Protein AF-A0A8J3DE11-F1 (afdb_monomer)

Solvent-accessible surface area (backbone atoms only — not comparable to full-atom values): 21008 Å² total; per-residue (Å²): 128,72,66,66,60,51,52,58,52,48,55,53,49,53,57,44,46,55,54,41,50,53,45,47,56,51,44,59,73,66,55,58,76,77,54,56,66,60,50,51,56,47,52,60,58,54,63,70,72,54,55,71,64,61,52,47,52,52,50,50,53,51,50,52,50,50,53,50,49,64,56,38,48,53,46,31,72,72,36,78,56,30,42,69,35,74,50,47,65,56,50,32,50,46,52,48,60,73,44,35,70,60,54,50,30,57,46,54,50,70,67,96,69,78,79,32,83,83,81,48,71,67,55,54,51,50,52,52,51,39,52,52,43,26,53,52,14,50,50,35,24,50,51,11,50,50,43,33,71,74,71,38,89,41,56,69,20,50,39,28,32,24,52,10,47,19,34,36,49,42,26,49,42,40,62,62,41,46,46,22,79,80,66,51,50,51,32,68,70,55,25,51,55,58,21,58,70,40,46,59,58,20,48,54,49,49,74,41,34,65,54,64,79,66,64,53,51,53,54,51,52,51,55,45,39,54,41,44,53,52,44,48,52,55,40,49,74,73,69,49,79,68,46,78,59,84,51,24,46,36,41,94,74,40,67,41,37,40,67,79,73,39,63,55,63,32,36,38,53,47,28,42,49,51,24,46,51,50,22,65,73,78,41,90,52,68,68,60,24,53,50,42,33,53,50,25,50,52,48,32,52,54,41,46,38,54,42,49,46,50,52,53,52,50,23,70,76,67,22,43,70,54,38,68,41,60,39,89,92,76,73,42,27,48,52,54,52,48,41,52,48,40,39,52,52,50,51,53,50,54,59,69,45,44,63,68,74,65,60,72,77,82,72,78,92,77,80,77,87,81,76,80,91,75,79,82,81,81,78,89,80,89,87,133

Radius of gyration: 27.18 Å; Cα contacts (8 Å, |Δi|>4): 383; chains: 1; bounding box: 104×59×65 Å

InterPro domains:
  IPR019127 Exosortase [PF09721] (76-351)
  IPR026392 Exosortase/Archaeosortase domain [TIGR04178] (257-354)

pLDDT: mean 75.13, std 19.51, range [25.84, 97.56]

Nearest PDB structures (foldseek):
  7v0k-assembly1_K  TM=1.770E-01  e=2.022E+00  Homo sapiens
  7oqz-assembly1_A  TM=2.066E-01  e=8.862E+00  Homo sapiens
  4lep-assembly3_A  TM=1.357E-01  e=4.421E+00  Shewanella oneidensis MR-1

Mean predicted aligned error: 12.77 Å

Sequence (384 aa):
MGLVGQKVQCDLLLRSAWGSLFLILFVSNVSSETKTSSQHSKFLADLNRFDPLTRFIAGLVIFMAGLLIFDQYFYWSTIPDYSFGYLVPMFAAYVIYDRWPNIFRYLIGEGEMPRGKSGSLLESLFNVLFWLGLFGSLMVFFMGSLIRAGQGPSNQGSLALAMGFGGIVIGFAYLCSERDTVGREYDLKQRLTFTLWFLFPALVWLISAPMVMYLDSTVKLYLLEWVTVIVYHVYDFLGFSLVREGNVLLMPKGRVGVADACSGIRSLTGCIFAGTFLAAVFLDRFWKKALLFVTACVLAFVMNIFRSLFLTGWAYHYGAGAIDDEVPIIGMSVHDIAGFSVLGLTVLFLLALLPLFTLTFAEDDEDDNGDDGTLPNAEPAHHS

Organism: NCBI:txid424488

Structure (mmCIF, N/CA/C/O backbone):
data_AF-A0A8J3DE11-F1
#
_entry.id   AF-A0A8J3DE11-F1
#
loop_
_atom_site.group_PDB
_atom_site.id
_atom_site.type_symbol
_atom_site.label_atom_id
_atom_site.label_alt_id
_atom_site.label_comp_id
_atom_site.label_asym_id
_atom_site.label_entity_id
_atom_site.label_seq_id
_atom_site.pdbx_PDB_ins_code
_atom_site.Cartn_x
_atom_site.Cartn_y
_atom_site.Cartn_z
_atom_site.occupancy
_atom_site.B_iso_or_equiv
_atom_site.auth_seq_id
_atom_site.auth_comp_id
_atom_site.auth_asym_id
_atom_site.auth_atom_id
_atom_site.pdbx_PDB_model_num
ATOM 1 N N . MET A 1 1 ? 21.118 30.784 -14.301 1.00 41.12 1 MET A N 1
ATOM 2 C CA . MET A 1 1 ? 20.549 30.284 -13.027 1.00 41.12 1 MET A CA 1
ATOM 3 C C . MET A 1 1 ? 19.013 30.229 -13.001 1.00 41.12 1 MET A C 1
ATOM 5 O O . MET A 1 1 ? 18.490 29.491 -12.185 1.00 41.12 1 MET A O 1
ATOM 9 N N . GLY A 1 2 ? 18.280 30.910 -13.902 1.00 39.88 2 GLY A N 1
ATOM 10 C CA . GLY A 1 2 ? 16.801 30.876 -13.933 1.00 39.88 2 GLY A CA 1
ATOM 11 C C . GLY A 1 2 ? 16.136 29.696 -14.668 1.00 39.88 2 GLY A C 1
ATOM 12 O O . GLY A 1 2 ? 14.992 29.381 -14.375 1.00 39.88 2 GLY A O 1
ATOM 13 N N . LEU A 1 3 ? 16.835 29.002 -15.577 1.00 29.70 3 LEU A N 1
ATOM 14 C CA . LEU A 1 3 ? 16.240 27.932 -16.407 1.00 29.70 3 LEU A CA 1
ATOM 15 C C . LEU A 1 3 ? 16.173 26.555 -15.716 1.00 29.70 3 LEU A C 1
ATOM 17 O O . LEU A 1 3 ? 15.294 25.758 -16.021 1.00 29.70 3 LEU A O 1
ATOM 21 N N . VAL A 1 4 ? 17.056 26.285 -14.747 1.00 35.44 4 VAL A N 1
ATOM 22 C CA . VAL A 1 4 ? 17.075 25.010 -13.998 1.00 35.44 4 VAL A CA 1
ATOM 23 C C . VAL A 1 4 ? 15.938 24.953 -12.970 1.00 35.44 4 VAL A C 1
ATOM 25 O O . VAL A 1 4 ? 15.301 23.916 -12.820 1.00 35.44 4 VAL A O 1
ATOM 28 N N . GLY A 1 5 ? 15.610 26.081 -12.328 1.00 31.30 5 GLY A N 1
ATOM 29 C CA . GLY A 1 5 ? 14.462 26.171 -11.414 1.00 31.30 5 GLY A CA 1
ATOM 30 C C . GLY A 1 5 ? 13.115 26.026 -12.129 1.00 31.30 5 GLY A C 1
ATOM 31 O O . GLY A 1 5 ? 12.191 25.436 -11.584 1.00 31.30 5 GLY A O 1
ATOM 32 N N . GLN A 1 6 ? 13.021 26.486 -13.380 1.00 33.41 6 GLN A N 1
ATOM 33 C CA . GLN A 1 6 ? 11.799 26.388 -14.181 1.00 33.41 6 GLN A CA 1
ATOM 34 C C . GLN A 1 6 ? 11.564 24.964 -14.725 1.00 33.41 6 GLN A C 1
ATOM 36 O O . GLN A 1 6 ? 10.416 24.531 -14.795 1.00 33.41 6 GLN A O 1
ATOM 41 N N . LYS A 1 7 ? 12.636 24.205 -15.027 1.00 31.91 7 LYS A N 1
ATOM 42 C CA . LYS A 1 7 ? 12.560 22.789 -15.448 1.00 31.91 7 LYS A CA 1
ATOM 43 C C . LYS A 1 7 ? 12.081 21.882 -14.300 1.00 31.91 7 LYS A C 1
ATOM 45 O O . LYS A 1 7 ? 11.153 21.107 -14.491 1.00 31.91 7 LYS A O 1
ATOM 50 N N . VAL A 1 8 ? 12.599 22.083 -13.080 1.00 33.75 8 VAL A N 1
ATOM 51 C CA . VAL A 1 8 ? 12.146 21.359 -11.869 1.00 33.75 8 VAL A CA 1
ATOM 52 C C . VAL A 1 8 ? 10.682 21.677 -11.533 1.00 33.75 8 VAL A C 1
ATOM 54 O O . VAL A 1 8 ? 9.920 20.778 -11.185 1.00 33.75 8 VAL A O 1
ATOM 57 N N . GLN A 1 9 ? 10.260 22.937 -11.688 1.00 28.45 9 GLN A N 1
ATOM 58 C CA . GLN A 1 9 ? 8.872 23.348 -11.458 1.00 28.45 9 GLN A CA 1
ATOM 59 C C . GLN A 1 9 ? 7.904 22.731 -12.490 1.00 28.45 9 GLN A C 1
ATOM 61 O O . GLN A 1 9 ? 6.817 22.296 -12.116 1.00 28.45 9 GLN A O 1
ATOM 66 N N . CYS A 1 10 ? 8.293 22.654 -13.771 1.00 25.84 10 CYS A N 1
ATOM 67 C CA . CYS A 1 10 ? 7.494 22.021 -14.830 1.00 25.84 10 CYS A CA 1
ATOM 68 C C . CYS A 1 10 ? 7.392 20.496 -14.674 1.00 25.84 10 CYS A C 1
ATOM 70 O O . CYS A 1 10 ? 6.304 19.953 -14.853 1.00 25.84 10 CYS A O 1
ATOM 72 N N . ASP A 1 11 ? 8.472 19.816 -14.278 1.00 31.20 11 ASP A N 1
ATOM 73 C CA . ASP A 1 11 ? 8.463 18.365 -14.029 1.00 31.20 11 ASP A CA 1
ATOM 74 C C . ASP A 1 11 ? 7.583 17.988 -12.825 1.00 31.20 11 ASP A C 1
ATOM 76 O O . ASP A 1 11 ? 6.872 16.981 -12.855 1.00 31.20 11 ASP A O 1
ATOM 80 N N . LEU A 1 12 ? 7.561 18.824 -11.780 1.00 32.09 12 LEU A N 1
ATOM 81 C CA . LEU A 1 12 ? 6.630 18.695 -10.654 1.00 32.09 12 LEU A CA 1
ATOM 82 C C . LEU A 1 12 ? 5.174 18.937 -11.083 1.00 32.09 12 LEU A C 1
ATOM 84 O O . LEU A 1 12 ? 4.284 18.192 -10.670 1.00 32.09 12 LEU A O 1
ATOM 88 N N . LEU A 1 13 ? 4.928 19.925 -11.949 1.00 30.05 13 LEU A N 1
ATOM 89 C CA . LEU A 1 13 ? 3.592 20.250 -12.454 1.00 30.05 13 LEU A CA 1
ATOM 90 C C . LEU A 1 13 ? 3.045 19.179 -13.415 1.00 30.05 13 LEU A C 1
ATOM 92 O O . LEU A 1 13 ? 1.871 18.835 -13.317 1.00 30.05 13 LEU A O 1
ATOM 96 N N . LEU A 1 14 ? 3.864 18.575 -14.278 1.00 33.41 14 LEU A N 1
ATOM 97 C CA . LEU A 1 14 ? 3.438 17.512 -15.204 1.00 33.41 14 LEU A CA 1
ATOM 98 C C . LEU A 1 14 ? 3.252 16.150 -14.515 1.00 33.41 14 LEU A C 1
ATOM 100 O O . LEU A 1 14 ? 2.281 15.448 -14.810 1.00 33.41 14 LEU A O 1
ATOM 104 N N . ARG A 1 15 ? 4.092 15.812 -13.523 1.00 34.97 15 ARG A N 1
ATOM 105 C CA . ARG A 1 15 ? 3.838 14.680 -12.607 1.00 34.97 15 ARG A CA 1
ATOM 106 C C . ARG A 1 15 ? 2.549 14.886 -11.814 1.00 34.97 15 ARG A C 1
ATOM 108 O O . ARG A 1 15 ? 1.778 13.942 -11.636 1.00 34.97 15 ARG A O 1
ATOM 115 N N . SER A 1 16 ? 2.272 16.127 -11.408 1.00 35.25 16 SER A N 1
ATOM 116 C CA . SER A 1 16 ? 0.996 16.476 -10.791 1.00 35.25 16 SER A CA 1
ATOM 117 C C . SER A 1 16 ? -0.167 16.429 -11.780 1.00 35.25 16 SER A C 1
ATOM 119 O O . SER A 1 16 ? -1.259 16.115 -11.347 1.00 35.25 16 SER A O 1
ATOM 121 N N . ALA A 1 17 ? 0.028 16.659 -13.083 1.00 30.62 17 ALA A N 1
ATOM 122 C CA . ALA A 1 17 ? -1.051 16.748 -14.072 1.00 30.62 17 ALA A CA 1
ATOM 123 C C . ALA A 1 17 ? -1.649 15.385 -14.454 1.00 30.62 17 ALA A C 1
ATOM 125 O O . ALA A 1 17 ? -2.863 15.284 -14.579 1.00 30.62 17 ALA A O 1
ATOM 126 N N . TRP A 1 18 ? -0.845 14.322 -14.573 1.00 35.56 18 TRP A N 1
ATOM 127 C CA . TRP A 1 18 ? -1.359 12.952 -14.767 1.00 35.56 18 TRP A CA 1
ATOM 128 C C . TRP A 1 18 ? -1.861 12.331 -13.467 1.00 35.56 18 TRP A C 1
ATOM 130 O O . TRP A 1 18 ? -2.896 11.665 -13.469 1.00 35.56 18 TRP A O 1
ATOM 140 N N . GLY A 1 19 ? -1.183 12.625 -12.350 1.00 35.19 19 GLY A N 1
ATOM 141 C CA . GLY A 1 19 ? -1.717 12.377 -11.014 1.00 35.19 19 GLY A CA 1
ATOM 142 C C . GLY A 1 19 ? -3.081 13.038 -10.853 1.00 35.19 19 GLY A C 1
ATOM 143 O O . GLY A 1 19 ? -4.002 12.376 -10.406 1.00 35.19 19 GLY A O 1
ATOM 144 N N . SER A 1 20 ? -3.231 14.276 -11.332 1.00 32.97 20 SER A N 1
ATOM 145 C CA . SER A 1 20 ? -4.474 15.047 -11.351 1.00 32.97 20 SER A CA 1
ATOM 146 C C . SER A 1 20 ? -5.460 14.520 -12.372 1.00 32.97 20 SER A C 1
ATOM 148 O O . SER A 1 20 ? -6.624 14.538 -12.059 1.00 32.97 20 SER A O 1
ATOM 150 N N . LEU A 1 21 ? -5.078 14.012 -13.546 1.00 33.91 21 LEU A N 1
ATOM 151 C CA . LEU A 1 21 ? -6.033 13.448 -14.508 1.00 33.91 21 LEU A CA 1
ATOM 152 C C . LEU A 1 21 ? -6.614 12.122 -13.996 1.00 33.91 21 LEU A C 1
ATOM 154 O O . LEU A 1 21 ? -7.814 11.892 -14.099 1.00 33.91 21 LEU A O 1
ATOM 158 N N . PHE A 1 22 ? -5.782 11.282 -13.371 1.00 37.16 22 PHE A N 1
ATOM 159 C CA . PHE A 1 22 ? -6.226 10.091 -12.647 1.00 37.16 22 PHE A CA 1
ATOM 160 C C . PHE A 1 22 ? -7.049 10.472 -11.412 1.00 37.16 22 PHE A C 1
ATOM 162 O O . PHE A 1 22 ? -8.116 9.903 -11.210 1.00 37.16 22 PHE A O 1
ATOM 169 N N . LEU A 1 23 ? -6.625 11.482 -10.638 1.00 34.56 23 LEU A N 1
ATOM 170 C CA . LEU A 1 23 ? -7.409 12.034 -9.530 1.00 34.56 23 LEU A CA 1
ATOM 171 C C . LEU A 1 23 ? -8.720 12.639 -10.024 1.00 34.56 23 LEU A C 1
ATOM 173 O O . LEU A 1 23 ? -9.707 12.495 -9.342 1.00 34.56 23 LEU A O 1
ATOM 177 N N . ILE A 1 24 ? -8.763 13.299 -11.179 1.00 36.12 24 ILE A N 1
ATOM 178 C CA . ILE A 1 24 ? -9.935 13.981 -11.738 1.00 36.12 24 ILE A CA 1
ATOM 179 C C . ILE A 1 24 ? -10.901 12.942 -12.285 1.00 36.12 24 ILE A C 1
ATOM 181 O O . ILE A 1 24 ? -12.091 13.083 -12.056 1.00 36.12 24 ILE A O 1
ATOM 185 N N . LEU A 1 25 ? -10.432 11.876 -12.938 1.00 37.25 25 LEU A N 1
ATOM 186 C CA . LEU A 1 25 ? -11.286 10.763 -13.366 1.00 37.25 25 LEU A CA 1
ATOM 187 C C . LEU A 1 25 ? -11.779 9.932 -12.166 1.00 37.25 25 LEU A C 1
ATOM 189 O O . LEU A 1 25 ? -12.942 9.539 -12.131 1.00 37.25 25 LEU A O 1
ATOM 193 N N . PHE A 1 26 ? -10.937 9.728 -11.148 1.00 41.81 26 PHE A N 1
ATOM 194 C CA . PHE A 1 26 ? -11.295 9.062 -9.890 1.00 41.81 26 PHE A CA 1
ATOM 195 C C . PHE A 1 26 ? -12.273 9.903 -9.053 1.00 41.81 26 PHE A C 1
ATOM 197 O O . PHE A 1 26 ? -13.315 9.409 -8.636 1.00 41.81 26 PHE A O 1
ATOM 204 N N . VAL A 1 27 ? -12.000 11.198 -8.882 1.00 39.06 27 VAL A N 1
ATOM 205 C CA . VAL A 1 27 ? -12.874 12.175 -8.219 1.00 39.06 27 VAL A CA 1
ATOM 206 C C . VAL A 1 27 ? -14.149 12.374 -9.025 1.00 39.06 27 VAL A C 1
ATOM 208 O O . VAL A 1 27 ? -15.195 12.468 -8.412 1.00 39.06 27 VAL A O 1
ATOM 211 N N . SER A 1 28 ? -14.129 12.351 -10.359 1.00 35.38 28 SER A N 1
ATOM 212 C CA . SER A 1 28 ? -15.357 12.471 -11.163 1.00 35.38 28 SER A CA 1
ATOM 213 C C . SER A 1 28 ? -16.271 11.252 -11.028 1.00 35.38 28 SER A C 1
ATOM 215 O O . SER A 1 28 ? -17.482 11.406 -11.115 1.00 35.38 28 SER A O 1
ATOM 217 N N . ASN A 1 29 ? -15.728 10.058 -10.760 1.00 39.62 29 ASN A N 1
ATOM 218 C CA . ASN A 1 29 ? -16.542 8.875 -10.451 1.00 39.62 29 ASN A CA 1
ATOM 219 C C . ASN A 1 29 ? -16.996 8.841 -8.972 1.00 39.62 29 ASN A C 1
ATOM 221 O O . ASN A 1 29 ? -18.029 8.267 -8.642 1.00 39.62 29 ASN A O 1
ATOM 225 N N . VAL A 1 30 ? -16.247 9.490 -8.070 1.00 45.19 30 VAL A N 1
ATOM 226 C CA . VAL A 1 30 ? -16.572 9.629 -6.634 1.00 45.19 30 VAL A CA 1
ATOM 227 C C . VAL A 1 30 ? -17.473 10.849 -6.344 1.00 45.19 30 VAL A C 1
ATOM 229 O O . VAL A 1 30 ? -18.175 10.873 -5.330 1.00 45.19 30 VAL A O 1
ATOM 232 N N . SER A 1 31 ? -17.524 11.843 -7.237 1.00 38.00 31 SER A N 1
ATOM 233 C CA . SER A 1 31 ? -18.307 13.076 -7.104 1.00 38.00 31 SER A CA 1
ATOM 234 C C . SER A 1 31 ? -19.769 12.840 -7.482 1.00 38.00 31 SER A C 1
ATOM 236 O O . SER A 1 31 ? -20.304 13.356 -8.458 1.00 38.00 31 SER A O 1
ATOM 238 N N . SER A 1 32 ? -20.462 12.080 -6.636 1.00 40.47 32 SER A N 1
ATOM 239 C CA . SER A 1 32 ? -21.853 12.422 -6.336 1.00 40.47 32 SER A CA 1
ATOM 240 C C . SER A 1 32 ? -21.821 13.618 -5.376 1.00 40.47 32 SER A C 1
ATOM 242 O O . SER A 1 32 ? -21.828 13.479 -4.154 1.00 40.47 32 SER A O 1
ATOM 244 N N . GLU A 1 33 ? -21.694 14.813 -5.947 1.00 41.94 33 GLU A N 1
ATOM 245 C CA . GLU A 1 33 ? -21.372 16.089 -5.281 1.00 41.94 33 GLU A CA 1
ATOM 246 C C . GLU A 1 33 ? -22.369 16.517 -4.175 1.00 41.94 33 GLU A C 1
ATOM 248 O O . GLU A 1 33 ? -22.108 17.429 -3.394 1.00 41.94 33 GLU A O 1
ATOM 253 N N . THR A 1 34 ? -23.495 15.813 -4.029 1.00 39.56 34 THR A N 1
ATOM 254 C CA . THR A 1 34 ? -24.483 16.010 -2.957 1.00 39.56 34 THR A CA 1
ATOM 255 C C . THR A 1 34 ? -24.216 15.178 -1.692 1.00 39.56 34 THR A C 1
ATOM 257 O O . THR A 1 34 ? -24.670 15.560 -0.611 1.00 39.56 34 THR A O 1
ATOM 260 N N . LYS A 1 35 ? -23.448 14.077 -1.764 1.00 44.59 35 LYS A N 1
ATOM 261 C CA . LYS A 1 35 ? -23.109 13.240 -0.591 1.00 44.59 35 LYS A CA 1
ATOM 262 C C . LYS A 1 35 ? -21.986 13.835 0.266 1.00 44.59 35 LYS A C 1
ATOM 264 O O . LYS A 1 35 ? -22.042 13.744 1.491 1.00 44.59 35 LYS A O 1
ATOM 269 N N . THR A 1 36 ? -20.992 14.478 -0.343 1.00 51.16 36 THR A N 1
ATOM 270 C CA . THR A 1 36 ? -19.730 14.870 0.316 1.00 51.16 36 THR A CA 1
ATOM 271 C C . THR A 1 36 ? -19.883 16.001 1.342 1.00 51.16 36 THR A C 1
ATOM 273 O O . THR A 1 36 ? -19.315 15.905 2.430 1.00 51.16 36 THR A O 1
ATOM 276 N N . SER A 1 37 ? -20.704 17.027 1.074 1.00 51.88 37 SER A N 1
ATOM 277 C CA . SER A 1 37 ? -20.956 18.136 2.022 1.00 51.88 37 SER A CA 1
ATOM 278 C C . SER A 1 37 ? -21.688 17.678 3.299 1.00 51.88 37 SER A C 1
ATOM 280 O O . SER A 1 37 ? -21.291 18.009 4.424 1.00 51.88 37 SER A O 1
ATOM 282 N N . SER A 1 38 ? -22.724 16.843 3.148 1.00 60.44 38 SER A N 1
ATOM 283 C CA . SER A 1 38 ? -23.467 16.278 4.286 1.00 60.44 38 SER A CA 1
ATOM 284 C C . SER A 1 38 ? -22.636 15.256 5.067 1.00 60.44 38 SER A C 1
ATOM 286 O O . SER A 1 38 ? -22.677 15.227 6.294 1.00 60.44 38 SER A O 1
ATOM 288 N N . GLN A 1 39 ? -21.850 14.428 4.378 1.00 67.00 39 GLN A N 1
ATOM 289 C CA . GLN A 1 39 ? -21.030 13.402 5.019 1.00 67.00 39 GLN A CA 1
ATOM 290 C C . GLN A 1 39 ? -19.840 13.997 5.780 1.00 67.00 39 GLN A C 1
ATOM 292 O O . GLN A 1 39 ? -19.526 13.522 6.867 1.00 67.00 39 GLN A O 1
ATOM 297 N N . HIS A 1 40 ? -19.204 15.055 5.267 1.00 67.44 40 HIS A N 1
ATOM 298 C CA . HIS A 1 40 ? -18.085 15.712 5.949 1.00 67.44 40 HIS A CA 1
ATOM 299 C C . HIS A 1 40 ? -18.519 16.438 7.235 1.00 67.44 40 HIS A C 1
ATOM 301 O O . HIS A 1 40 ? -17.872 16.310 8.272 1.00 67.44 40 HIS A O 1
ATOM 307 N N . SER A 1 41 ? -19.647 17.154 7.197 1.00 72.50 41 SER A N 1
ATOM 308 C CA . SER A 1 41 ? -20.207 17.804 8.393 1.00 72.50 41 SER A CA 1
ATOM 309 C C . SER A 1 41 ? -20.642 16.790 9.457 1.00 72.50 41 SER A C 1
ATOM 311 O O . SER A 1 41 ? -20.367 16.995 10.639 1.00 72.50 41 SER A O 1
ATOM 313 N N . LYS A 1 42 ? -21.239 15.663 9.044 1.00 75.00 42 LYS A N 1
ATOM 314 C CA . LYS A 1 42 ? -21.538 14.535 9.941 1.00 75.00 42 LYS A CA 1
ATOM 315 C C . LYS A 1 42 ? -20.272 13.932 10.545 1.00 75.00 42 LYS A C 1
ATOM 317 O O . LYS A 1 42 ? -20.195 13.832 11.759 1.00 75.00 42 LYS A O 1
ATOM 322 N N . PHE A 1 43 ? -19.249 13.654 9.736 1.00 70.25 43 PHE A N 1
ATOM 323 C CA . PHE A 1 43 ? -17.963 13.116 10.197 1.00 70.25 43 PHE A CA 1
ATOM 324 C C . PHE A 1 43 ? -17.335 13.950 11.329 1.00 70.25 43 PHE A C 1
ATOM 326 O O . PHE A 1 43 ? -16.894 13.409 12.342 1.00 70.25 43 PHE A O 1
ATOM 333 N N . LEU A 1 44 ? -17.328 15.281 11.193 1.00 73.56 44 LEU A N 1
ATOM 334 C CA . LEU A 1 44 ? -16.797 16.175 12.227 1.00 73.56 44 LEU A CA 1
ATOM 335 C C . LEU A 1 44 ? -17.673 16.220 13.489 1.00 73.56 44 LEU A C 1
ATOM 337 O O . LEU A 1 44 ? -17.145 16.288 14.599 1.00 73.56 44 LEU A O 1
ATOM 341 N N . ALA A 1 45 ? -19.000 16.172 13.341 1.00 76.94 45 ALA A N 1
ATOM 342 C CA . ALA A 1 45 ? -19.922 16.115 14.477 1.00 76.94 45 ALA A CA 1
ATOM 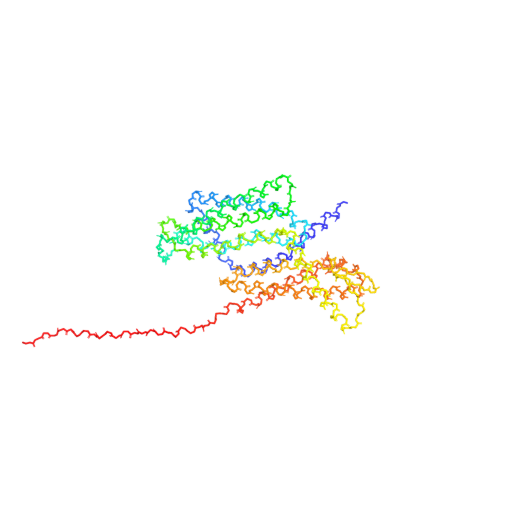343 C C . ALA A 1 45 ? -19.793 14.791 15.255 1.00 76.94 45 ALA A C 1
ATOM 345 O O . ALA A 1 45 ? -19.807 14.780 16.487 1.00 76.94 45 ALA A O 1
ATOM 346 N N . ASP A 1 46 ? -19.608 13.697 14.524 1.00 77.19 46 ASP A N 1
ATOM 347 C CA . ASP A 1 46 ? -19.428 12.336 15.016 1.00 77.19 46 ASP A CA 1
ATOM 348 C C . ASP A 1 46 ? -18.153 12.193 15.859 1.00 77.19 46 ASP A C 1
ATOM 350 O O . ASP A 1 46 ? -18.182 11.605 16.940 1.00 77.19 46 ASP A O 1
ATOM 354 N N . LEU A 1 47 ? -17.047 12.811 15.427 1.00 72.44 47 LEU A N 1
ATOM 355 C CA . LEU A 1 47 ? -15.767 12.805 16.147 1.00 72.44 47 LEU A CA 1
ATOM 356 C C . LEU A 1 47 ? -15.861 13.349 17.582 1.00 72.44 47 LEU A C 1
ATOM 358 O O . LEU A 1 47 ? -15.134 12.895 18.467 1.00 72.44 47 LEU A O 1
ATOM 362 N N . ASN A 1 48 ? -16.761 14.302 17.834 1.00 78.06 48 ASN A N 1
ATOM 363 C CA . ASN A 1 48 ? -16.950 14.891 19.161 1.00 78.06 48 ASN A CA 1
ATOM 364 C C . ASN A 1 48 ? -17.761 14.012 20.122 1.00 78.06 48 ASN A C 1
ATOM 366 O O . ASN A 1 48 ? -17.798 14.317 21.314 1.00 78.06 48 ASN A O 1
ATOM 370 N N . ARG A 1 49 ? -18.391 12.933 19.636 1.00 76.06 49 ARG A N 1
ATOM 371 C CA . ARG A 1 49 ? -19.142 11.985 20.476 1.00 76.06 49 ARG A CA 1
ATOM 372 C C . ARG A 1 49 ? -18.248 10.960 21.174 1.00 76.06 49 ARG A C 1
ATOM 374 O O . ARG A 1 49 ? -18.694 10.339 22.134 1.00 76.06 49 ARG A O 1
ATOM 381 N N . PHE A 1 50 ? -17.012 10.783 20.712 1.00 76.44 50 PHE A N 1
ATOM 382 C CA . PHE A 1 50 ? -16.069 9.850 21.322 1.00 76.44 50 PHE A CA 1
ATOM 383 C C . PHE A 1 50 ? -15.499 10.389 22.636 1.00 76.44 50 PHE A C 1
ATOM 385 O O . PHE A 1 50 ? -15.269 11.591 22.810 1.00 76.44 50 PHE A O 1
ATOM 392 N N . ASP A 1 51 ? -15.224 9.473 23.560 1.00 77.50 51 ASP A N 1
ATOM 393 C CA . ASP A 1 51 ? -14.610 9.789 24.840 1.00 77.50 51 ASP A CA 1
ATOM 394 C C . ASP A 1 51 ? -13.200 10.408 24.660 1.00 77.50 51 ASP A C 1
ATOM 396 O O . ASP A 1 51 ? -12.543 10.235 23.623 1.00 77.50 51 ASP A O 1
ATOM 400 N N . PRO A 1 52 ? -12.708 11.192 25.640 1.00 81.69 52 PRO A N 1
ATOM 401 C CA . PRO A 1 52 ? -11.399 11.838 25.543 1.00 81.69 52 PRO A CA 1
ATOM 402 C C . PRO A 1 52 ? -10.233 10.863 25.328 1.00 81.69 52 PRO A C 1
ATOM 404 O O . PRO A 1 52 ? -9.273 11.226 24.649 1.00 81.69 52 PRO A O 1
ATOM 407 N N . LEU A 1 53 ? -10.312 9.642 25.871 1.00 77.94 53 LEU A N 1
ATOM 408 C CA . LEU A 1 53 ? -9.259 8.636 25.740 1.00 77.94 53 LEU A CA 1
ATOM 409 C C . LEU A 1 53 ? -9.193 8.102 24.305 1.00 77.94 53 LEU A C 1
ATOM 411 O O . LEU A 1 53 ? -8.113 8.086 23.719 1.00 77.94 53 LEU A O 1
ATOM 415 N N . THR A 1 54 ? -10.329 7.749 23.705 1.00 79.50 54 THR A N 1
ATOM 416 C CA . THR A 1 54 ? -10.409 7.314 22.303 1.00 79.50 54 THR A CA 1
ATOM 417 C C . THR A 1 54 ? -9.880 8.389 21.355 1.00 79.50 54 THR A C 1
ATOM 419 O O . THR A 1 54 ? -9.091 8.092 20.457 1.00 79.50 54 THR A O 1
ATOM 422 N N . ARG A 1 55 ? -10.224 9.664 21.588 1.00 81.56 55 ARG A N 1
ATOM 423 C CA . ARG A 1 55 ? -9.676 10.788 20.806 1.00 81.56 55 ARG A CA 1
ATOM 424 C C . ARG A 1 55 ? -8.166 10.945 20.987 1.00 81.56 55 ARG A C 1
ATOM 426 O O . ARG A 1 55 ? -7.466 11.212 20.013 1.00 81.56 55 ARG A O 1
ATOM 433 N N . PHE A 1 56 ? -7.658 10.753 22.204 1.00 84.94 56 PHE A N 1
ATOM 434 C CA . PHE A 1 56 ? -6.222 10.780 22.476 1.00 84.94 56 PHE A CA 1
ATOM 435 C C . PHE A 1 56 ? -5.480 9.644 21.757 1.00 84.94 56 PHE A C 1
ATOM 437 O O . PHE A 1 56 ? -4.479 9.905 21.093 1.00 84.94 56 PHE A O 1
ATOM 444 N N . ILE A 1 57 ? -5.992 8.409 21.818 1.00 84.25 57 ILE A N 1
ATOM 445 C CA . ILE A 1 57 ? -5.416 7.252 21.113 1.00 84.25 57 ILE A CA 1
ATOM 446 C C . ILE A 1 57 ? -5.430 7.489 19.599 1.00 84.25 57 ILE A C 1
ATOM 448 O O . ILE A 1 57 ? -4.410 7.290 18.941 1.00 84.25 57 ILE A O 1
ATOM 452 N N . ALA A 1 58 ? -6.542 7.978 19.042 1.00 86.06 58 ALA A N 1
ATOM 453 C CA . ALA A 1 58 ? -6.623 8.327 17.625 1.00 86.06 58 ALA A CA 1
ATOM 454 C C . ALA A 1 58 ? -5.594 9.407 17.244 1.00 86.06 58 ALA A C 1
ATOM 456 O O . ALA A 1 58 ? -4.899 9.270 16.237 1.00 86.06 58 ALA A O 1
ATOM 457 N N . GLY A 1 59 ? -5.434 10.444 18.074 1.00 88.81 59 GLY A N 1
ATOM 458 C CA . GLY A 1 59 ? -4.410 11.476 17.897 1.00 88.81 59 GLY A CA 1
ATOM 459 C C . GLY A 1 59 ? -2.984 10.919 17.938 1.00 88.81 59 GLY A C 1
ATOM 460 O O . GLY A 1 59 ? -2.158 11.297 17.107 1.00 88.81 59 GLY A O 1
ATOM 461 N N . LEU A 1 60 ? -2.706 9.974 18.841 1.00 90.19 60 LEU A N 1
ATOM 462 C CA . LEU A 1 60 ? -1.422 9.278 18.914 1.00 90.19 60 LEU A CA 1
ATOM 463 C C . LEU A 1 60 ? -1.157 8.472 17.635 1.00 90.19 60 LEU A C 1
ATOM 465 O O . LEU A 1 60 ? -0.083 8.594 17.056 1.00 90.19 60 LEU A O 1
ATOM 469 N N . VAL A 1 61 ? -2.136 7.703 17.150 1.00 91.62 61 VAL A N 1
ATOM 470 C CA . VAL A 1 61 ? -2.007 6.935 15.900 1.00 91.62 61 VAL A CA 1
ATOM 471 C C . VAL A 1 61 ? -1.766 7.865 14.705 1.00 91.62 61 VAL A C 1
ATOM 473 O O . VAL A 1 61 ? -0.892 7.586 13.887 1.00 91.62 61 VAL A O 1
ATOM 476 N N . ILE A 1 62 ? -2.461 9.003 14.623 1.00 92.94 62 ILE A N 1
ATOM 477 C CA . ILE A 1 62 ? -2.231 10.013 13.574 1.00 92.94 62 ILE A CA 1
ATOM 478 C C . ILE A 1 62 ? -0.814 10.593 13.669 1.00 92.94 62 ILE A C 1
ATOM 480 O O . ILE A 1 62 ? -0.135 10.733 12.653 1.00 92.94 62 ILE A O 1
ATOM 484 N N . PHE A 1 63 ? -0.334 10.893 14.877 1.00 94.81 63 PHE A N 1
ATOM 485 C CA . PHE A 1 63 ? 1.035 11.363 15.088 1.00 94.81 63 PHE A CA 1
ATOM 486 C C . PHE A 1 63 ? 2.073 10.321 14.642 1.00 94.81 63 PHE A C 1
ATOM 488 O O . PHE A 1 63 ? 3.023 10.654 13.934 1.00 94.81 63 PHE A O 1
ATOM 495 N N . MET A 1 64 ? 1.862 9.048 14.983 1.00 95.12 64 MET A N 1
ATOM 496 C CA . MET A 1 64 ? 2.722 7.940 14.555 1.00 95.12 64 MET A CA 1
ATOM 497 C C . MET A 1 64 ? 2.712 7.760 13.033 1.00 95.12 64 MET A C 1
ATOM 499 O O . MET A 1 64 ? 3.770 7.543 12.443 1.00 95.12 64 MET A O 1
ATOM 503 N N . ALA A 1 65 ? 1.555 7.924 12.386 1.00 95.00 65 ALA A N 1
ATOM 504 C CA . ALA A 1 65 ? 1.462 7.961 10.928 1.00 95.00 65 ALA A CA 1
ATOM 505 C C . ALA A 1 65 ? 2.261 9.141 10.347 1.00 95.00 65 ALA A C 1
ATOM 507 O O . ALA A 1 65 ? 2.962 8.976 9.355 1.00 95.00 65 ALA A O 1
ATOM 508 N N . GLY A 1 66 ? 2.231 10.312 10.991 1.00 95.56 66 GLY A N 1
ATOM 509 C CA . GLY A 1 66 ? 3.052 11.468 10.619 1.00 95.56 66 GLY A CA 1
ATOM 510 C C . GLY A 1 66 ? 4.558 11.188 10.679 1.00 95.56 66 GLY A C 1
ATOM 511 O O . GLY A 1 66 ? 5.284 11.537 9.748 1.00 95.56 66 GLY A O 1
ATOM 512 N N . LEU A 1 67 ? 5.029 10.498 11.725 1.00 94.12 67 LEU A N 1
ATOM 513 C CA . LEU A 1 67 ? 6.426 10.051 11.823 1.00 94.12 67 LEU A CA 1
ATOM 514 C C . LEU A 1 67 ? 6.791 9.065 10.709 1.00 94.12 67 LEU A C 1
ATOM 516 O O . LEU A 1 67 ? 7.880 9.150 10.144 1.00 94.12 67 LEU A O 1
ATOM 520 N N . LEU A 1 68 ? 5.875 8.157 10.373 1.00 94.56 68 LEU A N 1
ATOM 521 C CA . LEU A 1 68 ? 6.063 7.184 9.302 1.00 94.56 68 LEU A CA 1
ATOM 522 C C . LEU A 1 68 ? 6.112 7.854 7.922 1.00 94.56 68 LEU A C 1
ATOM 524 O O . LEU A 1 68 ? 6.968 7.516 7.111 1.00 94.56 68 LEU A O 1
ATOM 528 N N . ILE A 1 69 ? 5.258 8.852 7.674 1.00 95.25 69 ILE A N 1
ATOM 529 C CA . ILE A 1 69 ? 5.308 9.686 6.465 1.00 95.25 69 ILE A CA 1
ATOM 530 C C . ILE A 1 69 ? 6.650 10.408 6.384 1.00 95.25 69 ILE A C 1
ATOM 532 O O . ILE A 1 69 ? 7.298 10.374 5.343 1.00 95.25 69 ILE A O 1
ATOM 536 N N . PHE A 1 70 ? 7.089 11.041 7.473 1.00 94.69 70 PHE A N 1
ATOM 537 C CA . PHE A 1 70 ? 8.376 11.732 7.518 1.00 94.69 70 PHE A CA 1
ATOM 538 C C . PHE A 1 70 ? 9.554 10.785 7.238 1.00 94.69 70 PHE A C 1
ATOM 540 O O . PHE A 1 70 ? 10.495 11.142 6.526 1.00 94.69 70 PHE A O 1
ATOM 547 N N . ASP A 1 71 ? 9.497 9.566 7.773 1.00 93.81 71 ASP A N 1
ATOM 548 C CA . ASP A 1 71 ? 10.496 8.538 7.521 1.00 93.81 71 ASP A CA 1
ATOM 549 C C . ASP A 1 71 ? 10.525 8.113 6.044 1.00 93.81 71 ASP A C 1
ATOM 551 O O . ASP A 1 71 ? 11.579 8.194 5.398 1.00 93.81 71 ASP A O 1
ATOM 555 N N . GLN A 1 72 ? 9.363 7.725 5.510 1.00 92.88 72 GLN A N 1
ATOM 556 C CA . GLN A 1 72 ? 9.220 7.151 4.174 1.00 92.88 72 GLN A CA 1
ATOM 557 C C . GLN A 1 72 ? 9.312 8.184 3.043 1.00 92.88 72 GLN A C 1
ATOM 559 O O . GLN A 1 72 ? 9.698 7.828 1.930 1.00 92.88 72 GLN A O 1
ATOM 564 N N . TYR A 1 73 ? 9.065 9.468 3.327 1.00 93.62 73 TYR A N 1
ATOM 565 C CA . TYR A 1 73 ? 9.212 10.574 2.373 1.00 93.62 73 TYR A CA 1
ATOM 566 C C . TYR A 1 73 ? 10.580 10.577 1.683 1.00 93.62 73 TYR A C 1
ATOM 568 O O . TYR A 1 73 ? 10.674 10.875 0.490 1.00 93.62 73 TYR A O 1
ATOM 576 N N . PHE A 1 74 ? 11.636 10.206 2.418 1.00 90.75 74 PHE A N 1
ATOM 577 C CA . PHE A 1 74 ? 12.976 10.030 1.864 1.00 90.75 74 PHE A CA 1
ATOM 578 C C . PHE A 1 74 ? 12.967 9.037 0.696 1.00 90.75 74 PHE A C 1
ATOM 580 O O . PHE A 1 74 ? 13.406 9.365 -0.398 1.00 90.75 74 PHE A O 1
ATOM 587 N N . TYR A 1 75 ? 12.387 7.852 0.882 1.00 87.31 75 TYR A N 1
ATOM 588 C CA . TYR A 1 75 ? 12.331 6.832 -0.164 1.00 87.31 75 TYR A CA 1
ATOM 589 C C . TYR A 1 75 ? 11.458 7.250 -1.337 1.00 87.31 75 TYR A C 1
ATOM 591 O O . TYR A 1 75 ? 11.840 7.026 -2.481 1.00 87.31 75 TYR A O 1
ATOM 599 N N . TRP A 1 76 ? 10.331 7.902 -1.066 1.00 88.25 76 TRP A N 1
ATOM 600 C CA . TRP A 1 76 ? 9.427 8.374 -2.115 1.00 88.25 76 TRP A CA 1
ATOM 601 C C . TRP A 1 76 ? 10.072 9.462 -2.985 1.00 88.25 76 TRP A C 1
ATOM 603 O O . TRP A 1 76 ? 9.777 9.551 -4.176 1.00 88.25 76 TRP A O 1
ATOM 613 N N . SER A 1 77 ? 10.982 10.249 -2.400 1.00 86.94 77 SER A N 1
ATOM 614 C CA . SER A 1 77 ? 11.735 11.304 -3.087 1.00 86.94 77 SER A CA 1
ATOM 615 C C . SER A 1 77 ? 12.975 10.779 -3.810 1.00 86.94 77 SER A C 1
ATOM 617 O O . SER A 1 77 ? 13.314 11.259 -4.889 1.00 86.94 77 SER A O 1
ATOM 619 N N . THR A 1 78 ? 13.695 9.842 -3.194 1.00 83.19 78 THR A N 1
ATOM 620 C CA . THR A 1 78 ? 15.040 9.441 -3.629 1.00 83.19 78 THR A CA 1
ATOM 621 C C . THR A 1 78 ? 15.026 8.199 -4.508 1.00 83.19 78 THR A C 1
ATOM 623 O O . THR A 1 78 ? 15.876 8.070 -5.384 1.00 83.19 78 THR A O 1
ATOM 626 N N . ILE A 1 79 ? 14.067 7.291 -4.304 1.00 78.38 79 ILE A N 1
ATOM 627 C CA . ILE A 1 79 ? 13.947 6.058 -5.081 1.00 78.38 79 ILE A CA 1
ATOM 628 C C . ILE A 1 79 ? 12.709 6.171 -5.978 1.00 78.38 79 ILE A C 1
ATOM 630 O O . ILE A 1 79 ? 11.585 6.046 -5.486 1.00 78.38 79 ILE A O 1
ATOM 634 N N . PRO A 1 80 ? 12.881 6.347 -7.303 1.00 72.00 80 PRO A N 1
ATOM 635 C CA . PRO A 1 80 ? 11.762 6.460 -8.242 1.00 72.00 80 PRO A CA 1
ATOM 636 C C . PRO A 1 80 ? 10.747 5.314 -8.135 1.00 72.00 80 PRO A C 1
ATOM 638 O O . PRO A 1 80 ? 9.552 5.514 -8.359 1.00 72.00 80 PRO A O 1
ATOM 641 N N . ASP A 1 81 ? 11.215 4.129 -7.741 1.00 71.81 81 ASP A N 1
ATOM 642 C CA . ASP A 1 81 ? 10.414 2.914 -7.597 1.00 71.81 81 ASP A CA 1
ATOM 643 C C . ASP A 1 81 ? 9.397 2.970 -6.453 1.00 71.81 81 ASP A C 1
ATOM 645 O O . ASP A 1 81 ? 8.400 2.257 -6.504 1.00 71.81 81 ASP A O 1
ATOM 649 N N . TYR A 1 82 ? 9.603 3.849 -5.468 1.00 78.38 82 TYR A N 1
ATOM 650 C CA . TYR A 1 82 ? 8.693 4.077 -4.340 1.00 78.38 82 TYR A CA 1
ATOM 651 C C . TYR A 1 82 ? 7.912 5.393 -4.462 1.00 78.38 82 TYR A C 1
ATOM 653 O O . TYR A 1 82 ? 7.236 5.798 -3.520 1.00 78.38 82 TYR A O 1
ATOM 661 N N . SER A 1 83 ? 7.948 6.058 -5.621 1.00 80.50 83 SER A N 1
ATOM 662 C CA . SER A 1 83 ? 7.232 7.325 -5.845 1.00 80.50 83 SER A CA 1
ATOM 663 C C . SER A 1 83 ? 5.707 7.207 -5.712 1.00 80.50 83 SER A C 1
ATOM 665 O O . SER A 1 83 ? 5.045 8.172 -5.342 1.00 80.50 83 SER A O 1
ATOM 667 N N . PHE A 1 84 ? 5.123 6.020 -5.918 1.00 79.06 84 PHE A N 1
ATOM 668 C CA . PHE A 1 84 ? 3.704 5.777 -5.616 1.00 79.06 84 PHE A CA 1
ATOM 669 C C . PHE A 1 84 ? 3.381 5.950 -4.119 1.00 79.06 84 PHE A C 1
ATOM 671 O O . PHE A 1 84 ? 2.222 6.145 -3.757 1.00 79.06 84 PHE A O 1
ATOM 678 N N . GLY A 1 85 ? 4.396 5.907 -3.250 1.00 86.75 85 GLY A N 1
ATOM 679 C CA . GLY A 1 85 ? 4.269 6.028 -1.804 1.00 86.75 85 GLY A CA 1
ATOM 680 C C . GLY A 1 85 ? 3.609 7.328 -1.344 1.00 86.75 85 GLY A C 1
ATOM 681 O O . GLY A 1 85 ? 2.885 7.321 -0.353 1.00 86.75 85 GLY A O 1
ATOM 682 N N . TYR A 1 86 ? 3.721 8.411 -2.121 1.00 88.94 86 TYR A N 1
ATOM 683 C CA . TYR A 1 86 ? 3.002 9.665 -1.856 1.00 88.94 86 TYR A CA 1
ATOM 684 C C . TYR A 1 86 ? 1.475 9.510 -1.814 1.00 88.94 86 TYR A C 1
ATOM 686 O O . TYR A 1 86 ? 0.793 10.304 -1.168 1.00 88.94 86 TYR A O 1
ATOM 694 N N . LEU A 1 87 ? 0.925 8.490 -2.481 1.00 88.81 87 LEU A N 1
ATOM 695 C CA . LEU A 1 87 ? -0.511 8.205 -2.492 1.00 88.81 87 LEU A CA 1
ATOM 696 C C . LEU A 1 87 ? -0.966 7.418 -1.259 1.00 88.81 87 LEU A C 1
ATOM 698 O O . LEU A 1 87 ? -2.156 7.389 -0.957 1.00 88.81 87 LEU A O 1
ATOM 702 N N . VAL A 1 88 ? -0.045 6.789 -0.528 1.00 90.81 88 VAL A N 1
ATOM 703 C CA . VAL A 1 88 ? -0.364 5.888 0.588 1.00 90.81 88 VAL A CA 1
ATOM 704 C C . VAL A 1 88 ? -1.124 6.589 1.713 1.00 90.81 88 VAL A C 1
ATOM 706 O O . VAL A 1 88 ? -2.168 6.061 2.103 1.00 90.81 88 VAL A O 1
ATOM 709 N N . PRO A 1 89 ? -0.713 7.780 2.203 1.00 92.38 89 PRO A N 1
ATOM 710 C CA . PRO A 1 89 ? -1.471 8.480 3.238 1.00 92.38 89 PRO A CA 1
ATOM 711 C C . PRO A 1 89 ? -2.888 8.824 2.772 1.00 92.38 89 PRO A C 1
ATOM 713 O O . PRO A 1 89 ? -3.841 8.696 3.538 1.00 92.38 89 PRO A O 1
ATOM 716 N N . MET A 1 90 ? -3.032 9.203 1.498 1.00 91.44 90 MET A N 1
ATOM 717 C CA . MET A 1 90 ? -4.319 9.563 0.903 1.00 91.44 90 MET A CA 1
ATOM 718 C C . MET A 1 90 ? -5.235 8.347 0.777 1.00 91.44 90 MET A C 1
ATOM 720 O O . MET A 1 90 ? -6.404 8.429 1.135 1.00 91.44 90 MET A O 1
ATOM 724 N N . PHE A 1 91 ? -4.716 7.201 0.337 1.00 89.75 91 PHE A N 1
ATOM 725 C CA . PHE A 1 91 ? -5.494 5.966 0.224 1.00 89.75 91 PHE A CA 1
ATOM 726 C C . PHE A 1 91 ? -5.830 5.349 1.580 1.00 89.75 91 PHE A C 1
ATOM 728 O O . PHE A 1 91 ? -6.947 4.868 1.760 1.00 89.75 91 PHE A O 1
ATOM 735 N N . ALA A 1 92 ? -4.917 5.398 2.553 1.00 91.50 92 ALA A N 1
ATOM 736 C CA . ALA A 1 92 ? -5.210 4.980 3.921 1.00 91.50 92 ALA A CA 1
ATOM 737 C C . ALA A 1 92 ? -6.333 5.838 4.527 1.00 91.50 92 ALA A C 1
ATOM 739 O O . ALA A 1 92 ? -7.303 5.293 5.055 1.00 91.50 92 ALA A O 1
ATOM 740 N N . ALA A 1 93 ? -6.245 7.166 4.384 1.00 90.81 93 ALA A N 1
ATOM 741 C CA . ALA A 1 93 ? -7.277 8.093 4.843 1.00 90.81 93 ALA A CA 1
ATOM 742 C C . ALA A 1 93 ? -8.606 7.896 4.100 1.00 90.81 93 ALA A C 1
ATOM 744 O O . ALA A 1 93 ? -9.658 7.862 4.734 1.00 90.81 93 ALA A O 1
ATOM 745 N N . TYR A 1 94 ? -8.567 7.708 2.779 1.00 89.75 94 TYR A N 1
ATOM 746 C CA . TYR A 1 94 ? -9.752 7.464 1.961 1.00 89.75 94 TYR A CA 1
ATOM 747 C C . TYR A 1 94 ? -10.480 6.185 2.378 1.00 89.75 94 TYR A C 1
ATOM 749 O O . TYR A 1 94 ? -11.688 6.218 2.567 1.00 89.75 94 TYR A O 1
ATOM 757 N N . VAL A 1 95 ? -9.765 5.077 2.591 1.00 89.00 95 VAL A N 1
ATOM 758 C CA . VAL A 1 95 ? -10.387 3.816 3.023 1.00 89.00 95 VAL A CA 1
ATOM 759 C C . VAL A 1 95 ? -11.017 3.945 4.412 1.00 89.00 95 VAL A C 1
ATOM 761 O O . VAL A 1 95 ? -12.078 3.374 4.653 1.00 89.00 95 VAL A O 1
ATOM 764 N N . ILE A 1 96 ? -10.409 4.711 5.324 1.00 89.06 96 ILE A N 1
ATOM 765 C CA . ILE A 1 96 ? -11.020 5.010 6.630 1.00 89.06 96 ILE A CA 1
ATOM 766 C C . ILE A 1 96 ? -12.268 5.883 6.456 1.00 89.06 96 ILE A C 1
ATOM 768 O O . ILE A 1 96 ? -13.288 5.609 7.080 1.00 89.06 96 ILE A O 1
ATOM 772 N N . TYR A 1 97 ? -12.206 6.908 5.603 1.00 88.19 97 TYR A N 1
ATOM 773 C CA . TYR A 1 97 ? -13.328 7.804 5.319 1.00 88.19 97 TYR A CA 1
ATOM 774 C C . TYR A 1 97 ? -14.516 7.070 4.681 1.00 88.19 97 TYR A C 1
ATOM 776 O O . TYR A 1 97 ? -15.655 7.255 5.106 1.00 88.19 97 TYR A O 1
ATOM 784 N N . ASP A 1 98 ? -14.250 6.201 3.707 1.00 85.12 98 ASP A N 1
ATOM 785 C CA . ASP A 1 98 ? -15.247 5.368 3.034 1.00 85.12 98 ASP A CA 1
ATOM 786 C C . ASP A 1 98 ? -15.926 4.396 4.015 1.00 85.12 98 ASP A C 1
ATOM 788 O O . ASP A 1 98 ? -17.150 4.268 4.050 1.00 85.12 98 ASP A O 1
ATOM 792 N N . ARG A 1 99 ? -15.141 3.788 4.915 1.00 88.31 99 ARG A N 1
ATOM 793 C CA . ARG A 1 99 ? -15.639 2.856 5.941 1.00 88.31 99 ARG A CA 1
ATOM 794 C C . ARG A 1 99 ? -16.195 3.550 7.187 1.00 88.31 99 ARG A C 1
ATOM 796 O O . ARG A 1 99 ? -16.768 2.871 8.042 1.00 88.31 99 ARG A O 1
ATOM 803 N N . TRP A 1 100 ? -16.072 4.876 7.297 1.00 86.19 100 TRP A N 1
ATOM 804 C CA . TRP A 1 100 ? -16.452 5.636 8.491 1.00 86.19 100 TRP A CA 1
ATOM 805 C C . TRP A 1 100 ? -17.895 5.398 8.950 1.00 86.19 100 TRP A C 1
ATOM 807 O O . TRP A 1 100 ? -18.076 5.150 10.139 1.00 86.19 100 TRP A O 1
ATOM 817 N N . PRO A 1 101 ? -18.925 5.389 8.077 1.00 85.94 101 PRO A N 1
ATOM 818 C CA . PRO A 1 101 ? -20.301 5.166 8.524 1.00 85.94 101 PRO A CA 1
ATOM 819 C C . PRO A 1 101 ? -20.495 3.809 9.211 1.00 85.94 101 PRO A C 1
ATOM 821 O O . PRO A 1 101 ? -21.248 3.706 10.177 1.00 85.94 101 PRO A O 1
ATOM 824 N N . ASN A 1 102 ? -19.794 2.773 8.742 1.00 86.12 102 ASN A N 1
ATOM 825 C CA . ASN A 1 102 ? -19.847 1.434 9.327 1.00 86.12 102 ASN A CA 1
ATOM 826 C C . ASN A 1 102 ? -19.060 1.370 10.640 1.00 86.12 102 ASN A C 1
ATOM 828 O O . ASN A 1 102 ? -19.553 0.814 11.618 1.00 86.12 102 ASN A O 1
ATOM 832 N N . ILE A 1 103 ? -17.873 1.986 10.680 1.00 85.38 103 ILE A N 1
ATOM 833 C CA . ILE A 1 103 ? -17.041 2.090 11.889 1.00 85.38 103 ILE A CA 1
ATOM 834 C C . ILE A 1 103 ? -17.801 2.832 12.994 1.00 85.38 103 ILE A C 1
ATOM 836 O O . ILE A 1 103 ? -17.860 2.369 14.128 1.00 85.38 103 ILE A O 1
ATOM 840 N N . PHE A 1 104 ? -18.414 3.963 12.657 1.00 82.88 104 PHE A N 1
ATOM 841 C CA . PHE A 1 104 ? -19.154 4.801 13.590 1.00 82.88 104 PHE A CA 1
ATOM 842 C C . PHE A 1 104 ? -20.391 4.090 14.149 1.00 82.88 104 PHE A C 1
ATOM 844 O O . PHE A 1 104 ? -20.570 4.045 15.366 1.00 82.88 104 PHE A O 1
ATOM 851 N N . ARG A 1 105 ? -21.202 3.468 13.278 1.00 83.00 105 ARG A N 1
ATOM 852 C CA . ARG A 1 105 ? -22.350 2.647 13.700 1.00 83.00 105 ARG A CA 1
ATOM 853 C C . ARG A 1 105 ? -21.927 1.509 14.616 1.00 83.00 105 ARG A C 1
ATOM 855 O O . ARG A 1 105 ? -22.610 1.258 15.604 1.00 83.00 105 ARG A O 1
ATOM 862 N N . TYR A 1 106 ? -20.803 0.862 14.301 1.00 82.06 106 TYR A N 1
ATOM 863 C CA . TYR A 1 106 ? -20.251 -0.198 15.133 1.00 82.06 106 TYR A CA 1
ATOM 864 C C . TYR A 1 106 ? -19.824 0.319 16.503 1.00 82.06 106 TYR A C 1
ATOM 866 O O . TYR A 1 106 ? -20.156 -0.320 17.475 1.00 82.06 106 TYR A O 1
ATOM 874 N N . LEU A 1 107 ? -19.130 1.456 16.612 1.00 78.69 107 LEU A N 1
ATOM 875 C CA . LEU A 1 107 ? -18.602 1.939 17.899 1.00 78.69 107 LEU A CA 1
ATOM 876 C C . LEU A 1 107 ? -19.664 2.559 18.821 1.00 78.69 107 LEU A C 1
ATOM 878 O O . LEU A 1 107 ? -19.535 2.521 20.045 1.00 78.69 107 LEU A O 1
ATOM 882 N N . ILE A 1 108 ? -20.693 3.184 18.250 1.00 76.31 108 ILE A N 1
ATOM 883 C CA . ILE A 1 108 ? -21.787 3.782 19.032 1.00 76.31 108 ILE A CA 1
ATOM 884 C C . ILE A 1 108 ? -22.890 2.770 19.319 1.00 76.31 108 ILE A C 1
ATOM 886 O O . ILE A 1 108 ? -23.680 2.950 20.245 1.00 76.31 108 ILE A O 1
ATOM 890 N N . GLY A 1 109 ? -22.950 1.699 18.536 1.00 70.44 109 GLY A N 1
ATOM 891 C CA . GLY A 1 109 ? -24.001 0.716 18.663 1.00 70.44 109 GLY A CA 1
ATOM 892 C C . GLY A 1 109 ? -25.326 1.138 18.021 1.00 70.44 109 GLY A C 1
ATOM 893 O O . GLY A 1 109 ? -26.398 0.695 18.444 1.00 70.44 109 GLY A O 1
ATOM 894 N N . GLU A 1 110 ? -25.295 1.970 16.983 1.00 65.31 110 GLU A N 1
ATOM 895 C CA . GLU A 1 110 ? -26.490 2.253 16.183 1.00 65.31 110 GLU A CA 1
ATOM 896 C C . GLU A 1 110 ? -26.788 1.049 15.263 1.00 65.31 110 GLU A C 1
ATOM 898 O O . GLU A 1 110 ? -26.296 0.965 14.137 1.00 65.31 110 GLU A O 1
ATOM 903 N N . GLY A 1 111 ? -27.569 0.084 15.768 1.00 60.34 111 GLY A N 1
ATOM 904 C CA . GLY A 1 111 ? -28.018 -1.107 15.036 1.00 60.34 111 GLY A CA 1
ATOM 905 C C . GLY A 1 111 ? -28.455 -2.271 15.939 1.00 60.34 111 GLY A C 1
ATOM 906 O O . GLY A 1 111 ? -28.013 -2.389 17.085 1.00 60.34 111 GLY A O 1
ATOM 907 N N . GLU A 1 112 ? -29.317 -3.148 15.416 1.00 56.81 112 GLU A N 1
ATOM 908 C CA . GLU A 1 112 ? -29.714 -4.424 16.037 1.00 56.81 112 GLU A CA 1
ATOM 909 C C . GLU A 1 112 ? -28.644 -5.497 15.782 1.00 56.81 112 GLU A C 1
ATOM 911 O O . GLU A 1 112 ? -28.856 -6.462 15.050 1.00 56.81 112 GLU A O 1
ATOM 916 N N . MET A 1 113 ? -27.441 -5.316 16.328 1.00 59.62 113 MET A N 1
ATOM 917 C CA . MET A 1 113 ? -26.411 -6.349 16.214 1.00 59.62 113 MET A CA 1
ATOM 918 C C . MET A 1 113 ? -26.623 -7.449 17.268 1.00 59.62 113 MET A C 1
ATOM 920 O O . MET A 1 113 ? -26.914 -7.140 18.429 1.00 59.62 113 MET A O 1
ATOM 924 N N . PRO A 1 114 ? -26.497 -8.737 16.889 1.00 58.59 114 PRO A N 1
ATOM 925 C CA . PRO A 1 114 ? -26.726 -9.846 17.804 1.00 58.59 114 PRO A CA 1
ATOM 926 C C . PRO A 1 114 ? -25.738 -9.807 18.970 1.00 58.59 114 PRO A C 1
ATOM 928 O O . PRO A 1 114 ? -24.538 -9.619 18.772 1.00 58.59 114 PRO A O 1
ATOM 931 N N . ARG A 1 115 ? -26.267 -9.997 20.185 1.00 59.75 115 ARG A N 1
ATOM 932 C CA . ARG A 1 115 ? -25.500 -10.040 21.436 1.00 59.75 115 ARG A CA 1
ATOM 933 C C . ARG A 1 115 ? -24.575 -11.258 21.441 1.00 59.75 115 ARG A C 1
ATOM 935 O O . ARG A 1 115 ? -25.058 -12.388 21.366 1.00 59.75 115 ARG A O 1
ATOM 942 N N . GLY A 1 116 ? -23.272 -11.032 21.579 1.00 58.84 116 GLY A N 1
ATOM 943 C CA . GLY A 1 116 ? -22.313 -12.100 21.851 1.00 58.84 116 GLY A CA 1
ATOM 944 C C . GLY A 1 116 ? -22.366 -12.513 23.322 1.00 58.84 116 GLY A C 1
ATOM 945 O O . GLY A 1 116 ? -22.488 -11.665 24.206 1.00 58.84 116 GLY A O 1
ATOM 946 N N . LYS A 1 117 ? -22.277 -13.816 23.610 1.00 59.09 117 LYS A N 1
ATOM 947 C CA . LYS A 1 117 ? -21.971 -14.287 24.967 1.00 59.09 117 LYS A CA 1
ATOM 948 C C . LYS A 1 117 ? -20.468 -14.135 25.187 1.00 59.09 117 LYS A C 1
ATOM 950 O O . LYS A 1 117 ? -19.712 -15.041 24.862 1.00 59.09 117 LYS A O 1
ATOM 955 N N . SER A 1 118 ? -20.076 -12.998 25.741 1.00 56.97 118 SER A N 1
ATOM 956 C CA . SER A 1 118 ? -18.717 -12.754 26.216 1.00 56.97 118 SER A CA 1
ATOM 957 C C . SER A 1 118 ? -18.356 -13.745 27.322 1.00 56.97 118 SER A C 1
ATOM 959 O O . SER A 1 118 ? -19.110 -13.921 28.285 1.00 56.97 118 SER A O 1
ATOM 961 N N . GLY A 1 119 ? -17.228 -14.434 27.164 1.00 63.84 119 GLY A N 1
ATOM 962 C CA . GLY A 1 119 ? -16.692 -15.337 28.185 1.00 63.84 119 GLY A CA 1
ATOM 963 C C . GLY A 1 119 ? -16.147 -16.668 27.673 1.00 63.84 119 GLY A C 1
ATOM 964 O O . GLY A 1 119 ? -15.903 -17.568 28.477 1.00 63.84 119 GLY A O 1
ATOM 965 N N . SER A 1 120 ? -15.940 -16.833 26.364 1.00 80.00 120 SER A N 1
ATOM 966 C CA . SER A 1 120 ? -15.267 -18.032 25.853 1.00 80.00 120 SER A CA 1
ATOM 967 C C . SER A 1 120 ? -13.763 -17.991 26.163 1.00 80.00 120 SER A C 1
ATOM 969 O O . SER A 1 120 ? -13.112 -16.950 26.036 1.00 80.00 120 SER A O 1
ATOM 971 N N . LEU A 1 121 ? -13.164 -19.141 26.507 1.00 85.06 121 LEU A N 1
ATOM 972 C CA . LEU A 1 121 ? -11.702 -19.280 26.637 1.00 85.06 121 LEU A CA 1
ATOM 973 C C . LEU A 1 121 ? -10.972 -18.814 25.367 1.00 85.06 121 LEU A C 1
ATOM 975 O O . LEU A 1 121 ? -9.883 -18.247 25.448 1.00 85.06 121 LEU A O 1
ATOM 979 N N . LEU A 1 122 ? -11.598 -19.012 24.203 1.00 86.12 122 LEU A N 1
ATOM 980 C CA . LEU A 1 122 ? -11.077 -18.561 22.918 1.00 86.12 122 LEU A CA 1
ATOM 981 C C . LEU A 1 122 ? -10.979 -17.030 22.855 1.00 86.12 122 LEU A C 1
ATOM 983 O O . LEU A 1 122 ? -9.955 -16.502 22.441 1.00 86.12 122 LEU A O 1
ATOM 987 N N . GLU A 1 123 ? -11.995 -16.301 23.314 1.00 84.88 123 GLU A N 1
ATOM 988 C CA . GLU A 1 123 ? -11.985 -14.831 23.320 1.00 84.88 123 GLU A CA 1
ATOM 989 C C . GLU A 1 123 ? -10.910 -14.280 24.252 1.00 84.88 123 GLU A C 1
ATOM 991 O O . GLU A 1 123 ? -10.206 -13.334 23.900 1.00 84.88 123 GLU A O 1
ATOM 996 N N . SER A 1 124 ? -10.742 -14.908 25.419 1.00 86.31 124 SER A N 1
ATOM 997 C CA . SER A 1 124 ? -9.682 -14.551 26.365 1.00 86.31 124 SER A CA 1
ATOM 998 C C . SER A 1 124 ? -8.294 -14.782 25.762 1.00 86.31 124 SER A C 1
ATOM 1000 O O . SER A 1 124 ? -7.429 -13.913 25.869 1.00 86.31 124 SER A O 1
ATOM 1002 N N . LEU A 1 125 ? -8.090 -15.907 25.066 1.00 90.56 125 LEU A N 1
ATOM 1003 C CA . LEU A 1 125 ? -6.846 -16.195 24.348 1.00 90.56 125 LEU A CA 1
ATOM 1004 C C . LEU A 1 125 ? -6.562 -15.145 23.267 1.00 90.56 125 LEU A C 1
ATOM 1006 O O . LEU A 1 125 ? -5.447 -14.630 23.193 1.00 90.56 125 LEU A O 1
ATOM 1010 N N . PHE A 1 126 ? -7.563 -14.796 22.453 1.00 89.88 126 PHE A N 1
ATOM 1011 C CA . PHE A 1 126 ? -7.425 -13.757 21.434 1.00 89.88 126 PHE A CA 1
ATOM 1012 C C . PHE A 1 126 ? -7.128 -12.392 22.067 1.00 89.88 126 PHE A C 1
ATOM 1014 O O . PHE A 1 126 ? -6.221 -11.702 21.617 1.00 89.88 126 PHE A O 1
ATOM 1021 N N . ASN A 1 127 ? -7.814 -12.013 23.148 1.00 90.25 127 ASN A N 1
ATOM 1022 C CA . ASN A 1 127 ? -7.535 -10.769 23.867 1.00 90.25 127 ASN A CA 1
ATOM 1023 C C . ASN A 1 127 ? -6.080 -10.709 24.357 1.00 90.25 127 ASN A C 1
ATOM 1025 O O . ASN A 1 127 ? -5.407 -9.705 24.130 1.00 90.25 127 ASN A O 1
ATOM 1029 N N . VAL A 1 128 ? -5.565 -11.783 24.966 1.00 92.44 128 VAL A N 1
ATOM 1030 C CA . VAL A 1 128 ? -4.155 -11.862 25.389 1.00 92.44 128 VAL A CA 1
ATOM 1031 C C . VAL A 1 128 ? -3.214 -11.751 24.188 1.00 92.44 128 VAL A C 1
ATOM 1033 O O . VAL A 1 128 ? -2.251 -10.988 24.240 1.00 92.44 128 VAL A O 1
ATOM 1036 N N . LEU A 1 129 ? -3.504 -12.454 23.089 1.00 94.38 129 LEU A N 1
ATOM 1037 C CA . LEU A 1 129 ? -2.703 -12.398 21.865 1.00 94.38 129 LEU A CA 1
ATOM 1038 C C . LEU A 1 129 ? -2.648 -10.980 21.279 1.00 94.38 129 LEU A C 1
ATOM 1040 O O . LEU A 1 129 ? -1.574 -10.523 20.901 1.00 94.38 129 LEU A O 1
ATOM 1044 N N . PHE A 1 130 ? -3.777 -10.270 21.230 1.00 93.06 130 PHE A N 1
ATOM 1045 C CA . PHE A 1 130 ? -3.842 -8.901 20.719 1.00 93.06 130 PHE A CA 1
ATOM 1046 C C . PHE A 1 130 ? -3.171 -7.889 21.656 1.00 93.06 130 PHE A C 1
ATOM 1048 O O . PHE A 1 130 ? -2.517 -6.973 21.163 1.00 93.06 130 PHE A O 1
ATOM 1055 N N . TRP A 1 131 ? -3.237 -8.069 22.979 1.00 94.00 131 TRP A N 1
ATOM 1056 C CA . TRP A 1 131 ? -2.466 -7.256 23.930 1.00 94.00 131 TRP A CA 1
ATOM 1057 C C . TRP A 1 131 ? -0.956 -7.472 23.791 1.00 94.00 131 TRP A C 1
ATOM 1059 O O . TRP A 1 131 ? -0.200 -6.501 23.709 1.00 94.00 131 TRP A O 1
ATOM 1069 N N . LEU A 1 132 ? -0.511 -8.731 23.714 1.00 96.00 132 LEU A N 1
ATOM 1070 C CA . LEU A 1 132 ? 0.892 -9.075 23.463 1.00 96.00 132 LEU A CA 1
ATOM 1071 C C . LEU A 1 132 ? 1.358 -8.540 22.105 1.00 96.00 132 LEU A C 1
ATOM 1073 O O . LEU A 1 132 ? 2.441 -7.967 22.005 1.00 96.00 132 LEU A O 1
ATOM 1077 N N . GLY A 1 133 ? 0.521 -8.681 21.077 1.00 95.94 133 GLY A N 1
ATOM 1078 C CA . GLY A 1 133 ? 0.762 -8.157 19.738 1.00 95.94 133 GLY A CA 1
ATOM 1079 C C . GLY A 1 133 ? 0.875 -6.635 19.721 1.00 95.94 133 GLY A C 1
ATOM 1080 O O . GLY A 1 133 ? 1.809 -6.111 19.116 1.00 95.94 133 GLY A O 1
ATOM 1081 N N . LEU A 1 134 ? -0.007 -5.918 20.424 1.00 93.94 134 LEU A N 1
ATOM 1082 C CA . LEU A 1 134 ? 0.050 -4.460 20.553 1.00 93.94 134 LEU A CA 1
ATOM 1083 C C . LEU A 1 134 ? 1.331 -4.020 21.268 1.00 93.94 134 LEU A C 1
ATOM 1085 O O . LEU A 1 134 ? 2.027 -3.135 20.774 1.00 93.94 134 LEU A O 1
ATOM 1089 N N . PHE A 1 135 ? 1.677 -4.659 22.389 1.00 96.81 135 PHE A N 1
ATOM 1090 C CA . PHE A 1 135 ? 2.909 -4.355 23.117 1.00 96.81 135 PHE A CA 1
ATOM 1091 C C . PHE A 1 135 ? 4.152 -4.615 22.256 1.00 96.81 135 PHE A C 1
ATOM 1093 O O . PHE A 1 135 ? 5.020 -3.750 22.140 1.00 96.81 135 PHE A O 1
ATOM 1100 N N . GLY A 1 136 ? 4.210 -5.771 21.590 1.00 97.56 136 GLY A N 1
ATOM 1101 C CA . GLY A 1 136 ? 5.280 -6.102 20.653 1.00 97.56 136 GLY A CA 1
ATOM 1102 C C . GLY A 1 136 ? 5.378 -5.093 19.509 1.00 97.56 136 GLY A C 1
ATOM 1103 O O . GLY A 1 136 ? 6.467 -4.626 19.192 1.00 97.56 136 GLY A O 1
ATOM 1104 N N . SER A 1 137 ? 4.245 -4.680 18.941 1.00 97.31 137 SER A N 1
ATOM 1105 C CA . SER A 1 137 ? 4.194 -3.699 17.850 1.00 97.31 137 SER A CA 1
ATOM 1106 C C . SER A 1 137 ? 4.645 -2.309 18.300 1.00 97.31 137 SER A C 1
ATOM 1108 O O . SER A 1 137 ? 5.367 -1.634 17.569 1.00 97.31 137 SER A O 1
ATOM 1110 N N . LEU A 1 138 ? 4.301 -1.906 19.527 1.00 96.94 138 LEU A N 1
ATOM 1111 C CA . LEU A 1 138 ? 4.778 -0.666 20.135 1.00 96.94 138 LEU A CA 1
ATOM 1112 C C . LEU A 1 138 ? 6.294 -0.694 20.358 1.00 96.94 138 LEU A C 1
ATOM 1114 O O . LEU A 1 138 ? 6.971 0.284 20.048 1.00 96.94 138 LEU A O 1
ATOM 1118 N N . MET A 1 139 ? 6.839 -1.821 20.824 1.00 97.50 139 MET A N 1
ATOM 1119 C CA . MET A 1 139 ? 8.287 -2.013 20.965 1.00 97.50 139 MET A CA 1
ATOM 1120 C C . MET A 1 139 ? 9.007 -1.987 19.616 1.00 97.50 139 MET A C 1
ATOM 1122 O O . MET A 1 139 ? 10.053 -1.353 19.496 1.00 97.50 139 MET A O 1
ATOM 1126 N N . VAL A 1 140 ? 8.448 -2.627 18.587 1.00 96.75 140 VAL A N 1
ATOM 1127 C CA . VAL A 1 140 ? 9.013 -2.625 17.230 1.00 96.75 140 VAL A CA 1
ATOM 1128 C C . VAL A 1 140 ? 8.969 -1.221 16.619 1.00 96.75 140 VAL A C 1
ATOM 1130 O O . VAL A 1 140 ? 9.973 -0.775 16.066 1.00 96.75 140 VAL A O 1
ATOM 1133 N N . PHE A 1 141 ? 7.863 -0.486 16.778 1.00 97.06 141 PHE A N 1
ATOM 1134 C CA . PHE A 1 141 ? 7.769 0.908 16.335 1.00 97.06 141 PHE A CA 1
ATOM 1135 C C . PHE A 1 141 ? 8.782 1.791 17.071 1.00 97.06 141 PHE A C 1
ATOM 1137 O O . PHE A 1 141 ? 9.497 2.576 16.451 1.00 97.06 141 PHE A O 1
ATOM 1144 N N . PHE A 1 142 ? 8.888 1.633 18.393 1.00 97.00 142 PHE A N 1
ATOM 1145 C CA . PHE A 1 142 ? 9.849 2.368 19.207 1.00 97.00 142 PHE A CA 1
ATOM 1146 C C . PHE A 1 142 ? 11.291 2.070 18.776 1.00 97.00 142 PHE A C 1
ATOM 1148 O O . PHE A 1 142 ? 12.055 2.998 18.521 1.00 97.00 142 PHE A O 1
ATOM 1155 N N . MET A 1 143 ? 11.648 0.799 18.587 1.00 96.25 143 MET A N 1
ATOM 1156 C CA . MET A 1 143 ? 12.961 0.399 18.078 1.00 96.25 143 MET A CA 1
ATOM 1157 C C . MET A 1 143 ? 13.234 0.997 16.691 1.00 96.25 143 MET A C 1
ATOM 1159 O O . MET A 1 143 ? 14.301 1.564 16.466 1.00 96.25 143 MET A O 1
ATOM 1163 N N . GLY A 1 144 ? 12.259 0.944 15.778 1.00 95.06 144 GLY A N 1
ATOM 1164 C CA . GLY A 1 144 ? 12.359 1.572 14.459 1.00 95.06 144 GLY A CA 1
ATOM 1165 C C . GLY A 1 144 ? 12.611 3.079 14.546 1.00 95.06 144 GLY A C 1
ATOM 1166 O O . GLY A 1 144 ? 13.465 3.606 13.834 1.00 95.06 144 GLY A O 1
ATOM 1167 N N . SER A 1 145 ? 11.944 3.759 15.483 1.00 95.19 145 SER A N 1
ATOM 1168 C CA . SER A 1 145 ? 12.142 5.189 15.735 1.00 95.19 145 SER A CA 1
ATOM 1169 C C . SER A 1 145 ? 13.540 5.506 16.278 1.00 95.19 145 SER A C 1
ATOM 1171 O O . SER A 1 145 ? 14.144 6.485 15.845 1.00 95.19 145 SER A O 1
ATOM 1173 N N . LEU A 1 146 ? 14.102 4.653 17.147 1.00 95.75 146 LEU A N 1
ATOM 1174 C CA . LEU A 1 146 ? 15.472 4.795 17.654 1.00 95.75 146 LEU A CA 1
ATOM 1175 C C . LEU A 1 146 ? 16.511 4.586 16.550 1.00 95.75 146 LEU A C 1
ATOM 1177 O O . LEU A 1 146 ? 17.457 5.366 16.444 1.00 95.75 146 LEU A O 1
ATOM 1181 N N . ILE A 1 147 ? 16.323 3.571 15.701 1.00 94.19 147 ILE A N 1
ATOM 1182 C CA . ILE A 1 147 ? 17.195 3.324 14.544 1.00 94.19 147 ILE A CA 1
ATOM 1183 C C . ILE A 1 147 ? 17.162 4.536 13.608 1.00 94.19 147 ILE A C 1
ATOM 1185 O O . ILE A 1 147 ? 18.216 5.045 13.223 1.00 94.19 147 ILE A O 1
ATOM 1189 N N . ARG A 1 148 ? 15.962 5.043 13.296 1.00 93.44 148 ARG A N 1
ATOM 1190 C CA . ARG A 1 148 ? 15.780 6.236 12.460 1.00 93.44 148 ARG A CA 1
ATOM 1191 C C . ARG A 1 148 ? 16.422 7.478 13.084 1.00 93.44 148 ARG A C 1
ATOM 1193 O O . ARG A 1 148 ? 17.032 8.261 12.364 1.00 93.44 148 ARG A O 1
ATOM 1200 N N . ALA A 1 149 ? 16.326 7.655 14.399 1.00 94.31 149 ALA A N 1
ATOM 1201 C CA . ALA A 1 149 ? 16.950 8.776 15.101 1.00 94.31 149 ALA A CA 1
ATOM 1202 C C . ALA A 1 149 ? 18.488 8.685 15.126 1.00 94.31 149 ALA A C 1
ATOM 1204 O O . ALA A 1 149 ? 19.157 9.710 15.030 1.00 94.31 149 ALA A O 1
ATOM 1205 N N . GLY A 1 150 ? 19.050 7.478 15.245 1.00 94.25 150 GLY A N 1
ATOM 1206 C CA . GLY A 1 150 ? 20.497 7.270 15.347 1.00 94.25 150 GLY A CA 1
ATOM 1207 C C . GLY A 1 150 ? 21.235 7.231 14.006 1.00 94.25 150 GLY A C 1
ATOM 1208 O O . GLY A 1 150 ? 22.352 7.729 13.912 1.00 94.25 150 GLY A O 1
ATOM 1209 N N . GLN A 1 151 ? 20.633 6.630 12.977 1.00 91.06 151 GLN A N 1
ATOM 1210 C CA . GLN A 1 151 ? 21.282 6.380 11.679 1.00 91.06 151 GLN A CA 1
ATOM 1211 C C . GLN A 1 151 ? 20.642 7.152 10.518 1.00 91.06 151 GLN A C 1
ATOM 1213 O O . GLN A 1 151 ? 21.186 7.165 9.416 1.00 91.06 151 GLN A O 1
ATOM 1218 N N . GLY A 1 152 ? 19.495 7.798 10.741 1.00 90.44 152 GLY A N 1
ATOM 1219 C CA . GLY A 1 152 ? 18.700 8.391 9.671 1.00 90.44 152 GLY A CA 1
ATOM 1220 C C . GLY A 1 152 ? 17.894 7.344 8.883 1.00 90.44 152 GLY A C 1
ATOM 1221 O O . GLY A 1 152 ? 17.583 6.269 9.410 1.00 90.44 152 GLY A O 1
ATOM 1222 N N . PRO A 1 153 ? 17.491 7.665 7.638 1.00 88.06 153 PRO A N 1
ATOM 1223 C CA . PRO A 1 153 ? 16.750 6.746 6.778 1.00 88.06 153 PRO A CA 1
ATOM 1224 C C . PRO A 1 153 ? 17.502 5.435 6.563 1.00 88.06 153 PRO A C 1
ATOM 1226 O O . PRO A 1 153 ? 18.583 5.411 5.980 1.00 88.06 153 PRO A O 1
ATOM 1229 N N . SER A 1 154 ? 16.922 4.335 7.035 1.00 90.06 154 SER A N 1
ATOM 1230 C CA . SER A 1 154 ? 17.491 2.999 6.888 1.00 90.06 154 SER A CA 1
ATOM 1231 C C . SER A 1 154 ? 16.382 1.985 6.646 1.00 90.06 154 SER A C 1
ATOM 1233 O O . SER A 1 154 ? 15.323 2.042 7.268 1.00 90.06 154 SER A O 1
ATOM 1235 N N . ASN A 1 155 ? 16.639 1.011 5.769 1.00 87.38 155 ASN A N 1
ATOM 1236 C CA . ASN A 1 155 ? 15.608 0.057 5.344 1.00 87.38 155 ASN A CA 1
ATOM 1237 C C . ASN A 1 155 ? 15.056 -0.746 6.536 1.00 87.38 155 ASN A C 1
ATOM 1239 O O . ASN A 1 155 ? 13.862 -1.014 6.616 1.00 87.38 155 ASN A O 1
ATOM 1243 N N . GLN A 1 156 ? 15.923 -1.094 7.493 1.00 89.19 156 GLN A N 1
ATOM 1244 C CA . GLN A 1 156 ? 15.538 -1.815 8.709 1.00 89.19 156 GLN A CA 1
ATOM 1245 C C . GLN A 1 156 ? 14.689 -0.947 9.649 1.00 89.19 156 GLN A C 1
ATOM 1247 O O . GLN A 1 156 ? 13.689 -1.431 10.177 1.00 89.19 156 GLN A O 1
ATOM 1252 N N . GLY A 1 157 ? 15.054 0.328 9.828 1.00 91.81 157 GLY A N 1
ATOM 1253 C CA . GLY A 1 157 ? 14.297 1.271 10.652 1.00 91.81 157 GLY A CA 1
ATOM 1254 C C . GLY A 1 157 ? 12.908 1.546 10.076 1.00 91.81 157 GLY A C 1
ATOM 1255 O O . GLY A 1 157 ? 11.914 1.414 10.786 1.00 91.81 157 GLY A O 1
ATOM 1256 N N . SER A 1 158 ? 12.827 1.826 8.774 1.00 91.88 158 SER A N 1
ATOM 1257 C CA . SER A 1 158 ? 11.568 2.087 8.067 1.00 91.88 158 SER A CA 1
ATOM 1258 C C . SER A 1 158 ? 10.632 0.889 8.056 1.00 91.88 158 SER A C 1
ATOM 1260 O O . SER A 1 158 ? 9.424 1.037 8.241 1.00 91.88 158 SER A O 1
ATOM 1262 N N . LEU A 1 159 ? 11.184 -0.315 7.894 1.00 90.94 159 LEU A N 1
ATOM 1263 C CA . LEU A 1 159 ? 10.406 -1.539 7.988 1.00 90.94 159 LEU A CA 1
ATOM 1264 C C . LEU A 1 159 ? 9.872 -1.767 9.406 1.00 90.94 159 LEU A C 1
ATOM 1266 O O . LEU A 1 159 ? 8.698 -2.092 9.570 1.00 90.94 159 LEU A O 1
ATOM 1270 N N . ALA A 1 160 ? 10.709 -1.588 10.431 1.00 93.81 160 ALA A N 1
ATOM 1271 C CA . ALA A 1 160 ? 1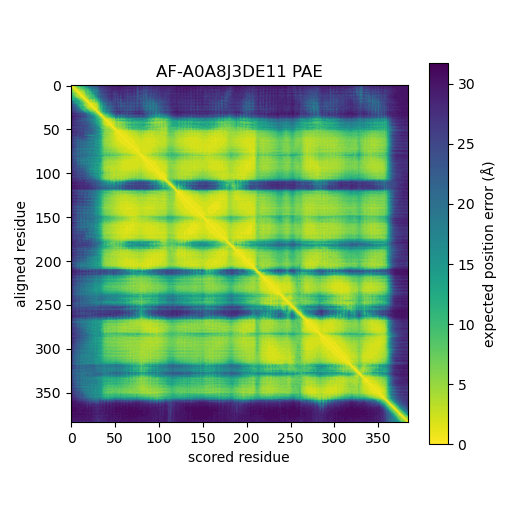0.277 -1.700 11.820 1.00 93.81 160 ALA A CA 1
ATOM 1272 C C . ALA A 1 160 ? 9.168 -0.683 12.140 1.00 93.81 160 ALA A C 1
ATOM 1274 O O . ALA A 1 160 ? 8.148 -1.049 12.719 1.00 93.81 160 ALA A O 1
ATOM 1275 N N . LEU A 1 161 ? 9.301 0.564 11.680 1.00 95.19 161 LEU A N 1
ATOM 1276 C CA . LEU A 1 161 ? 8.254 1.577 11.812 1.00 95.19 161 LEU A CA 1
ATOM 1277 C C . LEU A 1 161 ? 6.951 1.152 11.115 1.00 95.19 161 LEU A C 1
ATOM 1279 O O . LEU A 1 161 ? 5.889 1.225 11.728 1.00 95.19 161 LEU A O 1
ATOM 1283 N N . ALA A 1 162 ? 7.015 0.657 9.875 1.00 94.62 162 ALA A N 1
ATOM 1284 C CA . ALA A 1 162 ? 5.833 0.226 9.128 1.00 94.62 162 ALA A CA 1
ATOM 1285 C C . ALA A 1 162 ? 5.140 -0.994 9.766 1.00 94.62 162 ALA A C 1
ATOM 1287 O O . ALA A 1 162 ? 3.923 -0.982 9.951 1.00 94.62 162 ALA A O 1
ATOM 1288 N N . MET A 1 163 ? 5.899 -2.028 10.153 1.00 94.50 163 MET A N 1
ATOM 1289 C CA . MET A 1 163 ? 5.366 -3.223 10.828 1.00 94.50 163 MET A CA 1
ATOM 1290 C C . MET A 1 163 ? 4.769 -2.883 12.192 1.00 94.50 163 MET A C 1
ATOM 1292 O O . MET A 1 163 ? 3.662 -3.320 12.506 1.00 94.50 163 MET A O 1
ATOM 1296 N N . GLY A 1 164 ? 5.481 -2.078 12.985 1.00 96.25 164 GLY A N 1
ATOM 1297 C CA . GLY A 1 164 ? 5.001 -1.613 14.279 1.00 96.25 164 GLY A CA 1
ATOM 1298 C C . GLY A 1 164 ? 3.718 -0.797 14.138 1.00 96.25 164 GLY A C 1
ATOM 1299 O O . GLY A 1 164 ? 2.746 -1.065 14.834 1.00 96.25 164 GLY A O 1
ATOM 1300 N N . PHE A 1 165 ? 3.661 0.133 13.182 1.00 96.88 165 PHE A N 1
ATOM 1301 C CA . PHE A 1 165 ? 2.461 0.928 12.922 1.00 96.88 165 PHE A CA 1
ATOM 1302 C C . PHE A 1 165 ? 1.269 0.054 12.516 1.00 96.88 165 PHE A C 1
ATOM 1304 O O . PHE A 1 165 ? 0.192 0.176 13.099 1.00 96.88 165 PHE A O 1
ATOM 1311 N N . GLY A 1 166 ? 1.463 -0.872 11.572 1.00 95.88 166 GLY A N 1
ATOM 1312 C CA . GLY A 1 166 ? 0.405 -1.782 11.137 1.00 95.88 166 GLY A CA 1
ATOM 1313 C C . GLY A 1 166 ? -0.133 -2.644 12.282 1.00 95.88 166 GLY A C 1
ATOM 1314 O O . GLY A 1 166 ? -1.347 -2.743 12.468 1.00 95.88 166 GLY A O 1
ATOM 1315 N N . GLY A 1 167 ? 0.759 -3.207 13.101 1.00 96.00 167 GLY A N 1
ATOM 1316 C CA . GLY A 1 167 ? 0.378 -3.991 14.275 1.00 96.00 167 GLY A CA 1
ATOM 1317 C C . GLY A 1 167 ? -0.330 -3.169 15.358 1.00 96.00 167 GLY A C 1
ATOM 1318 O O . GLY A 1 167 ? -1.280 -3.655 15.966 1.00 96.00 167 GLY A O 1
ATOM 1319 N N . ILE A 1 168 ? 0.054 -1.903 15.547 1.00 95.38 168 ILE A N 1
ATOM 1320 C CA . ILE A 1 168 ? -0.619 -0.972 16.465 1.00 95.38 168 ILE A CA 1
ATOM 1321 C C . ILE A 1 168 ? -2.040 -0.660 15.994 1.00 95.38 168 ILE A C 1
ATOM 1323 O O . ILE A 1 168 ? -2.970 -0.747 16.791 1.00 95.38 168 ILE A O 1
ATOM 1327 N N . VAL A 1 169 ? -2.230 -0.335 14.711 1.00 94.56 169 VAL A N 1
ATOM 1328 C CA . VAL A 1 169 ? -3.560 -0.040 14.151 1.00 94.56 169 VAL A CA 1
ATOM 1329 C C . VAL A 1 169 ? -4.478 -1.261 14.256 1.00 94.56 169 VAL A C 1
ATOM 1331 O O . VAL A 1 169 ? -5.615 -1.132 14.702 1.00 94.56 169 VAL A O 1
ATOM 1334 N N . ILE A 1 170 ? -3.981 -2.451 13.902 1.00 94.25 170 ILE A N 1
ATOM 1335 C CA . ILE A 1 170 ? -4.731 -3.713 14.011 1.00 94.25 170 ILE A CA 1
ATOM 1336 C C . ILE A 1 170 ? -5.045 -4.042 15.480 1.00 94.25 170 ILE A C 1
ATOM 1338 O O . ILE A 1 170 ? -6.175 -4.410 15.801 1.00 94.25 170 ILE A O 1
ATOM 1342 N N . GLY A 1 171 ? -4.065 -3.880 16.373 1.00 91.12 171 GLY A N 1
ATOM 1343 C CA . GLY A 1 171 ? -4.206 -4.119 17.808 1.00 91.12 171 GLY A CA 1
ATOM 1344 C C . GLY A 1 171 ? -5.254 -3.217 18.448 1.00 91.12 171 GLY A C 1
ATOM 1345 O O . GLY A 1 171 ? -6.174 -3.708 19.101 1.00 91.12 171 GLY A O 1
ATOM 1346 N N . PHE A 1 172 ? -5.166 -1.908 18.209 1.00 89.50 172 PHE A N 1
ATOM 1347 C CA . PHE A 1 172 ? -6.160 -0.959 18.702 1.00 89.50 172 PHE A CA 1
ATOM 1348 C C . PHE A 1 172 ? -7.537 -1.194 18.091 1.00 89.50 172 PHE A C 1
ATOM 1350 O O . PHE A 1 172 ? -8.511 -1.180 18.833 1.00 89.50 172 PHE A O 1
ATOM 1357 N N . ALA A 1 173 ? -7.645 -1.471 16.787 1.00 89.06 173 ALA A N 1
ATOM 1358 C CA . ALA A 1 173 ? -8.937 -1.760 16.167 1.00 89.06 173 ALA A CA 1
ATOM 1359 C C . ALA A 1 173 ? -9.643 -2.948 16.844 1.00 89.06 173 ALA A C 1
ATOM 1361 O O . ALA A 1 173 ? -10.826 -2.857 17.165 1.00 89.06 173 ALA A O 1
ATOM 1362 N N . TYR A 1 174 ? -8.918 -4.031 17.141 1.00 89.25 174 TYR A N 1
ATOM 1363 C CA . TYR A 1 174 ? -9.491 -5.187 17.832 1.00 89.25 174 TYR A CA 1
ATOM 1364 C C . TYR A 1 174 ? -9.859 -4.895 19.294 1.00 89.25 174 TYR A C 1
ATOM 1366 O O . TYR A 1 174 ? -10.929 -5.299 19.756 1.00 89.25 174 TYR A O 1
AT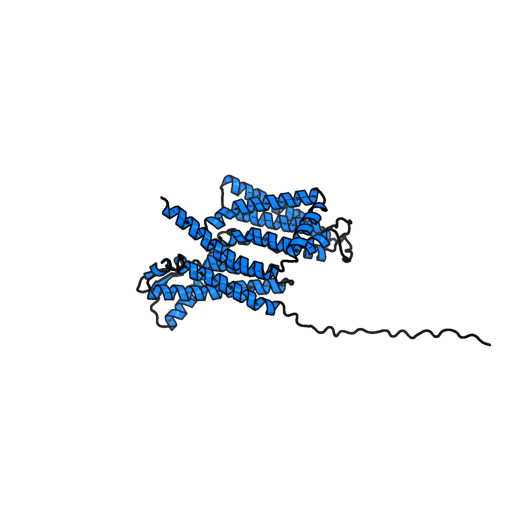OM 1374 N N . LEU A 1 175 ? -9.006 -4.186 20.035 1.00 85.69 175 LEU A N 1
ATOM 1375 C CA . LEU A 1 175 ? -9.253 -3.880 21.449 1.00 85.69 175 LEU A CA 1
ATOM 1376 C C . LEU A 1 175 ? -10.382 -2.855 21.630 1.00 85.69 175 LEU A C 1
ATOM 1378 O O . LEU A 1 175 ? -11.240 -3.040 22.486 1.00 85.69 175 LEU A O 1
ATOM 1382 N N . CYS A 1 176 ? -10.455 -1.832 20.775 1.00 82.88 176 CYS A N 1
ATOM 1383 C CA . CYS A 1 176 ? -11.559 -0.869 20.766 1.00 82.88 176 CYS A CA 1
ATOM 1384 C C . CYS A 1 176 ? -12.891 -1.494 20.321 1.00 82.88 176 CYS A C 1
ATOM 1386 O O . CYS A 1 176 ? -13.941 -0.931 20.598 1.00 82.88 176 CYS A O 1
ATOM 1388 N N . SER A 1 177 ? -12.867 -2.653 19.653 1.00 82.38 177 SER A N 1
ATOM 1389 C CA . SER A 1 177 ? -14.085 -3.331 19.193 1.00 82.38 177 SER A CA 1
ATOM 1390 C C . SER A 1 177 ? -14.824 -4.128 20.273 1.00 82.38 177 SER A C 1
ATOM 1392 O O . SER A 1 177 ? -15.876 -4.690 19.976 1.00 82.38 177 SER A O 1
ATOM 1394 N N . GLU A 1 178 ? -14.271 -4.233 21.490 1.00 77.88 178 GLU A N 1
ATOM 1395 C CA . GLU A 1 178 ? -14.845 -5.047 22.572 1.00 77.88 178 GLU A CA 1
ATOM 1396 C C . GLU A 1 178 ? -16.216 -4.532 23.020 1.00 77.88 178 GLU A C 1
ATOM 1398 O O . GLU A 1 178 ? -17.122 -5.334 23.248 1.00 77.88 178 GLU A O 1
ATOM 1403 N N . ARG A 1 179 ? -16.360 -3.206 23.154 1.00 71.19 179 ARG A N 1
ATOM 1404 C CA . ARG A 1 179 ? -17.538 -2.579 23.757 1.00 71.19 179 ARG A CA 1
ATOM 1405 C C . ARG A 1 179 ? -17.987 -1.345 22.993 1.00 71.19 179 ARG A C 1
ATOM 1407 O O . ARG A 1 179 ? -17.170 -0.504 22.630 1.00 71.19 179 ARG A O 1
ATOM 1414 N N . ASP A 1 180 ? -19.301 -1.216 22.859 1.00 70.62 180 ASP A N 1
ATOM 1415 C CA . ASP A 1 180 ? -19.955 0.028 22.446 1.00 70.62 180 ASP A CA 1
ATOM 1416 C C . ASP A 1 180 ? -19.871 1.120 23.514 1.00 70.62 180 ASP A C 1
ATOM 1418 O O . ASP A 1 180 ? -19.740 0.836 24.707 1.00 70.62 180 ASP A O 1
ATOM 1422 N N . THR A 1 181 ? -20.145 2.366 23.117 1.00 68.00 181 THR A N 1
ATOM 1423 C CA . THR A 1 181 ? -20.457 3.466 24.055 1.00 68.00 181 THR A CA 1
ATOM 1424 C C . THR A 1 181 ? -21.646 3.160 24.979 1.00 68.00 181 THR A C 1
ATOM 1426 O O . THR A 1 181 ? -21.719 3.688 26.086 1.00 68.00 181 THR A O 1
ATOM 1429 N N . VAL A 1 182 ? -22.558 2.275 24.555 1.00 66.25 182 VAL A N 1
ATOM 1430 C CA . VAL A 1 182 ? -23.707 1.778 25.341 1.00 66.25 182 VAL A CA 1
ATOM 1431 C C . VAL A 1 182 ? -23.312 0.615 26.274 1.00 66.25 182 VAL A C 1
ATOM 1433 O O . VAL A 1 182 ? -24.115 0.162 27.086 1.00 66.25 182 VAL A O 1
ATOM 1436 N N . GLY A 1 183 ? -22.072 0.121 26.188 1.00 68.94 183 GLY A N 1
ATOM 1437 C CA . GLY A 1 183 ? -21.554 -0.975 27.013 1.00 68.94 183 GLY A CA 1
ATOM 1438 C C . GLY A 1 183 ? -21.974 -2.372 26.549 1.00 68.94 183 GLY A C 1
ATOM 1439 O O . GLY A 1 183 ? -21.906 -3.319 27.329 1.00 68.94 183 GLY A O 1
ATOM 1440 N N . ARG A 1 184 ? -22.430 -2.517 25.299 1.00 72.00 184 ARG A N 1
ATOM 1441 C CA . ARG A 1 184 ? -22.753 -3.824 24.706 1.00 72.00 184 ARG A CA 1
ATOM 1442 C C . ARG A 1 184 ? -21.480 -4.517 24.241 1.00 72.00 184 ARG A C 1
ATOM 1444 O O . ARG A 1 184 ? -20.618 -3.868 23.660 1.00 72.00 184 ARG A O 1
ATOM 1451 N N . GLU A 1 185 ? -21.395 -5.819 24.492 1.00 77.38 185 GLU A N 1
ATOM 1452 C CA . GLU A 1 185 ? -20.262 -6.660 24.106 1.00 77.38 185 GLU A CA 1
ATOM 1453 C C . GLU A 1 185 ? -20.569 -7.418 22.806 1.00 77.38 185 GLU A C 1
ATOM 1455 O O . GLU A 1 185 ? -21.684 -7.915 22.601 1.00 77.38 185 GLU A O 1
ATOM 1460 N N . TYR A 1 186 ? -19.569 -7.493 21.931 1.00 77.12 186 TYR A N 1
ATOM 1461 C CA . TYR A 1 186 ? -19.671 -8.131 20.620 1.00 77.12 186 TYR A CA 1
ATOM 1462 C C . TYR A 1 186 ? -18.999 -9.500 20.580 1.00 77.12 186 TYR A C 1
ATOM 1464 O O . TYR A 1 186 ? -17.990 -9.734 21.246 1.00 77.12 186 TYR A O 1
ATOM 1472 N N . ASP A 1 187 ? -19.531 -10.386 19.735 1.00 84.00 187 ASP A N 1
ATOM 1473 C CA . ASP A 1 187 ? -18.946 -11.705 19.485 1.00 84.00 187 ASP A CA 1
ATOM 1474 C C . ASP A 1 187 ? -17.580 -11.597 18.779 1.00 84.00 187 ASP A C 1
ATOM 1476 O O . ASP A 1 187 ? -17.317 -10.660 18.015 1.00 84.00 187 ASP A O 1
ATOM 1480 N N . LEU A 1 188 ? -16.719 -12.603 18.966 1.00 84.25 188 LEU A N 1
ATOM 1481 C CA . LEU A 1 188 ? -15.388 -12.662 18.354 1.00 84.25 188 LEU A CA 1
ATOM 1482 C C . LEU A 1 188 ? -15.423 -12.437 16.833 1.00 84.25 188 LEU A C 1
ATOM 1484 O O . LEU A 1 188 ? -14.574 -11.728 16.287 1.00 84.25 188 LEU A O 1
ATOM 1488 N N . LYS A 1 189 ? -16.414 -13.001 16.131 1.00 86.50 189 LYS A N 1
ATOM 1489 C CA . LYS A 1 189 ? -16.525 -12.868 14.670 1.00 86.50 189 LYS A CA 1
ATOM 1490 C C . LYS A 1 189 ? -16.760 -11.419 14.239 1.00 86.50 189 LYS A C 1
ATOM 1492 O O . LYS A 1 189 ? -16.197 -10.974 13.235 1.00 86.50 189 LYS A O 1
ATOM 1497 N N . GLN A 1 190 ? -17.568 -10.675 14.990 1.00 85.56 190 GLN A N 1
ATOM 1498 C CA . GLN A 1 190 ? -17.866 -9.267 14.716 1.00 85.56 190 GLN A CA 1
ATOM 1499 C C . GLN A 1 190 ? -16.632 -8.395 14.969 1.00 85.56 190 GLN A C 1
ATOM 1501 O O . GLN A 1 190 ? -16.260 -7.600 14.107 1.00 85.56 190 GLN A O 1
ATOM 1506 N N . ARG A 1 191 ? -15.922 -8.643 16.074 1.00 86.88 191 ARG A N 1
ATOM 1507 C CA . ARG A 1 191 ? -14.671 -7.955 16.439 1.00 86.88 191 ARG A CA 1
ATOM 1508 C C . ARG A 1 191 ? -13.567 -8.142 15.397 1.00 86.88 191 ARG A C 1
ATOM 1510 O O . ARG A 1 191 ? -12.887 -7.193 14.998 1.00 86.88 191 ARG A O 1
ATOM 1517 N N . LEU A 1 192 ? -13.415 -9.366 14.888 1.00 89.00 192 LEU A N 1
ATOM 1518 C CA . LEU A 1 192 ? -12.485 -9.659 13.795 1.00 89.00 192 LEU A CA 1
ATOM 1519 C C . LEU A 1 192 ? -12.921 -8.988 12.485 1.00 89.00 192 LEU A C 1
ATOM 1521 O O . LEU A 1 192 ? -12.083 -8.429 11.781 1.00 89.00 192 LEU A O 1
ATOM 1525 N N . THR A 1 193 ? -14.220 -8.978 12.178 1.00 88.25 193 THR A N 1
ATOM 1526 C CA . THR A 1 193 ? -14.758 -8.293 10.987 1.00 88.25 193 THR A CA 1
ATOM 1527 C C . THR A 1 193 ? -14.502 -6.786 11.039 1.00 88.25 193 THR A C 1
ATOM 1529 O O . THR A 1 193 ? -14.051 -6.212 10.049 1.00 88.25 193 THR A O 1
ATOM 1532 N N . PHE A 1 194 ? -14.701 -6.161 12.200 1.00 87.62 194 PHE A N 1
ATOM 1533 C CA . PHE A 1 194 ? -14.369 -4.757 12.427 1.00 87.62 194 PHE A CA 1
ATOM 1534 C C . PHE A 1 194 ? -12.870 -4.497 12.232 1.00 87.62 194 PHE A C 1
ATOM 1536 O O . PHE A 1 194 ? -12.476 -3.573 11.526 1.00 87.62 194 PHE A O 1
ATOM 1543 N N . THR A 1 195 ? -12.014 -5.365 12.775 1.00 90.00 195 THR A N 1
ATOM 1544 C CA . THR A 1 195 ? -10.554 -5.248 12.634 1.00 90.00 195 THR A CA 1
ATOM 1545 C C . THR A 1 195 ? -10.108 -5.369 11.170 1.00 90.00 195 THR A C 1
ATOM 1547 O O . THR A 1 195 ? -9.219 -4.643 10.719 1.00 90.00 195 THR A O 1
ATOM 1550 N N . LEU A 1 196 ? -10.765 -6.223 10.376 1.00 90.06 196 LEU A N 1
ATOM 1551 C CA . LEU A 1 196 ? -10.509 -6.362 8.937 1.00 90.06 196 LEU A CA 1
ATOM 1552 C C . LEU A 1 196 ? -10.792 -5.071 8.147 1.00 90.06 196 LEU A C 1
ATOM 1554 O O . LEU A 1 196 ? -10.189 -4.857 7.089 1.00 90.06 196 LEU A O 1
ATOM 1558 N N . TRP A 1 197 ? -11.637 -4.168 8.656 1.00 88.56 197 TRP A N 1
ATOM 1559 C CA . TRP A 1 197 ? -11.828 -2.841 8.062 1.00 88.56 197 TRP A CA 1
ATOM 1560 C C . TRP A 1 197 ? -10.606 -1.925 8.202 1.00 88.56 197 TRP A C 1
ATOM 1562 O O . TRP A 1 197 ? -10.475 -0.974 7.433 1.00 88.56 197 TRP A O 1
ATOM 1572 N N . PHE A 1 198 ? -9.666 -2.236 9.090 1.00 90.31 198 PHE A N 1
ATOM 1573 C CA . PHE A 1 198 ? -8.422 -1.483 9.253 1.00 90.31 198 PHE A CA 1
ATOM 1574 C C . PHE A 1 198 ? -7.210 -2.170 8.618 1.00 90.31 198 PHE A C 1
ATOM 1576 O O . PHE A 1 198 ? -6.143 -1.569 8.547 1.00 90.31 198 PHE A O 1
ATOM 1583 N N . LEU A 1 199 ? -7.369 -3.384 8.076 1.00 91.25 199 LEU A N 1
ATOM 1584 C CA . LEU A 1 199 ? -6.259 -4.172 7.532 1.00 91.25 199 LEU A CA 1
ATOM 1585 C C . LEU A 1 199 ? -5.496 -3.443 6.415 1.00 91.25 199 LEU A C 1
ATOM 1587 O O . LEU A 1 199 ? -4.271 -3.412 6.424 1.00 91.25 199 LEU A O 1
ATOM 1591 N N . PHE A 1 200 ? -6.208 -2.826 5.466 1.00 91.00 200 PHE A N 1
ATOM 1592 C CA . PHE A 1 200 ? -5.561 -2.079 4.385 1.00 91.00 200 PHE A CA 1
ATOM 1593 C C . PHE A 1 200 ? -4.861 -0.804 4.897 1.00 91.00 200 PHE A C 1
ATOM 1595 O O . PHE A 1 200 ? -3.656 -0.695 4.678 1.00 91.00 200 PHE A O 1
ATOM 1602 N N . PRO A 1 201 ? -5.530 0.118 5.629 1.00 92.44 201 PRO A N 1
ATOM 1603 C CA . PRO A 1 201 ? -4.866 1.290 6.210 1.00 92.44 201 PRO A CA 1
ATOM 1604 C C . PRO A 1 201 ? -3.690 0.961 7.139 1.00 92.44 201 PRO A C 1
ATOM 1606 O O . PRO A 1 201 ? -2.781 1.774 7.268 1.00 92.44 201 PRO A O 1
ATOM 1609 N N . ALA A 1 202 ? -3.696 -0.215 7.771 1.00 93.62 202 ALA A N 1
ATOM 1610 C CA . ALA A 1 202 ? -2.606 -0.699 8.609 1.00 93.62 202 ALA A CA 1
ATOM 1611 C C . ALA A 1 202 ? -1.418 -1.229 7.791 1.00 93.62 202 ALA A C 1
ATOM 1613 O O . ALA A 1 202 ? -0.272 -0.903 8.089 1.00 93.62 202 ALA A O 1
ATOM 1614 N N . LEU A 1 203 ? -1.675 -2.048 6.765 1.00 92.00 203 LEU A N 1
ATOM 1615 C CA . LEU A 1 203 ? -0.626 -2.780 6.049 1.00 92.00 203 LEU A CA 1
ATOM 1616 C C . LEU A 1 203 ? -0.099 -2.073 4.800 1.00 92.00 203 LEU A C 1
ATOM 1618 O O . LEU A 1 203 ? 0.973 -2.420 4.318 1.00 92.00 203 LEU A O 1
ATOM 1622 N N . VAL A 1 204 ? -0.798 -1.074 4.264 1.00 90.38 204 VAL A N 1
ATOM 1623 C CA . VAL A 1 204 ? -0.365 -0.385 3.037 1.00 90.38 204 VAL A CA 1
ATOM 1624 C C . VAL A 1 204 ? 1.031 0.250 3.172 1.00 90.38 204 VAL A C 1
ATOM 1626 O O . VAL A 1 204 ? 1.803 0.267 2.216 1.00 90.38 204 VAL A O 1
ATOM 1629 N N . TRP A 1 205 ? 1.403 0.670 4.383 1.00 91.62 205 TRP A N 1
ATOM 1630 C CA . TRP A 1 205 ? 2.700 1.278 4.696 1.00 91.62 205 TRP A CA 1
ATOM 1631 C C . TRP A 1 205 ? 3.891 0.330 4.561 1.00 91.62 205 TRP A C 1
ATOM 1633 O O . TRP A 1 205 ? 5.029 0.774 4.414 1.00 91.62 205 TRP A O 1
ATOM 1643 N N . LEU A 1 206 ? 3.635 -0.978 4.628 1.00 89.44 206 LEU A N 1
ATOM 1644 C CA . LEU A 1 206 ? 4.642 -2.010 4.410 1.00 89.44 206 LEU A CA 1
ATOM 1645 C C . LEU A 1 206 ? 5.047 -2.078 2.932 1.00 89.44 206 LEU A C 1
ATOM 1647 O O . LEU A 1 206 ? 6.187 -2.404 2.626 1.00 89.44 206 LEU A O 1
ATOM 1651 N N . ILE A 1 207 ? 4.126 -1.755 2.021 1.00 84.94 207 ILE A N 1
ATOM 1652 C CA . ILE A 1 207 ? 4.370 -1.769 0.573 1.00 84.94 207 ILE A CA 1
ATOM 1653 C C . ILE A 1 207 ? 5.156 -0.519 0.146 1.00 84.94 207 ILE A C 1
ATOM 1655 O O . ILE A 1 207 ? 5.918 -0.557 -0.816 1.00 84.94 207 ILE A O 1
ATOM 1659 N N . SER A 1 208 ? 4.987 0.593 0.863 1.00 86.88 208 SER A N 1
ATOM 1660 C CA . SER A 1 208 ? 5.587 1.890 0.534 1.00 86.88 208 SER A CA 1
ATOM 1661 C C . SER A 1 208 ? 6.966 2.143 1.136 1.00 86.88 208 SER A C 1
ATOM 1663 O O . SER A 1 208 ? 7.556 3.190 0.866 1.00 86.88 208 SER A O 1
ATOM 1665 N N . ALA A 1 209 ? 7.483 1.199 1.922 1.00 84.56 209 ALA A N 1
ATOM 1666 C CA . ALA A 1 209 ? 8.865 1.173 2.381 1.00 84.56 209 ALA A CA 1
ATOM 1667 C C . ALA A 1 209 ? 9.640 0.047 1.684 1.00 84.56 209 ALA A C 1
ATOM 1669 O O . ALA A 1 209 ? 9.056 -0.989 1.357 1.00 84.56 209 ALA A O 1
ATOM 1670 N N . PRO A 1 210 ? 10.963 0.202 1.501 1.00 75.06 210 PRO A N 1
ATOM 1671 C CA . PRO A 1 210 ? 11.802 -0.880 1.021 1.00 75.06 210 PRO A CA 1
ATOM 1672 C C . PRO A 1 210 ? 11.829 -2.032 2.023 1.00 75.06 210 PRO A C 1
ATOM 1674 O O . PRO A 1 210 ? 12.507 -1.991 3.051 1.00 75.06 210 PRO A O 1
ATOM 1677 N N . MET A 1 211 ? 11.060 -3.068 1.697 1.00 66.12 211 MET A N 1
ATOM 1678 C CA . MET A 1 211 ? 11.031 -4.341 2.404 1.00 66.12 211 MET A CA 1
ATOM 1679 C C . MET A 1 211 ? 12.399 -5.017 2.380 1.00 66.12 211 MET A C 1
ATOM 1681 O O . MET A 1 211 ? 13.187 -4.797 1.461 1.00 66.12 211 MET A O 1
ATOM 1685 N N . VAL A 1 212 ? 12.673 -5.828 3.413 1.00 53.41 212 VAL A N 1
ATOM 1686 C CA . VAL A 1 212 ? 13.973 -6.461 3.698 1.00 53.41 212 VAL A CA 1
ATOM 1687 C C . VAL A 1 212 ? 14.729 -6.790 2.414 1.00 53.41 212 VAL A C 1
ATOM 1689 O O . VAL A 1 212 ? 14.312 -7.633 1.621 1.00 53.41 212 VAL A O 1
ATOM 1692 N N . MET A 1 213 ? 15.873 -6.127 2.275 1.00 51.16 213 MET A N 1
ATOM 1693 C CA . MET A 1 213 ? 16.773 -6.067 1.120 1.00 51.16 213 MET A CA 1
ATOM 1694 C C . MET A 1 213 ? 17.150 -7.427 0.494 1.00 51.16 213 MET A C 1
ATOM 1696 O O . MET A 1 213 ? 17.674 -7.454 -0.615 1.00 51.16 213 MET A O 1
ATOM 1700 N N . TYR A 1 214 ? 16.855 -8.546 1.162 1.00 49.09 214 TYR A N 1
ATOM 1701 C CA . TYR A 1 214 ? 17.100 -9.913 0.694 1.00 49.09 214 TYR A CA 1
ATOM 1702 C C . TYR A 1 214 ? 15.900 -10.576 -0.002 1.00 49.09 214 TYR A C 1
ATOM 1704 O O . TYR A 1 214 ? 16.091 -11.310 -0.972 1.00 49.09 214 TYR A O 1
ATOM 1712 N N . LEU A 1 215 ? 14.668 -10.332 0.460 1.00 52.28 215 LEU A N 1
ATOM 1713 C CA . LEU A 1 215 ? 13.479 -10.960 -0.131 1.00 52.28 215 LEU A CA 1
ATOM 1714 C C . LEU A 1 215 ? 13.061 -10.235 -1.413 1.00 52.28 215 LEU A C 1
ATOM 1716 O O . LEU A 1 215 ? 12.709 -10.862 -2.409 1.00 52.28 215 LEU A O 1
ATOM 1720 N N . ASP A 1 216 ? 13.169 -8.908 -1.384 1.00 60.53 216 ASP A N 1
ATOM 1721 C CA . ASP A 1 216 ? 12.779 -8.038 -2.483 1.00 60.53 216 ASP A CA 1
ATOM 1722 C C . ASP A 1 216 ? 13.694 -8.225 -3.705 1.00 60.53 216 ASP A C 1
ATOM 1724 O O . ASP A 1 216 ? 13.230 -8.466 -4.818 1.00 60.53 216 ASP A O 1
ATOM 1728 N N . SER A 1 217 ? 15.011 -8.217 -3.495 1.00 65.81 217 SER A N 1
ATOM 1729 C CA . SER A 1 217 ? 16.001 -8.337 -4.572 1.00 65.81 217 SER A CA 1
ATOM 1730 C C . SER A 1 217 ? 15.989 -9.713 -5.246 1.00 65.81 217 SER A C 1
ATOM 1732 O O . SER A 1 217 ? 16.032 -9.783 -6.470 1.00 65.81 217 SER A O 1
ATOM 1734 N N . THR A 1 218 ? 15.857 -10.805 -4.488 1.00 72.38 218 THR A N 1
ATOM 1735 C CA . THR A 1 218 ? 15.895 -12.170 -5.046 1.00 72.38 218 THR A CA 1
ATOM 1736 C C . THR A 1 218 ? 14.696 -12.454 -5.948 1.00 72.38 218 THR A C 1
ATOM 1738 O O . THR A 1 218 ? 14.864 -12.895 -7.084 1.00 72.38 218 THR A O 1
ATOM 1741 N N . VAL A 1 219 ? 13.480 -12.166 -5.471 1.00 74.69 219 VAL A N 1
ATOM 1742 C CA . VAL A 1 219 ? 12.253 -12.391 -6.250 1.00 74.69 219 VAL A CA 1
ATOM 1743 C C . VAL A 1 219 ? 12.256 -11.515 -7.501 1.00 74.69 219 VAL A C 1
ATOM 1745 O O . VAL A 1 219 ? 11.962 -11.998 -8.591 1.00 74.69 219 VAL A O 1
ATOM 1748 N N . LYS A 1 220 ? 12.657 -10.245 -7.374 1.00 73.12 220 LYS A N 1
ATOM 1749 C CA . LYS A 1 220 ? 12.754 -9.319 -8.510 1.00 73.12 220 LYS A CA 1
ATOM 1750 C C . LYS A 1 220 ? 13.756 -9.790 -9.561 1.00 73.12 220 LYS A C 1
ATOM 1752 O O . LYS A 1 220 ? 13.429 -9.762 -10.743 1.00 73.12 220 LYS A O 1
ATOM 1757 N N . LEU A 1 221 ? 14.938 -10.248 -9.147 1.00 76.00 221 LEU A N 1
ATOM 1758 C CA . LEU A 1 221 ? 15.953 -10.776 -10.062 1.00 76.00 221 LEU A CA 1
ATOM 1759 C C . LEU A 1 221 ? 15.476 -12.043 -10.771 1.00 76.00 221 LEU A C 1
ATOM 1761 O O . LEU A 1 221 ? 15.705 -12.181 -11.969 1.00 76.00 221 LEU A O 1
ATOM 1765 N N . TYR A 1 222 ? 14.767 -12.919 -10.058 1.00 82.81 222 TYR A N 1
ATOM 1766 C CA . TYR A 1 222 ? 14.190 -14.125 -10.641 1.00 82.81 222 TYR A CA 1
ATOM 1767 C C . TYR A 1 222 ? 13.108 -13.792 -11.677 1.00 82.81 222 TYR A C 1
ATOM 1769 O O . TYR A 1 222 ? 13.138 -14.298 -12.795 1.00 82.81 222 TYR A O 1
ATOM 1777 N N . LEU A 1 223 ? 12.179 -12.884 -11.355 1.00 81.19 223 LEU A N 1
ATOM 1778 C CA . LEU A 1 223 ? 11.168 -12.419 -12.312 1.00 81.19 223 LEU A CA 1
ATOM 1779 C C . LEU A 1 223 ? 11.813 -11.755 -13.534 1.00 81.19 223 LEU A C 1
ATOM 1781 O O . LEU A 1 223 ? 11.349 -11.963 -14.653 1.00 81.19 223 LEU A O 1
ATOM 1785 N N . LEU A 1 224 ? 12.877 -10.973 -13.329 1.00 78.75 224 LEU A N 1
ATOM 1786 C CA . LEU A 1 224 ? 13.611 -10.335 -14.416 1.00 78.75 224 LEU A CA 1
ATOM 1787 C C . LEU A 1 224 ? 14.252 -11.375 -15.338 1.00 78.75 224 LEU A C 1
ATOM 1789 O O . LEU A 1 224 ? 14.135 -11.244 -16.553 1.00 78.75 224 LEU A O 1
ATOM 1793 N N . GLU A 1 225 ? 14.851 -12.426 -14.779 1.00 84.44 225 GLU A N 1
ATOM 1794 C CA . GLU A 1 225 ? 15.424 -13.527 -15.553 1.00 84.44 225 GLU A CA 1
ATOM 1795 C C . GLU A 1 225 ? 14.373 -14.157 -16.474 1.00 84.44 225 GLU A C 1
ATOM 1797 O O . GLU A 1 225 ? 14.585 -14.219 -17.686 1.00 84.44 225 GLU A O 1
ATOM 1802 N N . TRP A 1 226 ? 13.197 -14.508 -15.945 1.00 87.62 226 TRP A N 1
ATOM 1803 C CA . TRP A 1 226 ? 12.099 -15.041 -16.758 1.00 87.62 226 TRP A CA 1
ATOM 1804 C C . TRP A 1 226 ? 11.660 -14.085 -17.865 1.00 87.62 226 TRP A C 1
ATOM 1806 O O . TRP A 1 226 ? 11.484 -14.510 -19.007 1.00 87.62 226 TRP A O 1
ATOM 1816 N N . VAL A 1 227 ? 11.523 -12.793 -17.559 1.00 86.50 227 VAL A N 1
ATOM 1817 C CA . VAL A 1 227 ? 11.184 -11.782 -18.569 1.00 86.50 227 VAL A CA 1
ATOM 1818 C C . VAL A 1 227 ? 12.248 -11.746 -19.667 1.00 86.50 227 VAL A C 1
ATOM 1820 O O . VAL A 1 227 ? 11.894 -11.785 -20.843 1.00 86.50 227 VAL A O 1
ATOM 1823 N N . THR A 1 228 ? 13.540 -11.742 -19.317 1.00 85.69 228 THR A N 1
ATOM 1824 C CA . THR A 1 228 ? 14.622 -11.723 -20.317 1.00 85.69 228 THR A CA 1
ATOM 1825 C C . THR A 1 228 ? 14.657 -12.964 -21.191 1.00 85.69 228 THR A C 1
ATOM 1827 O O . THR A 1 228 ? 14.891 -12.845 -22.391 1.00 85.69 228 THR A O 1
ATOM 1830 N N . VAL A 1 229 ? 14.401 -14.142 -20.619 1.00 90.00 229 VAL A N 1
ATOM 1831 C CA . VAL A 1 229 ? 14.347 -15.409 -21.357 1.00 90.00 229 VAL A CA 1
ATOM 1832 C C . VAL A 1 229 ? 13.201 -15.386 -22.365 1.00 90.00 229 VAL A C 1
ATOM 1834 O O . VAL A 1 229 ? 13.407 -15.714 -23.532 1.00 90.00 229 VAL A O 1
ATOM 1837 N N . ILE A 1 230 ? 12.013 -14.941 -21.945 1.00 90.88 230 ILE A N 1
ATOM 1838 C CA . ILE A 1 230 ? 10.845 -14.839 -22.828 1.00 90.88 230 ILE A CA 1
ATOM 1839 C C . ILE A 1 230 ? 11.115 -13.842 -23.958 1.00 90.88 230 ILE A C 1
ATOM 1841 O O . ILE A 1 230 ? 10.911 -14.168 -25.124 1.00 90.88 230 ILE A O 1
ATOM 1845 N N . VAL A 1 231 ? 11.614 -12.647 -23.631 1.00 89.19 231 VAL A N 1
ATOM 1846 C CA . VAL A 1 231 ? 11.933 -11.605 -24.620 1.00 89.19 231 VAL A CA 1
ATOM 1847 C C . VAL A 1 231 ? 12.973 -12.108 -25.617 1.00 89.19 231 VAL A C 1
ATOM 1849 O O . VAL A 1 231 ? 12.767 -11.975 -26.821 1.00 89.19 231 VAL A O 1
ATOM 1852 N N . TYR A 1 232 ? 14.050 -12.738 -25.141 1.00 90.12 232 TYR A N 1
ATOM 1853 C CA . TYR A 1 232 ? 15.074 -13.328 -25.999 1.00 90.12 232 TYR A CA 1
ATOM 1854 C C . TYR A 1 232 ? 14.474 -14.325 -26.997 1.00 90.12 232 TYR A C 1
ATOM 1856 O O . TYR A 1 232 ? 14.690 -14.173 -28.194 1.00 90.12 232 TYR A O 1
ATOM 1864 N N . HIS A 1 233 ? 13.671 -15.288 -26.533 1.00 92.69 233 HIS A N 1
ATOM 1865 C CA . HIS A 1 233 ? 13.068 -16.288 -27.416 1.00 92.69 233 HIS A CA 1
ATOM 1866 C C . HIS A 1 233 ? 12.087 -15.692 -28.427 1.00 92.69 233 HIS A C 1
ATOM 1868 O O . HIS A 1 233 ? 12.026 -16.163 -29.560 1.00 92.69 233 HIS A O 1
ATOM 1874 N N . VAL A 1 234 ? 11.343 -14.646 -28.054 1.00 93.12 234 VAL A N 1
ATOM 1875 C CA . VAL A 1 234 ? 10.474 -13.931 -29.000 1.00 93.12 234 VAL A CA 1
ATOM 1876 C C . VAL A 1 234 ? 11.303 -13.298 -30.118 1.00 93.12 234 VAL A C 1
ATOM 1878 O O . VAL A 1 234 ? 10.964 -13.449 -31.288 1.00 93.12 234 VAL A O 1
ATOM 1881 N N . TYR A 1 235 ? 12.402 -12.621 -29.787 1.00 90.44 235 TYR A N 1
ATOM 1882 C CA . TYR A 1 235 ? 13.253 -11.982 -30.792 1.00 90.44 235 TYR A CA 1
ATOM 1883 C C . TYR A 1 235 ? 14.074 -12.976 -31.627 1.00 90.44 235 TYR A C 1
ATOM 1885 O O . TYR A 1 235 ? 14.245 -12.752 -32.825 1.00 90.44 235 TYR A O 1
ATOM 1893 N N . ASP A 1 236 ? 14.541 -14.068 -31.025 1.00 91.38 236 ASP A N 1
ATOM 1894 C CA . ASP A 1 236 ? 15.229 -15.164 -31.717 1.00 91.38 236 ASP A CA 1
ATOM 1895 C C . ASP A 1 236 ? 14.296 -15.828 -32.741 1.00 91.38 236 ASP A C 1
ATOM 1897 O O . ASP A 1 236 ? 14.648 -15.969 -33.912 1.00 91.38 236 ASP A O 1
ATOM 1901 N N . PHE A 1 237 ? 13.045 -16.104 -32.350 1.00 93.38 237 PHE A N 1
ATOM 1902 C CA . PHE A 1 237 ? 12.013 -16.613 -33.259 1.00 93.38 237 PHE A CA 1
ATOM 1903 C C . PHE A 1 237 ? 11.713 -15.651 -34.419 1.00 93.38 237 PHE A C 1
ATOM 1905 O O . PHE A 1 237 ? 11.469 -16.083 -35.544 1.00 93.38 237 PHE A O 1
ATOM 1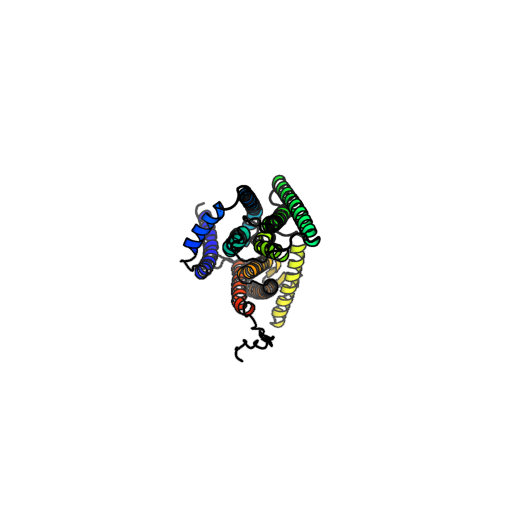912 N N . LEU A 1 238 ? 11.756 -14.341 -34.166 1.00 91.94 238 LEU A N 1
ATOM 1913 C CA . LEU A 1 238 ? 11.588 -13.309 -35.190 1.00 91.94 238 LEU A CA 1
ATOM 1914 C C . LEU A 1 238 ? 12.840 -13.109 -36.076 1.00 91.94 238 LEU A C 1
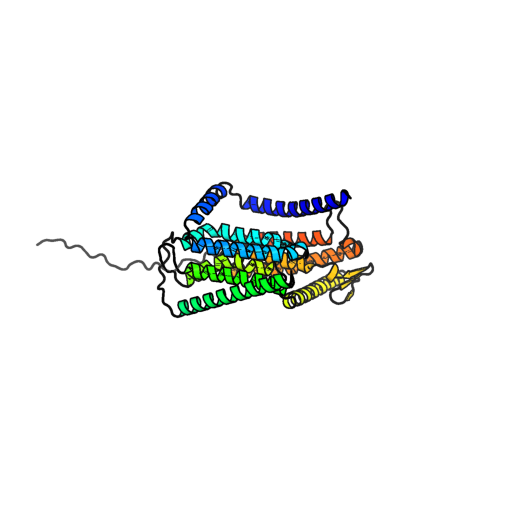ATOM 1916 O O . LEU A 1 238 ? 12.787 -12.328 -37.025 1.00 91.94 238 LEU A O 1
ATOM 1920 N N . GLY A 1 239 ? 13.949 -13.807 -35.800 1.00 88.69 239 GLY A N 1
ATOM 1921 C CA . GLY A 1 239 ? 15.179 -13.771 -36.597 1.00 88.69 239 GLY A CA 1
ATOM 1922 C C . GLY A 1 239 ? 16.130 -12.614 -36.272 1.00 88.69 239 GLY A C 1
ATOM 1923 O O . GLY A 1 239 ? 16.985 -12.275 -37.093 1.00 88.69 239 GLY A O 1
ATOM 1924 N N . PHE A 1 240 ? 15.998 -11.982 -35.102 1.00 86.81 240 PHE A N 1
ATOM 1925 C CA . PHE A 1 240 ? 16.888 -10.898 -34.675 1.00 86.81 240 PHE A CA 1
ATOM 1926 C C . PHE A 1 240 ? 18.142 -11.426 -33.964 1.00 86.81 240 PHE A C 1
ATOM 1928 O O . PHE A 1 240 ? 18.078 -12.320 -33.128 1.00 86.81 240 PHE A O 1
ATOM 1935 N N . SER A 1 241 ? 19.299 -10.815 -34.244 1.00 85.31 241 SER A N 1
ATOM 1936 C CA . SER A 1 241 ? 20.577 -11.186 -33.622 1.00 85.31 241 SER A CA 1
ATOM 1937 C C . SER A 1 241 ? 20.711 -10.571 -32.226 1.00 85.31 241 SER A C 1
ATOM 1939 O O . SER A 1 241 ? 21.248 -9.471 -32.080 1.00 85.31 241 SER A O 1
ATOM 1941 N N . LEU A 1 242 ? 20.256 -11.291 -31.202 1.00 83.50 242 LEU A N 1
ATOM 1942 C CA . LEU A 1 242 ? 20.454 -10.950 -29.792 1.00 83.50 242 LEU A CA 1
ATOM 1943 C C . LEU A 1 242 ? 21.282 -12.020 -29.081 1.00 83.50 242 LEU A C 1
ATOM 1945 O O . LEU A 1 242 ? 21.156 -13.207 -29.364 1.00 83.50 242 LEU A O 1
ATOM 1949 N N . VAL A 1 243 ? 22.108 -11.601 -28.125 1.00 84.31 243 VAL A N 1
ATOM 1950 C CA . VAL A 1 243 ? 22.823 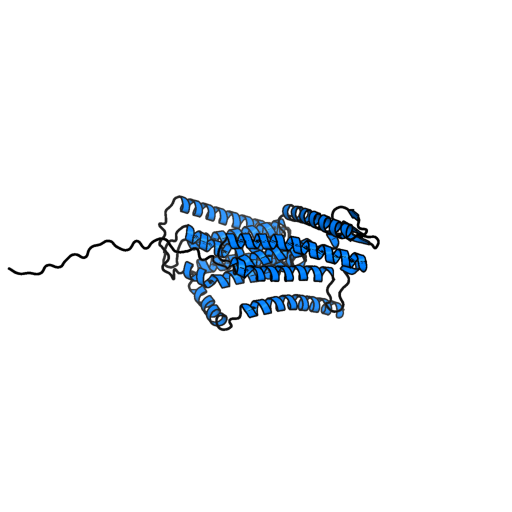-12.512 -27.220 1.00 84.31 243 VAL A CA 1
ATOM 1951 C C . VAL A 1 243 ? 22.430 -12.179 -25.787 1.00 84.31 243 VAL A C 1
ATOM 1953 O O . VAL A 1 243 ? 22.435 -11.015 -25.392 1.00 84.31 243 VAL A O 1
ATOM 1956 N N . ARG A 1 244 ? 22.073 -13.196 -25.001 1.00 84.38 244 ARG A N 1
ATOM 1957 C CA . ARG A 1 244 ? 21.700 -13.033 -23.593 1.00 84.38 244 ARG A CA 1
ATOM 1958 C C . ARG A 1 244 ? 22.903 -13.294 -22.686 1.00 84.38 244 ARG A C 1
ATOM 1960 O O . ARG A 1 244 ? 23.418 -14.407 -22.658 1.00 84.38 244 ARG A O 1
ATOM 1967 N N . GLU A 1 245 ? 23.288 -12.301 -21.890 1.00 82.62 245 GLU A N 1
ATOM 1968 C CA . GLU A 1 245 ? 24.257 -12.434 -20.793 1.00 82.62 245 GLU A CA 1
ATOM 1969 C C . GLU A 1 245 ? 23.546 -12.179 -19.456 1.00 82.62 245 GLU A C 1
ATOM 1971 O O . GLU A 1 245 ? 23.364 -11.039 -19.030 1.00 82.62 245 GLU A O 1
ATOM 1976 N N . GLY A 1 246 ? 23.084 -13.245 -18.795 1.00 79.44 246 GLY A N 1
ATOM 1977 C CA . GLY A 1 246 ? 22.280 -13.129 -17.573 1.00 79.44 246 GLY A CA 1
ATOM 1978 C C . GLY A 1 246 ? 20.978 -12.357 -17.824 1.00 79.44 246 GLY A C 1
ATOM 1979 O O . GLY A 1 246 ? 20.152 -12.796 -18.625 1.00 79.44 246 GLY A O 1
ATOM 1980 N N . ASN A 1 247 ? 20.834 -11.202 -17.166 1.00 75.06 247 ASN A N 1
ATOM 1981 C CA . ASN A 1 247 ? 19.712 -10.267 -17.321 1.00 75.06 247 ASN A CA 1
ATOM 1982 C C . ASN A 1 247 ? 20.059 -9.093 -18.263 1.00 75.06 247 ASN A C 1
ATOM 1984 O O . ASN A 1 247 ? 19.552 -7.987 -18.105 1.00 75.06 247 ASN A O 1
ATOM 1988 N N . VAL A 1 248 ? 20.980 -9.275 -19.208 1.00 75.19 248 VAL A N 1
ATOM 1989 C CA . VAL A 1 248 ? 21.383 -8.250 -20.183 1.00 75.19 248 VAL A CA 1
ATOM 1990 C C . VAL A 1 248 ? 21.212 -8.802 -21.593 1.00 75.19 248 VAL A C 1
ATOM 1992 O O . VAL A 1 248 ? 21.605 -9.935 -21.870 1.00 75.19 248 VAL A O 1
ATOM 1995 N N . LEU A 1 249 ? 20.623 -7.999 -22.482 1.00 77.62 249 LEU A N 1
ATOM 1996 C CA . LEU A 1 249 ? 20.454 -8.334 -23.892 1.00 77.62 249 LEU A CA 1
ATOM 1997 C C . LEU A 1 249 ? 21.447 -7.514 -24.725 1.00 77.62 249 LEU A C 1
ATOM 1999 O O . LEU A 1 249 ? 21.407 -6.282 -24.784 1.00 77.62 249 LEU A O 1
ATOM 2003 N N . LEU A 1 250 ? 22.379 -8.218 -25.354 1.00 77.00 250 LEU A N 1
ATOM 2004 C CA . LEU A 1 250 ? 23.405 -7.657 -26.218 1.00 77.00 250 LEU A CA 1
ATOM 2005 C C . LEU A 1 250 ? 22.895 -7.604 -27.654 1.00 77.00 250 LEU A C 1
ATOM 2007 O O . LEU A 1 250 ? 22.383 -8.594 -28.178 1.00 77.00 250 LEU A O 1
ATOM 2011 N N . MET A 1 251 ? 23.081 -6.454 -28.295 1.00 73.50 251 MET A N 1
ATOM 2012 C CA . MET A 1 251 ? 22.685 -6.205 -29.677 1.00 73.50 251 MET A CA 1
ATOM 2013 C C . MET A 1 251 ? 23.883 -5.701 -30.496 1.00 73.50 251 MET A C 1
ATOM 2015 O O . MET A 1 251 ? 24.839 -5.165 -29.929 1.00 73.50 251 MET A O 1
ATOM 2019 N N . PRO A 1 252 ? 23.831 -5.777 -31.840 1.00 70.25 252 PRO A N 1
ATOM 2020 C CA . PRO A 1 252 ? 24.926 -5.313 -32.695 1.00 70.25 252 PRO A CA 1
ATOM 2021 C C . PRO A 1 252 ? 25.246 -3.818 -32.541 1.00 70.25 252 PRO A C 1
ATOM 2023 O O . PRO A 1 252 ? 26.387 -3.406 -32.721 1.00 70.25 252 PRO A O 1
ATOM 2026 N N . LYS A 1 253 ? 24.241 -2.997 -32.201 1.00 65.06 253 LYS A N 1
ATOM 2027 C CA . LYS A 1 253 ? 24.354 -1.534 -32.056 1.00 65.06 253 LYS A CA 1
ATOM 2028 C C . LYS A 1 253 ? 24.539 -1.056 -30.610 1.00 65.06 253 LYS A C 1
ATOM 2030 O O . LYS A 1 253 ? 24.470 0.144 -30.357 1.00 65.06 253 LYS A O 1
ATOM 2035 N N . GLY A 1 254 ? 24.745 -1.960 -29.653 1.00 64.38 254 GLY A N 1
ATOM 2036 C CA . GLY A 1 254 ? 24.952 -1.591 -28.254 1.00 64.38 254 GLY A CA 1
ATOM 2037 C C . GLY A 1 254 ? 24.476 -2.645 -27.264 1.00 64.38 254 GLY A C 1
ATOM 2038 O O . GLY A 1 254 ? 23.845 -3.639 -27.619 1.00 64.38 254 GLY A O 1
ATOM 2039 N N . ARG A 1 255 ? 24.786 -2.415 -25.989 1.00 62.69 255 ARG A N 1
ATOM 2040 C CA . ARG A 1 255 ? 24.309 -3.246 -24.883 1.00 62.69 255 ARG A CA 1
ATOM 2041 C C . ARG A 1 255 ? 23.071 -2.591 -24.298 1.00 62.69 255 ARG A C 1
ATOM 2043 O O . ARG A 1 255 ? 23.129 -1.418 -23.950 1.00 62.69 255 ARG A O 1
ATOM 2050 N N . VAL A 1 256 ? 21.988 -3.342 -24.159 1.00 60.44 256 VAL A N 1
ATOM 2051 C CA . VAL A 1 256 ? 20.865 -2.926 -23.323 1.00 60.44 256 VAL A CA 1
ATOM 2052 C C . VAL A 1 256 ? 20.805 -3.900 -22.168 1.00 60.44 256 VAL A C 1
ATOM 2054 O O . VAL A 1 256 ? 20.316 -5.026 -22.279 1.00 60.44 256 VAL A O 1
ATOM 2057 N N . GLY A 1 257 ? 21.378 -3.472 -21.045 1.00 53.38 257 GLY A N 1
ATOM 2058 C CA . GLY A 1 257 ? 21.151 -4.152 -19.784 1.00 53.38 257 GLY A CA 1
ATOM 2059 C C . GLY A 1 257 ? 19.665 -4.128 -19.503 1.00 53.38 257 GLY A C 1
ATOM 2060 O O . GLY A 1 257 ? 19.112 -3.050 -19.348 1.00 53.38 257 GLY A O 1
ATOM 2061 N N . VAL A 1 258 ? 19.004 -5.283 -19.413 1.00 51.47 258 VAL A N 1
ATOM 2062 C CA . VAL A 1 258 ? 17.618 -5.323 -18.925 1.00 51.47 258 VAL A CA 1
ATOM 2063 C C . VAL A 1 258 ? 17.600 -4.840 -17.464 1.00 51.47 258 VAL A C 1
ATOM 2065 O O . VAL A 1 258 ? 16.599 -4.329 -17.003 1.00 51.47 258 VAL A O 1
ATOM 2068 N N . ALA A 1 259 ? 18.728 -4.869 -16.748 1.00 43.69 259 ALA A N 1
ATOM 2069 C CA . ALA A 1 259 ? 18.870 -4.213 -15.446 1.00 43.69 259 ALA A CA 1
ATOM 2070 C C . ALA A 1 259 ? 18.832 -2.663 -15.496 1.00 43.69 259 ALA A C 1
ATOM 2072 O O . ALA A 1 259 ? 18.189 -2.068 -14.637 1.00 43.69 259 ALA A O 1
ATOM 2073 N N . ASP A 1 260 ? 19.449 -2.018 -16.496 1.00 47.84 260 ASP A N 1
ATOM 2074 C CA . ASP A 1 260 ? 19.476 -0.543 -16.620 1.00 47.84 260 ASP A CA 1
ATOM 2075 C C . ASP A 1 260 ? 18.289 -0.002 -17.442 1.00 47.84 260 ASP A C 1
ATOM 2077 O O . ASP A 1 260 ? 17.736 1.049 -17.139 1.00 47.84 260 ASP A O 1
ATOM 2081 N N . ALA A 1 261 ? 17.832 -0.762 -18.442 1.00 43.53 261 ALA A N 1
ATOM 2082 C CA . ALA A 1 261 ? 16.702 -0.436 -19.312 1.00 43.53 261 ALA A CA 1
ATOM 2083 C C . ALA A 1 261 ? 15.381 -1.093 -18.897 1.00 43.53 261 ALA A C 1
ATOM 2085 O O . ALA A 1 261 ? 14.327 -0.781 -19.449 1.00 43.53 261 ALA A O 1
ATOM 2086 N N . CYS A 1 262 ? 15.384 -2.017 -17.939 1.00 54.59 262 CYS A N 1
ATOM 2087 C CA . CYS A 1 262 ? 14.169 -2.429 -17.252 1.00 54.59 262 CYS A CA 1
ATOM 2088 C C . CYS A 1 262 ? 14.329 -2.186 -15.762 1.00 54.59 262 CYS A C 1
ATOM 2090 O O . CYS A 1 262 ? 14.534 -3.094 -14.960 1.00 54.59 262 CYS A O 1
ATOM 2092 N N . SER A 1 263 ? 13.977 -0.966 -15.372 1.00 55.47 263 SER A N 1
ATOM 2093 C CA . SER A 1 263 ? 13.493 -0.664 -14.026 1.00 55.47 263 SER A CA 1
ATOM 2094 C C . SER A 1 263 ? 12.164 -1.389 -13.700 1.00 55.47 263 SER A C 1
ATOM 2096 O O . SER A 1 263 ? 11.275 -0.804 -13.083 1.00 55.47 263 SER A O 1
ATOM 2098 N N . GLY A 1 264 ? 11.936 -2.622 -14.184 1.00 52.34 264 GLY A N 1
ATOM 2099 C CA . GLY A 1 264 ? 10.666 -3.370 -14.093 1.00 52.34 264 GLY A CA 1
ATOM 2100 C C . GLY A 1 264 ? 10.157 -3.559 -12.661 1.00 52.34 264 GLY A C 1
ATOM 2101 O O . GLY A 1 264 ? 8.991 -3.870 -12.431 1.00 52.34 264 GLY A O 1
ATOM 2102 N N . ILE A 1 265 ? 11.023 -3.274 -11.693 1.00 57.72 265 ILE A N 1
ATOM 2103 C CA . ILE A 1 265 ? 10.726 -3.130 -10.277 1.00 57.72 265 ILE A CA 1
ATOM 2104 C C . ILE A 1 265 ? 9.682 -2.028 -10.014 1.00 57.72 265 ILE A C 1
ATOM 2106 O O . ILE A 1 265 ? 8.734 -2.279 -9.273 1.00 57.72 265 ILE A O 1
ATOM 2110 N N . ARG A 1 266 ? 9.805 -0.857 -10.661 1.00 63.41 266 ARG A N 1
ATOM 2111 C CA . ARG A 1 266 ? 8.909 0.306 -10.501 1.00 63.41 266 ARG A CA 1
ATOM 2112 C C . ARG A 1 266 ? 7.463 -0.011 -10.858 1.00 63.41 266 ARG A C 1
ATOM 2114 O O . ARG A 1 266 ? 6.539 0.352 -10.137 1.00 63.41 266 ARG A O 1
ATOM 2121 N N . SER A 1 267 ? 7.264 -0.665 -12.001 1.00 68.94 267 SER A N 1
ATOM 2122 C CA . SER A 1 267 ? 5.930 -1.015 -12.484 1.00 68.94 267 SER A CA 1
ATOM 2123 C C . SER A 1 267 ? 5.326 -2.158 -11.674 1.00 68.94 267 SER A C 1
ATOM 2125 O O . SER A 1 267 ? 4.129 -2.128 -11.412 1.00 68.94 267 SER A O 1
ATOM 2127 N N . LEU A 1 268 ? 6.130 -3.132 -11.230 1.00 75.69 268 LEU A N 1
ATOM 2128 C CA . LEU A 1 268 ? 5.639 -4.283 -10.468 1.00 75.69 268 LEU A CA 1
ATOM 2129 C C . LEU A 1 268 ? 5.063 -3.871 -9.107 1.00 75.69 268 LEU A C 1
ATOM 2131 O O . LEU A 1 268 ? 3.920 -4.209 -8.800 1.00 75.69 268 LEU A O 1
ATOM 2135 N N . THR A 1 269 ? 5.817 -3.111 -8.308 1.00 78.62 269 THR A N 1
ATOM 2136 C CA . THR A 1 269 ? 5.358 -2.642 -6.988 1.00 78.62 269 THR A CA 1
ATOM 2137 C C . THR A 1 269 ? 4.156 -1.707 -7.115 1.00 78.62 269 THR A C 1
ATOM 2139 O O . THR A 1 269 ? 3.182 -1.867 -6.378 1.00 78.62 269 THR A O 1
ATOM 2142 N N . GLY A 1 270 ? 4.166 -0.804 -8.103 1.00 79.69 270 GLY A N 1
ATOM 2143 C CA . GLY A 1 270 ? 3.037 0.077 -8.406 1.00 79.69 270 GLY A CA 1
ATOM 2144 C C . GLY A 1 270 ? 1.762 -0.680 -8.803 1.00 79.69 270 GLY A C 1
ATOM 2145 O O . GLY A 1 270 ? 0.679 -0.344 -8.325 1.00 79.69 270 GLY A O 1
ATOM 2146 N N . CYS A 1 271 ? 1.871 -1.734 -9.619 1.00 81.12 271 CYS A N 1
ATOM 2147 C CA . CYS A 1 271 ? 0.723 -2.559 -10.015 1.00 81.12 271 CYS A CA 1
ATOM 2148 C C . CYS A 1 271 ? 0.164 -3.378 -8.844 1.00 81.12 271 CYS A C 1
ATOM 2150 O O . CYS A 1 271 ? -1.053 -3.462 -8.684 1.00 81.12 271 CYS A O 1
ATOM 2152 N N . ILE A 1 272 ? 1.032 -3.941 -7.996 1.00 83.06 272 ILE A N 1
ATOM 2153 C CA . ILE A 1 272 ? 0.619 -4.663 -6.782 1.00 83.06 272 ILE A CA 1
ATOM 2154 C C . ILE A 1 272 ? -0.088 -3.716 -5.806 1.00 83.06 272 ILE A C 1
ATOM 2156 O O . ILE A 1 272 ? -1.139 -4.059 -5.257 1.00 83.06 272 ILE A O 1
ATOM 2160 N N . PHE A 1 273 ? 0.451 -2.510 -5.615 1.00 86.56 273 PHE A N 1
ATOM 2161 C CA . PHE A 1 273 ? -0.179 -1.468 -4.808 1.00 86.56 273 PHE A CA 1
ATOM 2162 C C . PHE A 1 273 ? -1.564 -1.101 -5.352 1.00 86.56 273 PHE A C 1
ATOM 2164 O O . PHE A 1 273 ? -2.544 -1.143 -4.606 1.00 86.56 273 PHE A O 1
ATOM 2171 N N . ALA A 1 274 ? -1.669 -0.822 -6.655 1.00 86.06 274 ALA A N 1
ATOM 2172 C CA . ALA A 1 274 ? -2.937 -0.488 -7.292 1.00 86.06 274 ALA A CA 1
ATOM 2173 C C . ALA A 1 274 ? -3.965 -1.628 -7.181 1.00 86.06 274 ALA A C 1
ATOM 2175 O O . ALA A 1 274 ? -5.115 -1.378 -6.828 1.00 86.06 274 ALA A O 1
ATOM 2176 N N . GLY A 1 275 ? -3.553 -2.880 -7.405 1.00 88.31 275 GLY A N 1
ATOM 2177 C CA . GLY A 1 275 ? -4.418 -4.053 -7.254 1.00 88.31 275 GLY A CA 1
ATOM 2178 C C . GLY A 1 275 ? -4.896 -4.268 -5.818 1.00 88.31 275 GLY A C 1
ATOM 2179 O O . GLY A 1 275 ? -6.076 -4.530 -5.595 1.00 88.31 275 G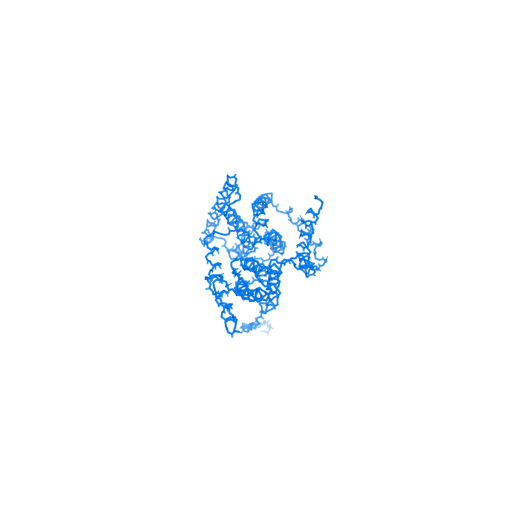LY A O 1
ATOM 2180 N N . THR A 1 276 ? -4.013 -4.089 -4.832 1.00 87.88 276 THR A N 1
ATOM 2181 C CA . THR A 1 276 ? -4.359 -4.209 -3.405 1.00 87.88 276 THR A CA 1
ATOM 2182 C C . THR A 1 276 ? -5.325 -3.105 -2.970 1.00 87.88 276 THR A C 1
ATOM 2184 O O . THR A 1 276 ? -6.281 -3.376 -2.243 1.00 87.88 276 THR A O 1
ATOM 2187 N N . PHE A 1 277 ? -5.113 -1.870 -3.437 1.00 87.75 277 PHE A N 1
ATOM 2188 C CA . PHE A 1 277 ? -6.027 -0.753 -3.199 1.00 87.75 277 PHE A CA 1
ATOM 2189 C C . PHE A 1 277 ? -7.401 -1.006 -3.828 1.00 87.75 277 PHE A C 1
ATOM 2191 O O . PHE A 1 277 ? -8.418 -0.913 -3.141 1.00 87.75 277 PHE A O 1
ATOM 2198 N N . LEU A 1 278 ? -7.435 -1.404 -5.103 1.00 87.94 278 LEU A N 1
ATOM 2199 C CA . LEU A 1 278 ? -8.680 -1.675 -5.814 1.00 87.94 278 LEU A CA 1
ATOM 2200 C C . LEU A 1 278 ? -9.469 -2.813 -5.155 1.00 87.94 278 LEU A C 1
ATOM 2202 O O . LEU A 1 278 ? -10.672 -2.692 -4.940 1.00 87.94 278 LEU A O 1
ATOM 2206 N N . ALA A 1 279 ? -8.777 -3.876 -4.741 1.00 87.31 279 ALA A N 1
ATOM 2207 C CA . ALA A 1 279 ? -9.364 -4.964 -3.971 1.00 87.31 279 ALA A CA 1
ATOM 2208 C C . ALA A 1 279 ? -9.938 -4.484 -2.632 1.00 87.31 279 ALA A C 1
ATOM 2210 O O . ALA A 1 279 ? -11.014 -4.916 -2.223 1.00 87.31 279 ALA A O 1
ATOM 2211 N N . ALA A 1 280 ? -9.232 -3.601 -1.925 1.00 85.62 280 ALA A N 1
ATOM 2212 C CA . ALA A 1 280 ? -9.676 -3.110 -0.629 1.00 85.62 280 ALA A CA 1
ATOM 2213 C C . ALA A 1 280 ? -10.935 -2.234 -0.719 1.00 85.62 280 ALA A C 1
ATOM 2215 O O . ALA A 1 280 ? -11.758 -2.305 0.196 1.00 85.62 280 ALA A O 1
ATOM 2216 N N . VAL A 1 281 ? -11.071 -1.431 -1.777 1.00 84.12 281 VAL A N 1
ATOM 2217 C CA . VAL A 1 281 ? -12.181 -0.480 -1.954 1.00 84.12 281 VAL A CA 1
ATOM 2218 C C . VAL A 1 281 ? -13.398 -1.129 -2.614 1.00 84.12 281 VAL A C 1
ATOM 2220 O O . VAL A 1 281 ? -14.506 -0.961 -2.126 1.00 84.12 281 VAL A O 1
ATOM 2223 N N . PHE A 1 282 ? -13.212 -1.886 -3.699 1.00 83.56 282 PHE A N 1
ATOM 2224 C CA . PHE A 1 282 ? -14.330 -2.320 -4.550 1.00 83.56 282 PHE A CA 1
ATOM 2225 C C . PHE A 1 282 ? -14.863 -3.725 -4.253 1.00 83.56 282 PHE A C 1
ATOM 2227 O O . PHE A 1 282 ? -15.877 -4.118 -4.824 1.00 83.56 282 PHE A O 1
ATOM 2234 N N . LEU A 1 283 ? -14.193 -4.513 -3.404 1.00 84.38 283 LEU A N 1
ATOM 2235 C CA . LEU A 1 283 ? -14.596 -5.891 -3.116 1.00 84.38 283 LEU A CA 1
ATOM 2236 C C . LEU A 1 283 ? -14.935 -6.079 -1.637 1.00 84.38 283 LEU A C 1
ATOM 2238 O O . LEU A 1 283 ? -14.192 -5.654 -0.754 1.00 84.38 283 LEU A O 1
ATOM 2242 N N . ASP A 1 284 ? -16.005 -6.821 -1.356 1.00 79.19 284 ASP A N 1
ATOM 2243 C CA . ASP A 1 284 ? -16.424 -7.105 0.023 1.00 79.19 284 ASP A CA 1
ATOM 2244 C C . ASP A 1 284 ? -15.747 -8.358 0.592 1.00 79.19 284 ASP A C 1
ATOM 2246 O O . ASP A 1 284 ? -15.227 -8.365 1.711 1.00 79.19 284 ASP A O 1
ATOM 2250 N N . ARG A 1 285 ? -15.714 -9.440 -0.198 1.00 83.31 285 ARG A N 1
ATOM 2251 C CA . ARG A 1 285 ? -15.254 -10.768 0.240 1.00 83.31 285 ARG A CA 1
ATOM 2252 C C . ARG A 1 285 ? -13.732 -10.901 0.165 1.00 83.31 285 ARG A C 1
ATOM 2254 O O . ARG A 1 285 ? -13.126 -10.586 -0.855 1.00 83.31 285 ARG A O 1
ATOM 2261 N N . PHE A 1 286 ? -13.117 -11.472 1.205 1.00 81.81 286 PHE A N 1
ATOM 2262 C CA . PHE A 1 286 ? -11.660 -11.659 1.275 1.00 81.81 286 PHE A CA 1
ATOM 2263 C C . PHE A 1 286 ? -11.100 -12.527 0.138 1.00 81.81 286 PHE A C 1
ATOM 2265 O O . PHE A 1 286 ? -10.062 -12.196 -0.422 1.00 81.81 286 PHE A O 1
ATOM 2272 N N . TRP A 1 287 ? -11.801 -13.592 -0.265 1.00 84.50 287 TRP A N 1
ATOM 2273 C CA . TRP A 1 287 ? -11.345 -14.433 -1.377 1.00 84.50 287 TRP A CA 1
ATOM 2274 C C . TRP A 1 287 ? -11.333 -13.670 -2.711 1.00 84.50 287 TRP A C 1
ATOM 2276 O O . TRP A 1 287 ? -10.390 -13.823 -3.482 1.00 84.50 287 TRP A O 1
ATOM 2286 N N . LYS A 1 288 ? -12.315 -12.782 -2.952 1.00 88.56 288 LYS A N 1
ATOM 2287 C CA . LYS A 1 288 ? -12.344 -11.907 -4.137 1.00 88.56 288 LYS A CA 1
ATOM 2288 C C . LYS A 1 288 ? -11.158 -10.941 -4.108 1.00 88.56 288 LYS A C 1
ATOM 2290 O O . LYS A 1 288 ? -10.508 -10.741 -5.128 1.00 88.56 288 LYS A O 1
ATOM 2295 N N . LYS A 1 289 ? -10.825 -10.401 -2.926 1.00 89.12 289 LYS A N 1
ATOM 2296 C CA . LYS A 1 289 ? -9.638 -9.549 -2.725 1.00 89.12 289 LYS A CA 1
ATOM 2297 C C . LYS A 1 289 ? -8.346 -10.288 -3.048 1.00 89.12 289 LYS A C 1
ATOM 2299 O O . LYS A 1 289 ? -7.514 -9.763 -3.781 1.00 89.12 289 LYS A O 1
ATOM 2304 N N . ALA A 1 290 ? -8.199 -11.506 -2.529 1.00 88.31 290 ALA A N 1
ATOM 2305 C CA . ALA A 1 290 ? -7.040 -12.349 -2.790 1.00 88.31 290 ALA A CA 1
ATOM 2306 C C . ALA A 1 290 ? -6.926 -12.701 -4.282 1.00 88.31 290 ALA A C 1
ATOM 2308 O O . ALA A 1 290 ? -5.844 -12.608 -4.853 1.00 88.31 290 ALA A O 1
ATOM 2309 N N . LEU A 1 291 ? -8.040 -13.031 -4.938 1.00 90.38 291 LEU A N 1
ATOM 2310 C CA . LEU A 1 291 ? -8.065 -13.354 -6.362 1.00 90.38 291 LEU A CA 1
ATOM 2311 C C . LEU A 1 291 ? -7.709 -12.145 -7.241 1.00 90.38 291 LEU A C 1
ATOM 2313 O O . LEU A 1 291 ? -6.913 -12.282 -8.171 1.00 90.38 291 LEU A O 1
ATOM 2317 N N . LEU A 1 292 ? -8.223 -10.951 -6.925 1.00 89.69 292 LEU A N 1
ATOM 2318 C CA . LEU A 1 292 ? -7.857 -9.723 -7.637 1.00 89.69 292 LEU A CA 1
ATOM 2319 C C . LEU A 1 292 ? -6.383 -9.356 -7.410 1.00 89.69 292 LEU A C 1
ATOM 2321 O O . LEU A 1 292 ? -5.709 -8.948 -8.350 1.00 89.69 292 LEU A O 1
ATOM 2325 N N . PHE A 1 293 ? -5.857 -9.560 -6.199 1.00 89.25 293 PHE A N 1
ATOM 2326 C CA . PHE A 1 293 ? -4.432 -9.393 -5.905 1.00 89.25 293 PHE A CA 1
ATOM 2327 C C . PHE A 1 293 ? -3.561 -10.336 -6.746 1.00 89.25 293 PHE A C 1
ATOM 2329 O O . PHE A 1 293 ? -2.622 -9.885 -7.398 1.00 89.25 293 PHE A O 1
ATOM 2336 N N . VAL A 1 294 ? -3.896 -11.630 -6.797 1.00 90.25 294 VAL A N 1
ATOM 2337 C CA . VAL A 1 294 ? -3.178 -12.605 -7.637 1.00 90.25 294 VAL A CA 1
ATOM 2338 C C . VAL A 1 294 ? -3.258 -12.205 -9.111 1.00 90.25 294 VAL A C 1
ATOM 2340 O O . VAL A 1 294 ? -2.246 -12.224 -9.810 1.00 90.25 294 VAL A O 1
ATOM 2343 N N . THR A 1 295 ? -4.430 -11.763 -9.568 1.00 91.19 295 THR A N 1
ATOM 2344 C CA . THR A 1 295 ? -4.629 -11.262 -10.935 1.00 91.19 295 THR A CA 1
ATOM 2345 C C . THR A 1 295 ? -3.745 -10.045 -11.218 1.00 91.19 295 THR A C 1
ATOM 2347 O O . THR A 1 295 ? -3.108 -9.983 -12.266 1.00 91.19 295 THR A O 1
ATOM 2350 N N . ALA A 1 296 ? -3.632 -9.108 -10.273 1.00 89.81 296 ALA A N 1
ATOM 2351 C CA . ALA A 1 296 ? -2.747 -7.953 -10.387 1.00 89.81 296 ALA A CA 1
ATOM 2352 C C . ALA A 1 296 ? -1.269 -8.361 -10.477 1.00 89.81 296 ALA A C 1
ATOM 2354 O O . ALA A 1 296 ? -0.549 -7.817 -11.309 1.00 89.81 296 ALA A O 1
ATOM 2355 N N . CYS A 1 297 ? -0.822 -9.347 -9.691 1.00 87.06 297 CYS A N 1
ATOM 2356 C CA . CYS A 1 297 ? 0.539 -9.887 -9.781 1.00 87.06 297 CYS A CA 1
ATOM 2357 C C . CYS A 1 297 ? 0.827 -10.502 -11.161 1.00 87.06 297 CYS A C 1
ATOM 2359 O O . CYS A 1 297 ? 1.871 -10.227 -11.754 1.00 87.06 297 CYS A O 1
ATOM 2361 N N . VAL A 1 298 ? -0.106 -11.299 -11.695 1.00 90.25 298 VAL A N 1
ATOM 2362 C CA . VAL A 1 298 ? 0.028 -11.917 -13.025 1.00 90.25 298 VAL A CA 1
ATOM 2363 C C . VAL A 1 298 ? 0.054 -10.852 -14.121 1.00 90.25 298 VAL A C 1
ATOM 2365 O O . VAL A 1 298 ? 0.938 -10.873 -14.976 1.00 90.25 298 VAL A O 1
ATOM 2368 N N . LEU A 1 299 ? -0.864 -9.885 -14.079 1.00 90.12 299 LEU A N 1
ATOM 2369 C CA . LEU A 1 299 ? -0.900 -8.788 -15.048 1.00 90.12 299 LEU A CA 1
ATOM 2370 C C . LEU A 1 299 ? 0.360 -7.930 -14.987 1.00 90.12 299 LEU A C 1
ATOM 2372 O O . LEU A 1 299 ? 0.889 -7.572 -16.033 1.00 90.12 299 LEU A O 1
ATOM 2376 N N . ALA A 1 300 ? 0.877 -7.645 -13.793 1.00 86.12 300 ALA A N 1
ATOM 2377 C CA . ALA A 1 300 ? 2.113 -6.892 -13.635 1.00 86.12 300 ALA A CA 1
ATOM 2378 C C . ALA A 1 300 ? 3.303 -7.608 -14.293 1.00 86.12 300 ALA A C 1
ATOM 2380 O O . ALA A 1 300 ? 4.105 -6.967 -14.971 1.00 86.12 300 ALA A O 1
ATOM 2381 N N . PHE A 1 301 ? 3.395 -8.934 -14.148 1.00 86.44 301 PHE A N 1
ATOM 2382 C CA . PHE A 1 301 ? 4.408 -9.741 -14.829 1.00 86.44 301 PHE A CA 1
ATOM 2383 C C . PHE A 1 301 ? 4.240 -9.701 -16.357 1.00 86.44 301 PHE A C 1
ATOM 2385 O O . PHE A 1 301 ? 5.192 -9.389 -17.072 1.00 86.44 301 PHE A O 1
ATOM 2392 N N . VAL A 1 302 ? 3.024 -9.935 -16.859 1.00 89.75 302 VAL A N 1
ATOM 2393 C CA . VAL A 1 302 ? 2.715 -9.927 -18.301 1.00 89.75 302 VAL A CA 1
ATOM 2394 C C . VAL A 1 302 ? 2.985 -8.558 -18.932 1.00 89.75 302 VAL A C 1
ATOM 2396 O O . VAL A 1 302 ? 3.631 -8.462 -19.974 1.00 89.75 302 VAL A O 1
ATOM 2399 N N . MET A 1 303 ? 2.555 -7.474 -18.290 1.00 87.06 303 MET A N 1
ATOM 2400 C CA . MET A 1 303 ? 2.797 -6.120 -18.786 1.00 87.06 303 MET A CA 1
ATOM 2401 C C . MET A 1 303 ? 4.280 -5.745 -18.735 1.00 87.06 303 MET A C 1
ATOM 2403 O O . MET A 1 303 ? 4.757 -5.011 -19.601 1.00 87.06 303 MET A O 1
ATOM 2407 N N . ASN A 1 304 ? 5.039 -6.291 -17.781 1.00 84.44 304 ASN A N 1
ATOM 2408 C CA . ASN A 1 304 ? 6.487 -6.124 -17.759 1.00 84.44 304 ASN A CA 1
ATOM 2409 C C . ASN A 1 304 ? 7.177 -6.852 -18.932 1.00 84.44 304 ASN A C 1
ATOM 2411 O O . ASN A 1 304 ? 8.154 -6.327 -19.463 1.00 84.44 304 ASN A O 1
ATOM 2415 N N . ILE A 1 305 ? 6.640 -7.988 -19.404 1.00 87.50 305 ILE A N 1
ATOM 2416 C CA . ILE A 1 305 ? 7.090 -8.627 -20.657 1.00 87.50 305 ILE A CA 1
ATOM 2417 C C . ILE A 1 305 ? 6.814 -7.709 -21.848 1.00 87.50 305 ILE A C 1
ATOM 2419 O O . ILE A 1 305 ? 7.732 -7.430 -22.615 1.00 87.50 305 ILE A O 1
ATOM 2423 N N . PHE A 1 306 ? 5.591 -7.187 -21.990 1.00 87.81 306 PHE A N 1
ATOM 2424 C CA . PHE A 1 306 ? 5.249 -6.285 -23.100 1.00 87.81 306 PHE A CA 1
ATOM 2425 C C . PHE A 1 306 ? 6.121 -5.029 -23.130 1.00 87.81 306 PHE A C 1
ATOM 2427 O O . PHE A 1 306 ? 6.601 -4.628 -24.190 1.00 87.81 306 PHE A O 1
ATOM 2434 N N . ARG A 1 307 ? 6.385 -4.437 -21.964 1.00 85.12 307 ARG A N 1
ATOM 2435 C CA . ARG A 1 307 ? 7.317 -3.315 -21.834 1.00 85.12 307 ARG A CA 1
ATOM 2436 C C . ARG A 1 307 ? 8.724 -3.687 -22.269 1.00 85.12 307 ARG A C 1
ATOM 2438 O O . ARG A 1 307 ? 9.338 -2.927 -23.010 1.00 85.12 307 ARG A O 1
ATOM 2445 N N . SER A 1 308 ? 9.233 -4.826 -21.809 1.00 84.06 308 SER A N 1
ATOM 2446 C CA . SER A 1 308 ? 10.580 -5.272 -22.159 1.00 84.06 308 SER A CA 1
ATOM 2447 C C . SER A 1 308 ? 10.693 -5.553 -23.662 1.00 84.06 308 SER A C 1
ATOM 2449 O O . SER A 1 308 ? 11.618 -5.055 -24.295 1.00 84.06 308 SER A O 1
ATOM 2451 N N . LEU A 1 309 ? 9.691 -6.200 -24.269 1.00 87.50 309 LEU A N 1
ATOM 2452 C CA . LEU A 1 309 ? 9.602 -6.382 -25.721 1.00 87.50 309 LEU A CA 1
ATOM 2453 C C . LEU A 1 309 ? 9.655 -5.044 -26.472 1.00 87.50 309 LEU A C 1
ATOM 2455 O O . LEU A 1 309 ? 10.433 -4.912 -27.418 1.00 87.50 309 LEU A O 1
ATOM 2459 N N . PHE A 1 310 ? 8.864 -4.056 -26.043 1.00 87.81 310 PHE A N 1
ATOM 2460 C CA . PHE A 1 310 ? 8.835 -2.724 -26.649 1.00 87.81 310 PHE A CA 1
ATOM 2461 C C . PHE A 1 310 ? 10.184 -2.003 -26.529 1.00 87.81 310 PHE A C 1
ATOM 2463 O O . PHE A 1 310 ? 10.709 -1.520 -27.530 1.00 87.81 310 PHE A O 1
ATOM 2470 N N . LEU A 1 311 ? 10.773 -1.961 -25.330 1.00 83.69 311 LEU A N 1
ATOM 2471 C CA . LEU A 1 311 ? 12.037 -1.262 -25.080 1.00 83.69 311 LEU A CA 1
ATOM 2472 C C . LEU A 1 311 ? 13.211 -1.910 -25.820 1.00 83.69 311 LEU A C 1
ATOM 2474 O O . LEU A 1 311 ? 14.035 -1.199 -26.394 1.00 83.69 311 LEU A O 1
ATOM 2478 N N . THR A 1 312 ? 13.269 -3.244 -25.867 1.00 83.81 312 THR A N 1
ATOM 2479 C CA . THR A 1 312 ? 14.281 -3.964 -26.651 1.00 83.81 312 THR A CA 1
ATOM 2480 C C . THR A 1 312 ? 14.153 -3.649 -28.140 1.00 83.81 312 THR A C 1
ATOM 2482 O O . THR A 1 312 ? 15.160 -3.380 -28.789 1.00 83.81 312 THR A O 1
ATOM 2485 N N . GLY A 1 313 ? 12.932 -3.600 -28.677 1.00 86.00 313 GLY A N 1
ATOM 2486 C CA . GLY A 1 313 ? 12.700 -3.275 -30.087 1.00 86.00 313 GLY A CA 1
ATOM 2487 C C . GLY A 1 313 ? 13.080 -1.838 -30.409 1.00 86.00 313 GLY A C 1
ATOM 2488 O O . GLY A 1 313 ? 13.785 -1.577 -31.384 1.00 86.00 313 GLY A O 1
ATOM 2489 N N . TRP A 1 314 ? 12.688 -0.908 -29.538 1.00 84.81 314 TRP A N 1
ATOM 2490 C CA . TRP A 1 314 ? 13.051 0.499 -29.657 1.00 84.81 314 TRP A CA 1
ATOM 2491 C C . TRP A 1 314 ? 14.572 0.685 -29.694 1.00 84.81 314 TRP A C 1
ATOM 2493 O O . TRP A 1 314 ? 15.101 1.301 -30.621 1.00 84.81 314 TRP A O 1
ATOM 2503 N N . ALA A 1 315 ? 15.296 0.077 -28.752 1.00 82.19 315 ALA A N 1
ATOM 2504 C CA . ALA A 1 315 ? 16.752 0.153 -28.729 1.00 82.19 315 ALA A CA 1
ATOM 2505 C C . ALA A 1 315 ? 17.436 -0.572 -29.887 1.00 82.19 315 ALA A C 1
ATOM 2507 O O . ALA A 1 315 ? 18.499 -0.139 -30.334 1.00 82.19 315 ALA A O 1
ATOM 2508 N N . TYR A 1 316 ? 16.852 -1.653 -30.404 1.00 82.06 316 TYR A N 1
ATOM 2509 C CA . TYR A 1 316 ? 17.402 -2.340 -31.568 1.00 82.06 316 TYR A CA 1
ATOM 2510 C C . TYR A 1 316 ? 17.395 -1.430 -32.809 1.00 82.06 316 TYR A C 1
ATOM 2512 O O . TYR A 1 316 ? 18.367 -1.384 -33.573 1.00 82.06 316 TYR A O 1
ATOM 2520 N N . HIS A 1 317 ? 16.319 -0.660 -32.998 1.00 83.25 317 HIS A N 1
ATOM 2521 C CA . HIS A 1 317 ? 16.172 0.239 -34.142 1.00 83.25 317 HIS A CA 1
ATOM 2522 C C . HIS A 1 317 ? 16.951 1.550 -33.982 1.00 83.25 317 HIS A C 1
ATOM 2524 O O . HIS A 1 317 ? 17.711 1.912 -34.888 1.00 83.25 317 HIS A O 1
ATOM 2530 N N . TYR A 1 318 ? 16.797 2.227 -32.841 1.00 81.38 318 TYR A N 1
ATOM 2531 C CA . TYR A 1 318 ? 17.314 3.582 -32.607 1.00 81.38 318 TYR A CA 1
ATOM 2532 C C . TYR A 1 318 ? 18.652 3.624 -31.850 1.00 81.38 318 TYR A C 1
ATOM 2534 O O . TYR A 1 318 ? 19.280 4.676 -31.769 1.00 81.38 318 TYR A O 1
ATOM 2542 N N . GLY A 1 319 ? 19.140 2.478 -31.370 1.00 76.81 319 GLY A N 1
ATOM 2543 C CA . GLY A 1 319 ? 20.342 2.372 -30.545 1.00 76.81 319 GLY A CA 1
ATOM 2544 C C . GLY A 1 319 ? 20.023 2.375 -29.048 1.00 76.81 319 GLY A C 1
ATOM 2545 O O . GLY A 1 319 ? 18.971 2.838 -28.616 1.00 76.81 319 GLY A O 1
ATOM 2546 N N . ALA A 1 320 ? 20.949 1.853 -28.240 1.00 70.38 320 ALA A N 1
ATOM 2547 C CA . ALA A 1 320 ? 20.739 1.666 -26.800 1.00 70.38 320 ALA A CA 1
ATOM 2548 C C . ALA A 1 320 ? 20.491 2.983 -26.036 1.00 70.38 320 ALA A C 1
ATOM 2550 O O . ALA A 1 320 ? 19.665 3.009 -25.131 1.00 70.38 320 ALA A O 1
ATOM 2551 N N . GLY A 1 321 ? 21.157 4.074 -26.435 1.00 69.25 321 GLY A N 1
ATOM 2552 C CA . GLY A 1 321 ? 20.984 5.394 -25.813 1.00 69.25 321 GLY A CA 1
ATOM 2553 C C . GLY A 1 321 ? 19.612 6.030 -26.060 1.00 69.25 321 GLY A C 1
ATOM 2554 O O . GLY A 1 321 ? 19.181 6.858 -25.269 1.00 69.25 321 GLY A O 1
ATOM 2555 N N . ALA A 1 322 ? 18.878 5.581 -27.085 1.00 72.94 322 ALA A N 1
ATOM 2556 C CA . ALA A 1 322 ? 17.569 6.134 -27.437 1.00 72.94 322 ALA A CA 1
ATOM 2557 C C . ALA A 1 322 ? 16.446 5.786 -26.443 1.00 72.94 322 ALA A C 1
ATOM 2559 O O . ALA A 1 322 ? 15.314 6.247 -26.591 1.00 72.94 322 ALA A O 1
ATOM 2560 N N . ILE A 1 323 ? 16.736 4.937 -25.453 1.00 68.81 323 ILE A N 1
ATOM 2561 C CA . ILE A 1 323 ? 15.829 4.623 -24.343 1.00 68.81 323 ILE A CA 1
ATOM 2562 C C . ILE A 1 323 ? 15.747 5.795 -23.351 1.00 68.81 323 ILE A C 1
ATOM 2564 O O . ILE A 1 323 ? 14.671 6.061 -22.803 1.00 68.81 323 ILE A O 1
ATOM 2568 N N . ASP A 1 324 ? 16.868 6.492 -23.153 1.00 70.88 324 ASP A N 1
ATOM 2569 C CA . ASP A 1 324 ? 16.994 7.620 -22.227 1.00 70.88 324 ASP A CA 1
ATOM 2570 C C . ASP A 1 324 ? 16.684 8.965 -22.900 1.00 70.88 324 ASP A C 1
ATOM 2572 O O . ASP A 1 324 ? 16.518 9.974 -22.213 1.00 70.88 324 ASP A O 1
ATOM 2576 N N . ASP A 1 325 ? 16.551 8.973 -24.230 1.00 75.56 325 ASP A N 1
ATOM 2577 C CA . ASP A 1 325 ? 16.188 10.159 -24.998 1.00 75.56 325 ASP A CA 1
ATOM 2578 C C . ASP A 1 325 ? 14.815 10.698 -24.563 1.00 75.56 325 ASP A C 1
ATOM 2580 O O . ASP A 1 325 ? 13.804 9.984 -24.518 1.00 75.56 325 ASP A O 1
ATOM 2584 N N . GLU A 1 326 ? 14.779 11.996 -24.254 1.00 74.88 326 GLU A N 1
ATOM 2585 C CA . GLU A 1 326 ? 13.552 12.719 -23.926 1.00 74.88 326 GLU A CA 1
ATOM 2586 C C . GLU A 1 326 ? 12.685 12.866 -25.187 1.00 74.88 326 GLU A C 1
ATOM 2588 O O . GLU A 1 326 ? 13.116 13.407 -26.208 1.00 74.88 326 GLU A O 1
ATOM 2593 N N . VAL A 1 327 ? 11.422 12.439 -25.114 1.00 74.69 327 VAL A N 1
ATOM 2594 C CA . VAL A 1 327 ? 10.449 12.684 -26.184 1.00 74.69 327 VAL A CA 1
ATOM 2595 C C . VAL A 1 327 ? 10.096 14.179 -26.186 1.00 74.69 327 VAL A C 1
ATOM 2597 O O . VAL A 1 327 ? 9.493 14.641 -25.214 1.00 74.69 327 VAL A O 1
ATOM 2600 N N . PRO A 1 328 ? 10.369 14.949 -27.262 1.00 65.94 328 PRO A N 1
ATOM 2601 C CA . PRO A 1 328 ? 10.262 16.417 -27.251 1.00 65.94 328 PRO A CA 1
ATOM 2602 C C . PRO A 1 328 ? 8.870 16.968 -26.916 1.00 65.94 328 PRO A C 1
ATOM 2604 O O . PRO A 1 328 ? 8.740 18.092 -26.444 1.00 65.94 328 PRO A O 1
ATOM 2607 N N . ILE A 1 329 ? 7.823 16.180 -27.173 1.00 68.44 329 ILE A N 1
ATOM 2608 C CA . ILE A 1 329 ? 6.423 16.558 -26.937 1.00 68.44 329 ILE A CA 1
ATOM 2609 C C . ILE A 1 329 ? 6.035 16.389 -25.458 1.00 68.44 329 ILE A C 1
ATOM 2611 O O . ILE A 1 329 ? 5.180 17.117 -24.963 1.00 68.44 329 ILE A O 1
ATOM 2615 N N . ILE A 1 330 ? 6.641 15.425 -24.758 1.00 65.25 330 ILE A N 1
ATOM 2616 C CA . ILE A 1 330 ? 6.222 14.985 -23.414 1.00 65.25 330 ILE A CA 1
ATOM 2617 C C . ILE A 1 330 ? 7.270 15.361 -22.350 1.00 65.25 330 ILE A C 1
ATOM 2619 O O . ILE A 1 330 ? 6.933 15.472 -21.176 1.00 65.25 330 ILE A O 1
ATOM 2623 N N . GLY A 1 331 ? 8.528 15.588 -22.742 1.00 70.69 331 GLY A N 1
ATOM 2624 C CA . GLY A 1 331 ? 9.633 15.889 -21.825 1.00 70.69 331 GLY A CA 1
ATOM 2625 C C . GLY A 1 331 ? 10.040 14.705 -20.941 1.00 70.69 331 GLY A C 1
ATOM 2626 O O . GLY A 1 331 ? 10.706 14.894 -19.932 1.00 70.69 331 GLY A O 1
ATOM 2627 N N . MET A 1 332 ? 9.619 13.486 -21.292 1.00 69.69 332 MET A N 1
ATOM 2628 C CA . MET A 1 332 ? 9.896 12.259 -20.542 1.00 69.69 332 MET A CA 1
ATOM 2629 C C . MET A 1 332 ? 10.698 11.285 -21.401 1.00 69.69 332 MET A C 1
ATOM 2631 O O . MET A 1 332 ? 10.515 11.248 -22.621 1.00 69.69 332 MET A O 1
ATOM 2635 N N . SER A 1 333 ? 11.554 10.482 -20.765 1.00 77.62 333 SER A N 1
ATOM 2636 C CA . SER A 1 333 ? 12.278 9.411 -21.451 1.00 77.62 333 SER A CA 1
ATOM 2637 C C . SER A 1 333 ? 11.314 8.337 -21.958 1.00 77.62 333 SER A C 1
ATOM 2639 O O . SER A 1 333 ? 10.255 8.084 -21.366 1.00 77.62 333 SER A O 1
ATOM 2641 N N . VAL A 1 334 ? 11.693 7.661 -23.042 1.00 77.50 334 VAL A N 1
ATOM 2642 C CA . VAL A 1 334 ? 10.932 6.519 -23.578 1.00 77.50 334 VAL A CA 1
ATOM 2643 C C . VAL A 1 334 ? 10.769 5.429 -22.513 1.00 77.50 334 VAL A C 1
ATOM 2645 O O . VAL A 1 334 ? 9.700 4.826 -22.379 1.00 77.50 334 VAL A O 1
ATOM 2648 N N . HIS A 1 335 ? 11.804 5.230 -21.698 1.00 75.62 335 HIS A N 1
ATOM 2649 C CA . HIS A 1 335 ? 11.787 4.320 -20.561 1.00 75.62 335 HIS A CA 1
ATOM 2650 C C . HIS A 1 335 ? 10.678 4.619 -19.540 1.00 75.62 335 HIS A C 1
ATOM 2652 O O . HIS A 1 335 ? 9.968 3.700 -19.102 1.00 75.62 335 HIS A O 1
ATOM 2658 N N . ASP A 1 336 ? 10.525 5.889 -19.157 1.00 74.69 336 ASP A N 1
ATOM 2659 C CA . ASP A 1 336 ? 9.537 6.310 -18.167 1.00 74.69 336 ASP A CA 1
ATOM 2660 C C . ASP A 1 336 ? 8.121 6.265 -18.745 1.00 74.69 336 ASP A C 1
ATOM 2662 O O . ASP A 1 336 ? 7.208 5.773 -18.080 1.00 74.69 336 ASP A O 1
ATOM 2666 N N . ILE A 1 337 ? 7.940 6.674 -20.006 1.00 80.56 337 ILE A N 1
ATOM 2667 C CA . ILE A 1 337 ? 6.654 6.575 -20.713 1.00 80.56 337 ILE A CA 1
ATOM 2668 C C . ILE A 1 337 ? 6.180 5.121 -20.756 1.00 80.56 337 ILE A C 1
ATOM 2670 O O . ILE A 1 337 ? 5.032 4.835 -20.408 1.00 80.56 337 ILE A O 1
ATOM 2674 N N . ALA A 1 338 ? 7.061 4.189 -21.127 1.00 79.44 338 ALA A N 1
ATOM 2675 C CA . ALA A 1 338 ? 6.732 2.768 -21.154 1.00 79.44 338 ALA A CA 1
ATOM 2676 C C . ALA A 1 338 ? 6.363 2.243 -19.752 1.00 79.44 338 ALA A C 1
ATOM 2678 O O . ALA A 1 338 ? 5.428 1.454 -19.607 1.00 79.44 338 ALA A O 1
ATOM 2679 N N . GLY A 1 339 ? 7.052 2.715 -18.706 1.00 76.75 339 GLY A N 1
ATOM 2680 C CA . GLY A 1 339 ? 6.743 2.382 -17.313 1.00 76.75 339 GLY A CA 1
ATOM 2681 C C . GLY A 1 339 ? 5.355 2.854 -16.862 1.00 76.75 339 GLY A C 1
ATOM 2682 O O . GLY A 1 339 ? 4.576 2.060 -16.332 1.00 76.75 339 GLY A O 1
ATOM 2683 N N . PHE A 1 340 ? 5.014 4.123 -17.102 1.00 78.06 340 PHE A N 1
ATOM 2684 C CA . PHE A 1 340 ? 3.699 4.668 -16.744 1.00 78.06 340 PHE A CA 1
ATOM 2685 C C . PHE A 1 340 ? 2.568 4.083 -17.590 1.00 78.06 340 PHE A C 1
ATOM 2687 O O . PHE A 1 340 ? 1.478 3.852 -17.068 1.00 78.06 340 PHE A O 1
ATOM 2694 N N . SER A 1 341 ? 2.832 3.782 -18.862 1.00 82.44 341 SER A N 1
ATOM 2695 C CA . SER A 1 341 ? 1.861 3.133 -19.749 1.00 82.44 341 SER A CA 1
ATOM 2696 C C . SER A 1 341 ? 1.470 1.754 -19.224 1.00 82.44 341 SER A C 1
ATOM 2698 O O . SER A 1 341 ? 0.284 1.449 -19.147 1.00 82.44 341 SER A O 1
ATOM 2700 N N . VAL A 1 342 ? 2.442 0.950 -18.778 1.00 83.44 342 VAL A N 1
ATOM 2701 C CA . VAL A 1 342 ? 2.172 -0.345 -18.130 1.00 83.44 342 VAL A CA 1
ATOM 2702 C C . VAL A 1 342 ? 1.291 -0.187 -16.900 1.00 83.44 342 VAL A C 1
ATOM 2704 O O . VAL A 1 342 ? 0.308 -0.914 -16.763 1.00 83.44 342 VAL A O 1
ATOM 2707 N N . LEU A 1 343 ? 1.621 0.753 -16.011 1.00 81.94 343 LEU A N 1
ATOM 2708 C CA . LEU A 1 343 ? 0.833 0.983 -14.802 1.00 81.94 343 LEU A CA 1
ATOM 2709 C C . LEU A 1 343 ? -0.606 1.381 -15.157 1.00 81.94 343 LEU A C 1
ATOM 2711 O O . LEU A 1 343 ? -1.550 0.771 -14.659 1.00 81.94 343 LEU A O 1
ATOM 2715 N N . GLY A 1 344 ? -0.772 2.356 -16.054 1.00 84.00 344 GLY A N 1
ATOM 2716 C CA . GLY A 1 344 ? -2.079 2.829 -16.505 1.00 84.00 344 GLY A CA 1
ATOM 2717 C C . GLY A 1 344 ? -2.911 1.718 -17.146 1.00 84.00 344 GLY A C 1
ATOM 2718 O O . GLY A 1 344 ? -4.050 1.497 -16.743 1.00 84.00 344 GLY A O 1
ATOM 2719 N N . LEU A 1 345 ? -2.329 0.961 -18.080 1.00 87.12 345 LEU A N 1
ATOM 2720 C CA . LEU A 1 345 ? -2.999 -0.167 -18.731 1.00 87.12 345 LEU A CA 1
ATOM 2721 C C . LEU A 1 345 ? -3.368 -1.272 -17.738 1.00 87.12 345 LEU A C 1
ATOM 2723 O O . LEU A 1 345 ? -4.463 -1.822 -17.824 1.00 87.12 345 LEU A O 1
ATOM 2727 N N . THR A 1 346 ? -2.498 -1.570 -16.770 1.00 86.94 346 THR A N 1
ATOM 2728 C CA . THR A 1 346 ? -2.788 -2.566 -15.729 1.00 86.94 346 THR A CA 1
ATOM 2729 C C . THR A 1 346 ? -3.971 -2.131 -14.873 1.00 86.94 346 THR A C 1
ATOM 2731 O O . THR A 1 346 ? -4.875 -2.925 -14.633 1.00 86.94 346 THR A O 1
ATOM 2734 N N . VAL A 1 347 ? -4.009 -0.864 -14.450 1.00 86.38 347 VAL A N 1
ATOM 2735 C CA . VAL A 1 347 ? -5.135 -0.318 -13.679 1.00 86.38 347 VAL A CA 1
ATOM 2736 C C . VAL A 1 347 ? -6.427 -0.352 -14.490 1.00 86.38 347 VAL A C 1
ATOM 2738 O O . VAL A 1 347 ? -7.447 -0.796 -13.971 1.00 86.38 347 VAL A O 1
ATOM 2741 N N . LEU A 1 348 ? -6.393 0.051 -15.762 1.00 88.75 348 LEU A N 1
ATOM 2742 C CA . LEU A 1 348 ? -7.559 -0.013 -16.648 1.00 88.75 348 LEU A CA 1
ATOM 2743 C C . LEU A 1 348 ? -8.073 -1.447 -16.810 1.00 88.75 348 LEU A C 1
ATOM 2745 O O . LEU A 1 348 ? -9.279 -1.675 -16.745 1.00 88.75 348 LEU A O 1
ATOM 2749 N N . PHE A 1 349 ? -7.173 -2.417 -16.966 1.00 89.62 349 PHE A N 1
ATOM 2750 C CA . PHE A 1 349 ? -7.547 -3.823 -17.083 1.00 89.62 349 PHE A CA 1
ATOM 2751 C C . PHE A 1 349 ? -8.140 -4.366 -15.777 1.00 89.62 349 PHE A C 1
ATOM 2753 O O . PHE A 1 349 ? -9.172 -5.029 -15.797 1.00 89.62 349 PHE A O 1
ATOM 2760 N N . LEU A 1 350 ? -7.541 -4.038 -14.628 1.00 88.62 350 LEU A N 1
ATOM 2761 C CA . LEU A 1 350 ? -8.077 -4.412 -13.316 1.00 88.62 350 LEU A CA 1
ATOM 2762 C C . LEU A 1 350 ? -9.466 -3.808 -13.074 1.00 88.62 350 LEU A C 1
ATOM 2764 O O . LEU A 1 350 ? -10.351 -4.511 -12.593 1.00 88.62 350 LEU A O 1
ATOM 2768 N N . LEU A 1 351 ? -9.678 -2.543 -13.449 1.00 87.81 351 LEU A N 1
ATOM 2769 C CA . LEU A 1 351 ? -10.987 -1.886 -13.388 1.00 87.81 351 LEU A CA 1
ATOM 2770 C C . LEU A 1 351 ? -12.010 -2.570 -14.301 1.00 87.81 351 LEU A C 1
ATOM 2772 O O . LEU A 1 351 ? -13.136 -2.810 -13.875 1.00 87.81 351 LEU A O 1
ATOM 2776 N N . ALA A 1 352 ? -11.617 -2.935 -15.523 1.00 87.69 352 ALA A N 1
ATOM 2777 C CA . ALA A 1 352 ? -12.477 -3.658 -16.458 1.00 87.69 352 ALA A CA 1
ATOM 2778 C C . ALA A 1 352 ? -12.854 -5.066 -15.961 1.00 87.69 352 ALA A C 1
ATOM 2780 O O . ALA A 1 352 ? -13.917 -5.571 -16.314 1.00 87.69 352 ALA A O 1
ATOM 2781 N N . LEU A 1 353 ? -12.016 -5.689 -15.125 1.00 86.94 353 LEU A N 1
ATOM 2782 C CA . LEU A 1 353 ? -12.301 -6.982 -14.502 1.00 86.94 353 LEU A CA 1
ATOM 2783 C C . LEU A 1 353 ? -13.180 -6.888 -13.247 1.00 86.94 353 LEU A C 1
ATOM 2785 O O . LEU A 1 353 ? -13.761 -7.897 -12.853 1.00 86.94 353 LEU A O 1
ATOM 2789 N N . LEU A 1 354 ? -13.311 -5.719 -12.608 1.00 84.88 354 LEU 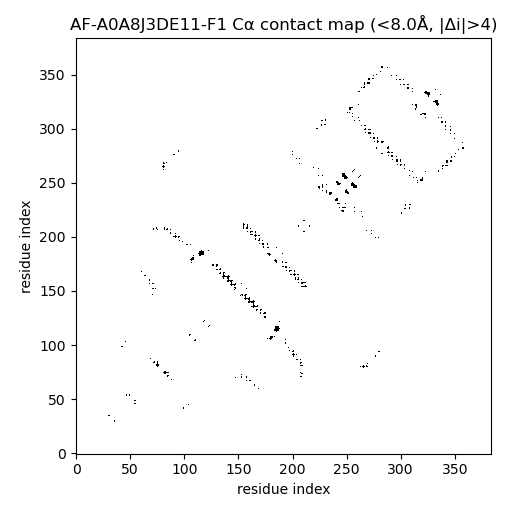A N 1
ATOM 2790 C CA . LEU A 1 354 ? -14.119 -5.580 -11.388 1.00 84.88 354 LEU A CA 1
ATOM 2791 C C . LEU A 1 354 ? -15.563 -6.086 -11.529 1.00 84.88 354 LEU A C 1
ATOM 2793 O O . LEU A 1 354 ? -15.985 -6.829 -10.638 1.00 84.88 354 LEU A O 1
ATOM 2797 N N . PRO A 1 355 ? -16.305 -5.780 -12.617 1.00 83.06 355 PRO A N 1
ATOM 2798 C CA . PRO A 1 355 ? -17.664 -6.277 -12.802 1.00 83.06 355 PRO A CA 1
ATOM 2799 C C . PRO A 1 355 ? -17.762 -7.801 -12.684 1.00 83.06 355 PRO A C 1
ATOM 2801 O O . PRO A 1 355 ? -18.682 -8.303 -12.041 1.00 83.06 355 PRO A O 1
ATOM 2804 N N . LEU A 1 356 ? -16.775 -8.534 -13.215 1.00 82.94 356 LEU A N 1
ATOM 2805 C CA . LEU A 1 356 ? -16.714 -9.998 -13.161 1.00 82.94 356 LEU A CA 1
ATOM 2806 C C . LEU A 1 356 ? -16.633 -10.512 -11.718 1.00 82.94 356 LEU A C 1
ATOM 2808 O O . LEU A 1 356 ? -17.280 -11.494 -11.370 1.00 82.94 356 LEU A O 1
ATOM 2812 N N . PHE A 1 357 ? -15.874 -9.830 -10.858 1.00 76.81 357 PHE A N 1
ATOM 2813 C CA . PHE A 1 357 ? -15.763 -10.189 -9.445 1.00 76.81 357 PHE A CA 1
ATOM 2814 C C . PHE A 1 357 ? -16.987 -9.769 -8.630 1.00 76.81 357 PHE A C 1
ATOM 2816 O O . PHE A 1 357 ? -17.251 -10.356 -7.580 1.00 76.81 357 PHE A O 1
ATOM 2823 N N . THR A 1 358 ? -17.749 -8.777 -9.086 1.00 71.88 358 THR A N 1
ATOM 2824 C CA . THR A 1 358 ? -18.992 -8.347 -8.429 1.00 71.88 358 THR A CA 1
ATOM 2825 C C . THR A 1 358 ? -20.219 -9.149 -8.847 1.00 71.88 358 THR A C 1
ATOM 2827 O O . THR A 1 358 ? -21.238 -9.026 -8.177 1.00 71.88 358 THR A O 1
ATOM 2830 N N . LEU A 1 359 ? -20.133 -9.998 -9.882 1.00 69.19 359 LEU A N 1
ATOM 2831 C CA . LEU A 1 359 ? -21.220 -10.911 -10.231 1.00 69.19 359 LEU A CA 1
ATOM 2832 C C . LEU A 1 359 ? -21.486 -11.846 -9.045 1.00 69.19 359 LEU A C 1
ATOM 2834 O O . LEU A 1 359 ? -20.674 -12.699 -8.677 1.00 69.19 359 LEU A O 1
ATOM 2838 N N . THR A 1 360 ? -22.616 -11.615 -8.392 1.00 58.09 360 THR A N 1
ATOM 2839 C CA . THR A 1 360 ? -23.211 -12.541 -7.441 1.00 58.09 360 THR A CA 1
ATOM 2840 C C . THR A 1 360 ? -23.869 -13.613 -8.291 1.00 58.09 360 THR A C 1
ATOM 2842 O O . THR A 1 360 ? -24.834 -13.323 -8.995 1.00 58.09 360 THR A O 1
ATOM 2845 N N . PHE A 1 361 ? -23.321 -14.829 -8.289 1.00 48.09 361 PHE A N 1
ATOM 2846 C CA . PHE A 1 361 ? -24.115 -15.977 -8.705 1.00 48.09 361 PHE A CA 1
ATOM 2847 C C . PHE A 1 361 ? -25.313 -15.997 -7.760 1.00 48.09 361 PHE A C 1
ATOM 2849 O O . PHE A 1 361 ? -25.128 -16.043 -6.544 1.00 48.09 361 PHE A O 1
ATOM 2856 N N . ALA A 1 362 ? -26.509 -15.812 -8.313 1.00 41.31 362 ALA A N 1
ATOM 2857 C CA . ALA A 1 362 ? -27.733 -16.154 -7.619 1.00 41.31 362 ALA A CA 1
ATOM 2858 C C . ALA A 1 362 ? -27.647 -17.665 -7.383 1.00 41.31 362 ALA A C 1
ATOM 2860 O O . ALA A 1 362 ? -27.889 -18.443 -8.298 1.00 41.31 362 ALA A O 1
ATOM 2861 N N . GLU A 1 363 ? -27.121 -18.064 -6.228 1.00 46.50 363 GLU A N 1
ATOM 2862 C CA . GLU A 1 363 ? -27.375 -19.400 -5.712 1.00 46.50 363 GLU A CA 1
ATOM 2863 C C . GLU A 1 363 ? -28.825 -19.378 -5.244 1.00 46.50 363 GLU A C 1
ATOM 2865 O O . GLU A 1 363 ? -29.228 -18.486 -4.495 1.00 46.50 363 GLU A O 1
ATOM 2870 N N . ASP A 1 364 ? -29.598 -20.292 -5.815 1.00 40.25 364 ASP A N 1
ATOM 2871 C CA . ASP A 1 364 ? -31.014 -20.489 -5.580 1.00 40.25 364 ASP A CA 1
ATOM 2872 C C . ASP A 1 364 ? -31.283 -20.654 -4.077 1.00 40.25 364 ASP A C 1
ATOM 2874 O O . ASP A 1 364 ? -30.872 -21.641 -3.467 1.00 40.25 364 ASP A O 1
ATOM 2878 N N . ASP A 1 365 ? -32.004 -19.700 -3.483 1.00 38.34 365 ASP A N 1
ATOM 2879 C CA . ASP A 1 365 ? -32.724 -19.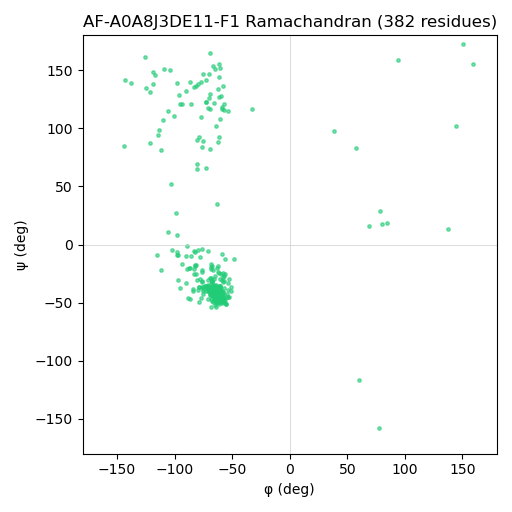906 -2.225 1.00 38.34 365 ASP A CA 1
ATOM 2880 C C . ASP A 1 365 ? -33.951 -20.803 -2.518 1.00 38.34 365 ASP A C 1
ATOM 2882 O O . ASP A 1 365 ? -35.099 -20.369 -2.444 1.00 38.34 365 ASP A O 1
ATOM 2886 N N . GLU A 1 366 ? -33.712 -22.057 -2.904 1.00 42.50 366 GLU A N 1
ATOM 2887 C CA . GLU A 1 366 ? -34.691 -23.143 -2.825 1.00 42.50 366 GLU A CA 1
ATOM 2888 C C . GLU A 1 366 ? -34.207 -24.137 -1.769 1.00 42.50 366 GLU A C 1
ATOM 2890 O O . GLU A 1 366 ? -33.616 -25.158 -2.086 1.00 42.50 366 GLU A O 1
ATOM 2895 N N . ASP A 1 367 ? -34.461 -23.823 -0.499 1.00 36.72 367 ASP A N 1
ATOM 2896 C CA . ASP A 1 367 ? -34.637 -24.835 0.543 1.00 36.72 367 ASP A CA 1
ATOM 2897 C C . ASP A 1 367 ? -35.717 -24.344 1.524 1.00 36.72 367 ASP A C 1
ATOM 2899 O O . ASP A 1 367 ? -35.472 -23.687 2.534 1.00 36.72 367 ASP A O 1
ATOM 2903 N N . ASP A 1 368 ? -36.950 -24.638 1.111 1.00 39.66 368 ASP A N 1
ATOM 2904 C CA . ASP A 1 368 ? -38.028 -25.194 1.931 1.00 39.66 368 ASP A CA 1
ATOM 2905 C C . ASP A 1 368 ? -38.467 -24.405 3.183 1.00 39.66 368 ASP A C 1
ATOM 2907 O O . ASP A 1 368 ? -38.146 -24.720 4.333 1.00 39.66 368 ASP A O 1
ATOM 2911 N N . ASN A 1 369 ? -39.341 -23.419 2.947 1.00 32.31 369 ASN A N 1
ATOM 2912 C CA . ASN A 1 369 ? -40.387 -23.059 3.903 1.00 32.31 369 ASN A CA 1
ATOM 2913 C C . ASN A 1 369 ? -41.323 -24.267 4.096 1.00 32.31 369 ASN A C 1
ATOM 2915 O O . ASN A 1 369 ? -42.354 -24.378 3.431 1.00 32.31 369 ASN A O 1
ATOM 2919 N N . GLY A 1 370 ? -40.983 -25.146 5.038 1.00 33.12 370 GLY A N 1
ATOM 2920 C CA . GLY A 1 370 ? -41.919 -26.102 5.623 1.00 33.12 370 GLY A CA 1
ATOM 2921 C C . GLY A 1 370 ? -42.954 -25.370 6.480 1.00 33.12 370 GLY A C 1
ATOM 2922 O O . GLY A 1 370 ? -42.795 -25.261 7.696 1.00 33.12 370 GLY A O 1
ATOM 2923 N N . ASP A 1 371 ? -43.983 -24.833 5.825 1.00 36.66 371 ASP A N 1
ATOM 2924 C CA . ASP A 1 371 ? -45.164 -24.230 6.441 1.00 36.66 371 ASP A CA 1
ATOM 2925 C C . ASP A 1 371 ? -46.037 -25.303 7.116 1.00 36.66 371 ASP A C 1
ATOM 2927 O O . ASP A 1 371 ? -46.521 -26.251 6.498 1.00 36.66 371 ASP A O 1
ATOM 2931 N N . ASP A 1 372 ? -46.139 -25.144 8.430 1.00 37.69 372 ASP A N 1
ATOM 2932 C CA . ASP A 1 372 ? -47.320 -25.276 9.279 1.00 37.69 372 ASP A CA 1
ATOM 2933 C C . ASP A 1 372 ? -48.348 -26.390 8.979 1.00 37.69 372 ASP A C 1
ATOM 2935 O O . ASP A 1 372 ? -49.309 -26.254 8.222 1.00 37.69 372 ASP A O 1
ATOM 2939 N N . GLY A 1 373 ? -48.203 -27.492 9.715 1.00 35.44 373 GLY A N 1
ATOM 2940 C CA . GLY A 1 373 ? -49.260 -28.468 9.957 1.00 35.44 373 GLY A CA 1
ATOM 2941 C C . GLY A 1 373 ? -49.866 -28.325 11.355 1.00 35.44 373 GLY A C 1
ATOM 2942 O O . GLY A 1 373 ? -49.918 -29.319 12.080 1.00 35.44 373 GLY A O 1
ATOM 2943 N N . THR A 1 374 ? -50.305 -27.132 11.773 1.00 37.00 374 THR A N 1
ATOM 2944 C CA . THR A 1 374 ? -51.181 -26.985 12.947 1.00 37.00 374 THR A CA 1
ATOM 2945 C C . THR A 1 374 ? -52.645 -26.802 12.536 1.00 37.00 374 THR A C 1
ATOM 2947 O O . THR A 1 374 ? -53.072 -25.808 11.958 1.00 37.00 374 THR A O 1
ATOM 2950 N N . LEU A 1 375 ? -53.439 -27.836 12.826 1.00 38.25 375 LEU A N 1
ATOM 2951 C CA . LEU A 1 375 ? -54.894 -27.865 12.668 1.00 38.25 375 LEU A CA 1
ATOM 2952 C C . LEU A 1 375 ? -55.553 -26.741 13.494 1.00 38.25 375 LEU A C 1
ATOM 2954 O O . LEU A 1 375 ? -55.211 -26.587 14.671 1.00 38.25 375 LEU A O 1
ATOM 2958 N N . PRO A 1 376 ? -56.545 -26.007 12.958 1.00 39.53 376 PRO A N 1
ATOM 2959 C CA . PRO A 1 376 ? -57.272 -25.025 13.745 1.00 39.53 376 PRO A CA 1
ATOM 2960 C C . PRO A 1 376 ? -58.206 -25.727 14.740 1.00 39.53 376 PRO A C 1
ATOM 2962 O O . PRO A 1 376 ? -59.082 -26.511 14.369 1.00 39.53 376 PRO A O 1
ATOM 2965 N N . ASN A 1 377 ? -58.008 -25.418 16.023 1.00 35.62 377 ASN A N 1
ATOM 2966 C CA . ASN A 1 377 ? -58.920 -25.758 17.109 1.00 35.62 377 ASN A CA 1
ATOM 2967 C C . ASN A 1 377 ? -60.313 -25.177 16.824 1.00 35.62 377 ASN A C 1
ATOM 2969 O O . ASN A 1 377 ? -60.472 -23.965 16.688 1.00 35.62 377 ASN A O 1
ATOM 2973 N N . ALA A 1 378 ? -61.316 -26.052 16.759 1.00 36.59 378 ALA A N 1
ATOM 2974 C CA . ALA A 1 378 ? -62.717 -25.672 16.692 1.00 36.59 378 ALA A CA 1
ATOM 2975 C C . ALA A 1 378 ? -63.177 -25.055 18.025 1.00 36.59 378 ALA A C 1
ATOM 2977 O O . ALA A 1 378 ? -62.969 -25.615 19.102 1.00 36.59 378 ALA A O 1
ATOM 2978 N N . GLU A 1 379 ? -63.807 -23.892 17.919 1.00 38.88 379 GLU A N 1
ATOM 2979 C CA . GLU A 1 379 ? -64.451 -23.134 18.990 1.00 38.88 379 GLU A CA 1
ATOM 2980 C C . GLU A 1 379 ? -65.732 -23.847 19.491 1.00 38.88 379 GLU A C 1
ATOM 2982 O O . GLU A 1 379 ? -66.412 -24.508 18.698 1.00 38.88 379 GLU A O 1
ATOM 2987 N N . PRO A 1 380 ? -66.097 -23.754 20.787 1.00 44.09 380 PRO A N 1
ATOM 2988 C CA . PRO A 1 380 ? -67.252 -24.461 21.326 1.00 44.09 380 PRO A CA 1
ATOM 2989 C C . PRO A 1 380 ? -68.544 -23.658 21.117 1.00 44.09 380 PRO A C 1
ATOM 2991 O O . PRO A 1 380 ? -68.700 -22.556 21.640 1.00 44.09 380 PRO A O 1
ATOM 2994 N N . ALA A 1 381 ? -69.516 -24.243 20.414 1.00 35.66 381 ALA A N 1
ATOM 2995 C CA . ALA A 1 381 ? -70.892 -23.753 20.386 1.00 35.66 381 ALA A CA 1
ATOM 2996 C C . ALA A 1 381 ? -71.734 -24.470 21.457 1.00 35.66 381 ALA A C 1
ATOM 2998 O O . ALA A 1 381 ? -71.868 -25.693 21.461 1.00 35.66 381 ALA A O 1
ATOM 2999 N N . HIS A 1 382 ? -72.301 -23.683 22.371 1.00 40.22 382 HIS A N 1
ATOM 3000 C CA . HIS A 1 382 ? -73.330 -24.090 23.327 1.00 40.22 382 HIS A CA 1
ATOM 3001 C C . HIS A 1 382 ? -74.616 -24.576 22.631 1.00 40.22 382 HIS A C 1
ATOM 3003 O O . HIS A 1 382 ? -75.025 -23.976 21.642 1.00 40.22 382 HIS A O 1
ATOM 3009 N N . HIS A 1 383 ? -75.267 -25.588 23.227 1.00 37.81 383 HIS A N 1
ATOM 3010 C CA . HIS A 1 383 ? -76.722 -25.769 23.450 1.00 37.81 383 HIS A CA 1
ATOM 3011 C C . HIS A 1 383 ? -77.145 -27.243 23.324 1.00 37.81 383 HIS A C 1
ATOM 3013 O O . HIS A 1 383 ? -77.331 -27.752 22.223 1.00 37.81 383 HIS A O 1
ATOM 3019 N N . SER A 1 384 ? -77.367 -27.936 24.444 1.00 37.69 384 SER A N 1
ATOM 3020 C CA . SER A 1 384 ? -78.693 -28.259 25.019 1.00 37.69 384 SER A CA 1
ATOM 3021 C C . SER A 1 384 ? -78.547 -29.159 26.243 1.00 37.69 384 SER A C 1
ATOM 3023 O O . SER A 1 384 ? -77.667 -30.046 26.224 1.00 37.69 384 SER A O 1
#

Secondary structure (DSSP, 8-state):
-HHHHHHHHHHHHHHHHHHHHHHHHHHHHH--TTHHHHHHHHHHHHHTTS-HHHHHHHHHHHHHHHHHHHHHHHHHHH-GGGGGGGGHHHHHHHHHHHHHHHHHHHHHT-S-PPPP----HHHHHHHHHHHHHHHHHHHHHHHHHHHHHHHSS-HHHHHHHHHHHHHHHHHHHHHHTSB-TT-PBPPHHHHHHHHHTTHHHHHHHHHSS---TTHHHHHHHHHHHHHHHHHHHHHHHTT---EEETTEEEETTEEEEHHHH--HHHHHHHHHHHHHHHHHHH--SHHHHHHHHHHHHHHHHHHHHHHHHHHHHHHHHH-GGGGTPEETTTTEEHHHHHHHHHHHHHHHHHHHHHHHHH--------S-------PPPPPPPP--

Foldseek 3Di:
DPPVVVVVVVVVVLVVVVVVVVVVVVVVVVPPVVCPVVLVVVLVVLLVPDDPVVNVLVVVLVVLVVVLCVLLVCCCVPPVLLVCVVCLVVLLVVLCSLCVVVLSCLQQVVDPDDADPPDDPVVVVVLVVLVVLLVVLCVLLVVLVVCCVPPNRDLSSSLSSLSSSLSNLLSCQLVSSQAHPVGGGDHPVVSVLSSLSNNSSNNLSNLSGPDDPVVLVVVVLVLLQVLQVVLVVVCVVVVADWDDDRSWIDHPQGTARCVVLPPLSSLQSLLLSLQLSCLSPLPDDPVLSVVSSVVSNVLSSVLSSVLVNVLVVQCNVVNNCQQQDQDPVSRGGVSVVSSVVSSVVSNVVSVVCSVVSVDDDPPDPPDDPPDDPDDDDDDDDDDD